Protein 6RPT (pdb70)

B-factor: mean 51.51, std 18.97, range [13.95, 146.18]

Secondary structure (DSSP, 8-state):
--S-S-EEEE-S--SEEPTTS-EEEEEEEE-TTS-B--S-EEEEEEEEEETTS-EEEPPPEEEE--TTT-EEEEEE---TTEEEEEEEEEE--TTS-STTS-EEEEEEEE-B-/---SS-EEEEES-EEETTEEEETTEEEETT-EEE-SSS-SEEEEETTTTEEEEEPPPPEE--TT-EEE--S-SSTTTTS-EEE---/-BSBS-EEEESS--SEEPTTS-EEEEEEEE-TTS-B--S-EEEEEEEEEETT--EEEPPPEEEE--TTT-EEEEEE---TTEEEEEEEEEE--TTS-GGGS-EEEEEEEE--/---SS-EEEEES-EEETTEEEETTEEEETT-EEE-SSS-SEEEEETTTTEEEEEPPPPEE--TT-EEE----SSTTTTS-EEE---/-BSBS-EEEESS--SEEPTTS-EEEEEEEE-TTS-B--S-EEEEEEEEEETTS-EEEPPPEEEE--TTT-EEEEEE---TTEEEEEEEEEE--TTS-GGGS-EEEEEEEE--/----S-EEEEES-EEETTEEEETTEEEETT-EEE-SSS-SEEEEETTTTEEEEEPPPPEE--TT-EEEB-S-SSTTTTS-EEE---

Nearest PDB structures (foldseek):
  6rpt-assembly3_D  TM=1.007E+00  e=2.255E-16  Rhipicephalus pulchellus
  6rqj-assembly1_E  TM=9.861E-01  e=2.303E-13  Rhipicephalus pulchellus
  3qi9-assembly1_C  TM=4.978E-01  e=1.438E+00  Mus musculus
  1u9k-assembly2_B  TM=4.638E-01  e=4.965E+00  Mus musculus
  6rpt-assembly3_D  TM=1.012E+00  e=1.963E-16  Rhipicephalus pulchellus

Radius of gyration: 27.44 Å; Cα contacts (8 Å, |Δi|>4): 1497; chains: 6; bounding box: 66×75×70 Å

Organism: Homo sapiens (NCBI:txid9606)

Solvent-accessible surface area: 31774 Å² total; per-residue (Å²): 158,120,151,28,27,39,130,11,40,38,39,82,12,53,38,20,14,92,125,41,75,25,12,44,0,68,0,32,0,38,38,108,148,101,114,73,37,32,42,6,38,1,16,2,46,10,64,5,34,34,102,107,152,98,82,60,109,25,64,65,14,124,3,43,0,58,133,72,21,2,15,0,25,1,12,3,15,36,32,50,29,17,44,19,0,70,4,60,0,65,2,80,6,130,110,23,72,108,139,46,14,9,114,77,48,45,105,0,38,19,88,114,201,159,94,125,25,31,93,28,73,32,135,114,10,63,42,100,152,45,10,0,58,7,105,234,26,80,0,53,85,59,86,89,94,34,3,60,96,14,22,1,46,0,22,0,83,17,103,94,98,66,0,47,0,33,11,4,41,14,8,16,9,74,85,43,9,68,45,7,22,10,54,84,37,68,49,73,97,2,7,8,84,69,31,47,98,162,131,126,160,25,28,38,133,8,41,38,38,85,12,88,61,71,13,92,86,39,69,24,12,51,0,66,0,36,0,43,38,97,152,102,113,84,33,32,42,5,38,0,17,2,42,10,63,9,28,38,100,34,76,62,82,63,110,26,64,66,14,124,4,37,1,82,144,101,50,1,16,0,24,0,10,3,15,36,37,57,26,15,47,17,0,70,5,58,0,66,1,79,6,130,109,27,71,111,135,41,14,8,114,75,52,49,121,0,52,21,63,55,135,210,160,94,135,22,38,90,32,76,36,98,42,8,38,52,97,156,44,15,0,42,6,98,130,24,88,0,51,74,76,100,82,93,30,5,63,97,14,20,2,56,0,28,2,88,20,103,94,46,62,0,49,0,36,11,6,43,15,8,18,10,72,123,50,8,79,46,94,94,66,60,106,39,74,41,66,94,3,6,8,92,70,40,54,109,167,148,124,148,27,28,38,133,9,40,38,42,82,14,48,40,18,15,90,125,41,69,23,11,58,0,82,0,25,0,37,41,108,150,100,117,76,35,33,42,6,39,0,14,3,48,10,60,5,28,34,104,104,150,108,83,62,105,22,69,86,15,150,4,44,0,38,133,93,40,2,17,1,25,1,11,3,14,35,33,52,31,17,43,18,0,71,4,60,0,65,2,73,6,128,111,22,73,108,137,40,13,7,112,74,54,46,105,0,50,25,86,128,205,160,92,135,22,35,88,29,75,37,146,113,10,64,45,107,154,45,9,0,54,7,105,234,23,80,0,54,85,57,83,87,90,33,4,65,93,13,20,1,55,0,25,0,84,19,104,95,98,61,0,48,1,36,11,6,41,18,8,17,9,72,80,52,8,13,38,16,89,13,67,47,38,68,47,67,78,3,5,8,82,70,33,54,80,162

InterPro domains:
  IPR000020 Anaphylatoxin/fibulin [PF01821] (698-732)
  IPR000020 Anaphylatoxin/fibulin [PS01177] (698-732)
  IPR000020 Anaphylatoxin/fibulin [PS01178] (698-732)
  IPR000020 Anaphylatoxin/fibulin [SM00104] (698-732)
  IPR000020 Anaphylatoxin/fibulin [cd00017] (682-750)
  IPR001134 Netrin domain [PS50189] (1532-1676)
  IPR001599 Alpha-2-macroglobulin [PF00207] (772-859)
  IPR001599 Alpha-2-macroglobulin [SM01360] (772-859)
  IPR001840 Anaphylatoxin, complement system domain [PR00004] (694-703)
  IPR001840 Anaphylatoxin, complement system domain [PR00004] (710-721)
  IPR001840 Anaphylatoxin, complement system domain [PR00004] (723-734)
  IPR002890 Macroglobulin domain [PF01835] (126-219)
  IPR008930 Terpenoid cyclases/protein prenyltransferase alpha-alpha toroid [SSF48239] (992-1304)
  IPR008993 Tissue inhibitor of metalloproteinases-like, OB-fold [G3DSA:2.40.50.120] (1526-1676)
  IPR008993 Tissue inhibitor of metalloproteinases-like, OB-fold [SSF50242] (1526-1676)
  IPR009048 Alpha-macroglobulin, receptor-binding [PF07677] (1419-1510)
  IPR009048 Alpha-macroglobulin, receptor-binding [SM01361] (1419-1509)
  IPR011625 Alpha-2-macroglobulin, bait region domain [PF07703] (468-611)
  IPR011625 Alpha-2-macroglobulin, bait region domain [SM01359] (465-612)
  IPR011626 Alpha-macroglobulin-like, TED domain [PF07678] (978-1300)

GO terms:
  GO:0044218 other organism cell membrane (C, IDA)
  GO:0005579 membrane attack complex (C, IDA)
  GO:0031640 killing of cells of another organism (P, IDA)
  GO:0006956 complement activation (P, IDA)
  GO:0022829 wide pore channel activity (F, IDA)
  GO:0001867 complement activation, lectin pathway (P, IDA)
  GO:0006957 complement activation, alternative pathway (P, IDA)
  GO:0006958 complement activation, classical pathway (P, IDA)
  GO:0160257 complement activation, GZMK pathway (P, IDA)
  GO:0005576 extracellular region (C, EXP)
  GO:0005102 signaling receptor binding (F, TAS)
  GO:0008009 chemokine activity (F, TAS)
  GO:0005576 extracellular region (C, TAS)
  GO:0006935 chemotaxis (P, TAS)
  GO:0006954 inflammatory response (P, TAS)
  GO:0007166 cell surface receptor signaling pathway (P, TAS)
  GO:0007186 G protein-coupled receptor signaling pathway (P, TAS)
  GO:0005515 protein binding (F, IPI)
  GO:0010575 positive regulation of vascular endothelial growth factor production (P, IDA)
  GO:0010760 negative regulation of macrophage chemotaxis (P, IDA)

Structure (mmCIF, N/CA/C/O backbone):
data_6RPT
#
_entry.id   6RPT
#
_cell.length_a   86.830
_cell.length_b   56.948
_cell.length_c   90.072
_cell.angle_alpha   90.000
_cell.angle_beta   113.020
_cell.angle_gamma   90.000
#
_symmetry.space_group_name_H-M   'P 1 21 1'
#
loop_
_entity.id
_entity.type
_entity.pdbx_description
1 polymer 'Complement C5'
2 polymer 'Putative 8.9 kDa family member'
3 non-polymer GLYCEROL
4 water water
#
loop_
_atom_site.group_PDB
_atom_site.id
_atom_site.type_symbol
_atom_site.label_atom_id
_atom_site.label_alt_id
_atom_site.label_comp_id
_atom_site.label_asym_id
_atom_site.label_entity_id
_atom_site.label_seq_id
_atom_site.pdbx_PDB_ins_code
_atom_site.Cartn_x
_atom_site.Cartn_y
_atom_site.Cartn_z
_atom_site.occupancy
_atom_site.B_iso_or_equiv
_atom_site.auth_seq_id
_atom_site.auth_comp_id
_atom_site.auth_asym_id
_atom_site.auth_atom_id
_atom_site.pdbx_PDB_model_num
ATOM 1 N N . MET A 1 20 ? -6.77800 -20.16200 3.63600 1.000 56.34623 347 MET E N 1
ATOM 2 C CA . MET A 1 20 ? -6.78600 -19.12900 4.66900 1.000 56.50151 347 MET E CA 1
ATOM 3 C C . MET A 1 20 ? -8.08800 -19.20100 5.45400 1.000 55.02502 347 MET E C 1
ATOM 4 O O . MET A 1 20 ? -9.08400 -19.74900 4.97700 1.000 51.91675 347 MET E O 1
ATOM 9 N N . VAL A 1 21 ? -8.08200 -18.62300 6.65100 1.000 50.32445 348 VAL E N 1
ATOM 10 C CA . VAL A 1 21 ? -9.26700 -18.54000 7.49500 1.000 51.18245 348 VAL E CA 1
ATOM 11 C C . VAL A 1 21 ? -9.44100 -17.08200 7.90500 1.000 47.47675 348 VAL E C 1
ATOM 12 O O . VAL A 1 21 ? -8.52000 -16.47700 8.46700 1.000 46.01604 348 VAL E O 1
ATOM 16 N N . LEU A 1 22 ? -10.60300 -16.50800 7.57200 1.000 47.25303 349 LEU E N 1
ATOM 17 C CA . LEU A 1 22 ? -10.93900 -15.10100 7.79700 1.000 52.85107 349 LEU E CA 1
ATOM 18 C C . LEU A 1 22 ? -10.07600 -14.18200 6.94100 1.000 43.21571 349 LEU E C 1
ATOM 19 O O . LEU A 1 22 ? -10.59200 -13.45700 6.08400 1.000 42.56037 349 LEU E O 1
ATOM 24 N N . SER A 1 23 ? -8.76500 -14.20900 7.16100 1.000 42.44193 350 SER E N 1
ATOM 25 C CA . SER A 1 23 ? -7.83500 -13.37900 6.41100 1.000 41.70237 350 SER E CA 1
ATOM 26 C C . SER A 1 23 ? -6.47900 -14.06000 6.42200 1.000 44.97645 350 SER E C 1
ATOM 27 O O . SER A 1 23 ? -6.13500 -14.72600 7.40500 1.000 42.18137 350 SER E O 1
ATOM 30 N N . PRO A 1 24 ? -5.70000 -13.94300 5.34200 1.000 40.97070 351 PRO E N 1
ATOM 31 C CA . PRO A 1 24 ? -4.35000 -14.51400 5.34800 1.000 41.68395 351 PRO E CA 1
ATOM 32 C C . PRO A 1 24 ? -3.32900 -13.63400 6.04200 1.000 48.75058 351 PRO E C 1
ATOM 33 O O . PRO A 1 24 ? -2.17700 -14.06000 6.20000 1.000 49.71649 351 PRO E O 1
ATOM 37 N N . TYR A 1 25 ? -3.70900 -12.42500 6.45500 1.000 46.85562 352 TYR E N 1
ATOM 38 C CA . TYR A 1 25 ? -2.78300 -11.45800 7.02100 1.000 44.18688 352 TYR E CA 1
ATOM 39 C C . TYR A 1 25 ? -3.14200 -11.14600 8.46800 1.000 45.45545 352 TYR E C 1
ATOM 40 O O . TYR A 1 25 ? -4.31000 -11.18700 8.86500 1.000 36.86758 352 TYR E O 1
ATOM 49 N N . LYS A 1 26 ? -2.10600 -10.84000 9.24500 1.000 48.64267 353 LYS E N 1
ATOM 50 C CA . LYS A 1 26 ? -2.21100 -10.44600 10.64300 1.000 46.76087 353 LYS E CA 1
ATOM 51 C C . LYS A 1 26 ? -1.50100 -9.11100 10.80600 1.000 38.34407 353 LYS E C 1
ATOM 52 O O . LYS A 1 26 ? -0.36600 -8.95500 10.34800 1.000 34.60152 353 LYS E O 1
ATOM 58 N N . LEU A 1 27 ? -2.17200 -8.14700 11.42700 1.000 38.08351 354 LEU E N 1
ATOM 59 C CA . LEU A 1 27 ? -1.61900 -6.81200 11.62200 1.000 38.00456 354 LEU E CA 1
ATOM 60 C C . LEU A 1 27 ? -1.13400 -6.65100 13.05600 1.000 39.54685 354 LEU E C 1
ATOM 61 O O . LEU A 1 27 ? -1.81600 -7.06000 14.00000 1.000 42.71828 354 LEU E O 1
ATOM 66 N N . ASN A 1 28 ? 0.04400 -6.04900 13.21600 1.000 38.82308 355 ASN E N 1
ATOM 67 C CA . ASN A 1 28 ? 0.55900 -5.78300 14.55500 1.000 45.16331 355 ASN E CA 1
ATOM 68 C C . ASN A 1 28 ? 1.34100 -4.47700 14.56100 1.000 45.74233 355 ASN E C 1
ATOM 69 O O . ASN A 1 28 ? 2.08300 -4.18700 13.62200 1.000 47.48727 355 ASN E O 1
ATOM 74 N N . LEU A 1 29 ? 1.17500 -3.69300 15.62100 1.000 40.66540 356 LEU E N 1
ATOM 75 C CA . LEU A 1 29 ? 1.92700 -2.45400 15.75300 1.000 37.74926 356 LEU E CA 1
ATOM 76 C C . LEU A 1 29 ? 3.35100 -2.73700 16.21300 1.000 41.27600 356 LEU E C 1
ATOM 77 O O . LEU A 1 29 ? 3.58800 -3.62600 17.03600 1.000 46.86351 356 LEU E O 1
ATOM 82 N N . VAL A 1 30 ? 4.30100 -1.98100 15.66700 1.000 37.72558 357 VAL E N 1
ATOM 83 C CA . VAL A 1 30 ? 5.70500 -2.06100 16.05500 1.000 36.24119 357 VAL E CA 1
ATOM 84 C C . VAL A 1 30 ? 6.19900 -0.65000 16.33900 1.000 34.94893 357 VAL E C 1
ATOM 85 O O . VAL A 1 30 ? 5.94900 0.26900 15.55100 1.000 30.80896 357 VAL E O 1
ATOM 89 N N . ALA A 1 31 ? 6.88900 -0.48000 17.47000 1.000 33.88301 358 ALA E N 1
ATOM 90 C CA . ALA A 1 31 ? 7.45600 0.80600 17.87800 1.000 32.49600 358 ALA E CA 1
ATOM 91 C C . ALA A 1 31 ? 6.40200 1.90800 17.93200 1.000 30.89581 358 ALA E C 1
ATOM 92 O O . ALA A 1 31 ? 6.70000 3.07700 17.68300 1.000 30.56682 358 ALA E O 1
ATOM 94 N N . THR A 1 32 ? 5.16300 1.55000 18.25900 1.000 30.16941 359 THR E N 1
ATOM 95 C CA . THR A 1 32 ? 4.05100 2.49800 18.32000 1.000 29.07717 359 THR E CA 1
ATOM 96 C C . THR A 1 32 ? 3.38200 2.38900 19.68400 1.000 29.17192 359 THR E C 1
ATOM 97 O O . THR A 1 32 ? 2.36700 1.69900 19.84500 1.000 29.09296 359 THR E O 1
ATOM 101 N N . PRO A 1 33 ? 3.92300 3.06600 20.69300 1.000 29.62460 360 PRO E N 1
ATOM 102 C CA . PRO A 1 33 ? 3.25600 3.08000 21.99800 1.000 30.06939 360 PRO E CA 1
ATOM 103 C C . PRO A 1 33 ? 1.96900 3.88700 21.93800 1.000 32.46179 360 PRO E C 1
ATOM 104 O O . PRO A 1 33 ? 1.90400 4.94700 21.31100 1.000 38.51778 360 PRO E O 1
ATOM 108 N N . LEU A 1 34 ? 0.93700 3.37000 22.60400 1.000 29.38247 361 LEU E N 1
ATOM 109 C CA . LEU A 1 34 ? -0.38500 3.98400 22.57200 1.000 30.77474 361 LEU E CA 1
ATOM 110 C C . LEU A 1 34 ? -0.50600 5.13400 23.56600 1.000 33.80142 361 LEU E C 1
ATOM 111 O O . LEU A 1 34 ? -1.44000 5.16600 24.37400 1.000 32.92237 361 LEU E O 1
ATOM 116 N N . PHE A 1 35 ? 0.41400 6.09600 23.49500 1.000 32.50916 362 PHE E N 1
ATOM 117 C CA . PHE A 1 35 ? 0.45200 7.21400 24.42900 1.000 36.48332 362 PHE E CA 1
ATOM 118 C C . PHE A 1 35 ? 0.70500 8.49900 23.65700 1.000 31.30375 362 PHE E C 1
ATOM 119 O O . PHE A 1 35 ? 1.65700 8.57900 22.87500 1.000 32.04332 362 PHE E O 1
ATOM 127 N N . LEU A 1 36 ? -0.14100 9.50200 23.88100 1.000 29.26667 363 LEU E N 1
ATOM 128 C CA . LEU A 1 36 ? -0.03700 10.77500 23.17800 1.000 33.34084 363 LEU E CA 1
ATOM 129 C C . LEU A 1 36 ? 0.87700 11.71700 23.95300 1.000 40.17324 363 LEU E C 1
ATOM 130 O O . LEU A 1 36 ? 0.56600 12.10400 25.08600 1.000 43.99212 363 LEU E O 1
ATOM 135 N N . LYS A 1 37 ? 2.00500 12.08300 23.34200 1.000 40.45485 364 LYS E N 1
ATOM 136 C CA . LYS A 1 37 ? 2.93300 13.02000 23.96000 1.000 39.75477 364 LYS E CA 1
ATOM 137 C C . LYS A 1 37 ? 2.71100 14.41400 23.39800 1.000 39.06784 364 LYS E C 1
ATOM 138 O O . LYS A 1 37 ? 2.62800 14.57200 22.17200 1.000 41.92608 364 LYS E O 1
ATOM 144 N N . PRO A 1 38 ? 2.61900 15.44200 24.24300 1.000 39.07311 365 PRO E N 1
ATOM 145 C CA . PRO A 1 38 ? 2.23200 16.77000 23.74800 1.000 39.29155 365 PRO E CA 1
ATOM 146 C C . PRO A 1 38 ? 3.32600 17.40700 22.90500 1.000 40.78647 365 PRO E C 1
ATOM 147 O O . PRO A 1 38 ? 4.51600 17.30500 23.21200 1.000 42.10768 365 PRO E O 1
ATOM 151 N N . GLY A 1 39 ? 2.90500 18.08300 21.83800 1.000 41.56551 366 GLY E N 1
ATOM 152 C CA . GLY A 1 39 ? 3.83400 18.77000 20.96500 1.000 45.95288 366 GLY E CA 1
ATOM 153 C C . GLY A 1 39 ? 4.69500 17.88000 20.09900 1.000 53.34850 366 GLY E C 1
ATOM 154 O O . GLY A 1 39 ? 5.57400 18.39000 19.40000 1.000 60.61779 366 GLY E O 1
ATOM 155 N N . ILE A 1 40 ? 4.46900 16.57000 20.11600 1.000 51.04296 367 ILE E N 1
ATOM 156 C CA . ILE A 1 40 ? 5.28400 15.62700 19.35300 1.000 44.55797 367 ILE E CA 1
ATOM 157 C C . ILE A 1 40 ? 4.38100 14.91900 18.34800 1.000 41.49182 367 ILE E C 1
ATOM 158 O O . ILE A 1 40 ? 3.26800 14.50400 18.70400 1.000 42.86040 367 ILE E O 1
ATOM 163 N N . PRO A 1 41 ? 4.80000 14.77300 17.09200 1.000 38.24143 368 PRO E N 1
ATOM 164 C CA . PRO A 1 41 ? 3.99000 14.00800 16.13600 1.000 34.30411 368 PRO E CA 1
ATOM 165 C C . PRO A 1 41 ? 3.83100 12.56500 16.59100 1.000 37.36237 368 PRO E C 1
ATOM 166 O O . PRO A 1 41 ? 4.66100 12.02700 17.32800 1.000 41.09703 368 PRO E O 1
ATOM 170 N N . TYR A 1 42 ? 2.73300 11.94300 16.16200 1.000 32.96974 369 TYR E N 1
ATOM 171 C CA . TYR A 1 42 ? 2.43000 10.57500 16.55200 1.000 33.70404 369 TYR E CA 1
ATOM 172 C C . TYR A 1 42 ? 2.75200 9.63300 15.40100 1.000 33.55139 369 TYR E C 1
ATOM 173 O O . TYR A 1 42 ? 2.08000 9.69400 14.36000 1.000 26.74531 369 TYR E O 1
ATOM 182 N N . PRO A 1 43 ? 3.76100 8.77200 15.52100 1.000 29.48511 370 PRO E N 1
ATOM 183 C CA . PRO A 1 43 ? 4.04400 7.79600 14.46700 1.000 29.48775 370 PRO E CA 1
ATOM 184 C C . PRO A 1 43 ? 3.33800 6.46900 14.69800 1.000 32.01436 370 PRO E C 1
ATOM 185 O O . PRO A 1 43 ? 3.10800 6.03900 15.82900 1.000 33.50139 370 PRO E O 1
ATOM 189 N N . ILE A 1 44 ? 2.98300 5.82100 13.58800 1.000 32.57496 371 ILE E N 1
ATOM 190 C CA . ILE A 1 44 ? 2.29400 4.53300 13.60200 1.000 32.74866 371 ILE E CA 1
ATOM 191 C C . ILE A 1 44 ? 2.96600 3.62000 12.58400 1.000 31.84329 371 ILE E C 1
ATOM 192 O O . ILE A 1 44 ? 2.97900 3.92700 11.38800 1.000 30.51155 371 ILE E O 1
ATOM 197 N N . LYS A 1 45 ? 3.52900 2.50800 13.05400 1.000 27.70859 372 LYS E N 1
ATOM 198 C CA . LYS A 1 45 ? 4.18200 1.52600 12.19300 1.000 30.99056 372 LYS E CA 1
ATOM 199 C C . LYS A 1 45 ? 3.45100 0.19600 12.31900 1.000 30.39575 372 LYS E C 1
ATOM 200 O O . LYS A 1 45 ? 3.34100 -0.35400 13.42100 1.000 28.93768 372 LYS E O 1
ATOM 206 N N . VAL A 1 46 ? 2.94900 -0.31500 11.19800 1.000 29.90622 373 VAL E N 1
ATOM 207 C CA . VAL A 1 46 ? 2.15600 -1.53900 11.17700 1.000 34.15410 373 VAL E CA 1
ATOM 208 C C . VAL A 1 46 ? 2.88300 -2.61100 10.37100 1.000 32.47495 373 VAL E C 1
ATOM 209 O O . VAL A 1 46 ? 3.32600 -2.36400 9.24100 1.000 30.25363 373 VAL E O 1
ATOM 213 N N . GLN A 1 47 ? 2.99900 -3.80100 10.95600 1.000 39.06784 374 GLN E N 1
ATOM 214 C CA . GLN A 1 47 ? 3.57200 -4.97700 10.32000 1.000 40.67067 374 GLN E CA 1
ATOM 215 C C . GLN A 1 47 ? 2.45400 -5.91100 9.88300 1.000 37.15972 374 GLN E C 1
ATOM 216 O O . GLN A 1 47 ? 1.44900 -6.07400 10.58800 1.000 32.20386 374 GLN E O 1
ATOM 222 N N . VAL A 1 48 ? 2.63700 -6.51400 8.71200 1.000 37.17288 375 VAL E N 1
ATOM 223 C CA . VAL A 1 48 ? 1.69400 -7.46700 8.14200 1.000 38.50725 375 VAL E CA 1
ATOM 224 C C . VAL A 1 48 ? 2.40100 -8.81500 8.04800 1.000 43.95527 375 VAL E C 1
ATOM 225 O O . VAL A 1 48 ? 3.44800 -8.93200 7.39800 1.000 40.71278 375 VAL E O 1
ATOM 229 N N . LYS A 1 49 ? 1.85200 -9.81900 8.72300 1.000 47.35831 376 LYS E N 1
ATOM 230 C CA . LYS A 1 49 ? 2.35700 -11.18400 8.67700 1.000 49.01640 376 LYS E CA 1
ATOM 231 C C . LYS A 1 49 ? 1.34100 -12.09400 8.00300 1.000 47.91890 376 LYS E C 1
ATOM 232 O O . LYS A 1 49 ? 0.19500 -11.71500 7.76100 1.000 45.85550 376 LYS E O 1
ATOM 238 N N . ASP A 1 50 ? 1.77500 -13.31100 7.69500 1.000 49.80860 377 ASP E N 1
ATOM 239 C CA . ASP A 1 50 ? 0.87900 -14.33800 7.19400 1.000 49.57963 377 ASP E CA 1
ATOM 240 C C . ASP A 1 50 ? 0.59200 -15.34900 8.30500 1.000 49.78228 377 ASP E C 1
ATOM 241 O O . ASP A 1 50 ? 1.00200 -15.17400 9.45700 1.000 44.17372 377 ASP E O 1
ATOM 246 N N . SER A 1 51 ? -0.09800 -16.43600 7.95600 1.000 52.36944 378 SER E N 1
ATOM 247 C CA . SER A 1 51 ? -0.40400 -17.46100 8.94700 1.000 54.99344 378 SER E CA 1
ATOM 248 C C . SER A 1 51 ? 0.84800 -18.16400 9.45500 1.000 52.29838 378 SER E C 1
ATOM 249 O O . SER A 1 51 ? 0.81900 -18.73800 10.54800 1.000 50.89294 378 SER E O 1
ATOM 252 N N . LEU A 1 52 ? 1.94500 -18.11600 8.69900 1.000 54.53812 379 LEU E N 1
ATOM 253 C CA . LEU A 1 52 ? 3.20200 -18.74100 9.08400 1.000 52.37470 379 LEU E CA 1
ATOM 254 C C . LEU A 1 52 ? 4.16400 -17.75800 9.74400 1.000 61.89690 379 LEU E C 1
ATOM 255 O O . LEU A 1 52 ? 5.37500 -18.00400 9.76600 1.000 58.66493 379 LEU E O 1
ATOM 260 N N . ASP A 1 53 ? 3.64700 -16.64500 10.27000 1.000 65.81579 380 ASP E N 1
ATOM 261 C CA . ASP A 1 53 ? 4.44100 -15.65700 11.00200 1.000 68.27661 380 ASP E CA 1
ATOM 262 C C . ASP A 1 53 ? 5.55300 -15.05600 10.13900 1.000 64.12611 380 ASP E C 1
ATOM 263 O O . ASP A 1 53 ? 6.59900 -14.64700 10.64700 1.000 67.32386 380 ASP E O 1
ATOM 268 N N . GLN A 1 54 ? 5.33300 -14.98100 8.82900 1.000 57.23055 381 GLN E N 1
ATOM 269 C CA . GLN A 1 54 ? 6.31200 -14.43400 7.89900 1.000 53.02215 381 GLN E CA 1
ATOM 270 C C . GLN A 1 54 ? 5.90600 -13.03100 7.47100 1.000 47.90048 381 GLN E C 1
ATOM 271 O O . GLN A 1 54 ? 4.73500 -12.77400 7.17400 1.000 43.16307 381 GLN E O 1
ATOM 277 N N . LEU A 1 55 ? 6.88200 -12.12700 7.44500 1.000 50.26392 382 LEU E N 1
ATOM 278 C CA . LEU A 1 55 ? 6.64000 -10.77000 6.97300 1.000 47.51096 382 LEU E CA 1
ATOM 279 C C . LEU A 1 55 ? 6.30100 -10.78400 5.49000 1.000 47.03459 382 LEU E C 1
ATOM 280 O O . LEU A 1 55 ? 6.85300 -11.57000 4.71600 1.000 50.36920 382 LEU E O 1
ATOM 285 N N . VAL A 1 56 ? 5.37800 -9.91500 5.09200 1.000 43.78946 383 VAL E N 1
ATOM 286 C CA . VAL A 1 56 ? 4.97200 -9.79600 3.69900 1.000 44.65799 383 VAL E CA 1
ATOM 287 C C . VAL A 1 56 ? 4.97000 -8.32200 3.31100 1.000 44.47639 383 VAL E C 1
ATOM 288 O O . VAL A 1 56 ? 4.36100 -7.49100 3.99600 1.000 36.76493 383 VAL E O 1
ATOM 292 N N . GLY A 1 57 ? 5.67000 -7.99900 2.22300 1.000 48.73479 384 GLY E N 1
ATOM 293 C CA . GLY A 1 57 ? 5.78400 -6.64200 1.74400 1.000 49.12431 384 GLY E CA 1
ATOM 294 C C . GLY A 1 57 ? 4.92700 -6.40800 0.50900 1.000 49.58752 384 GLY E C 1
ATOM 295 O O . GLY A 1 57 ? 4.43200 -7.33300 -0.13200 1.000 47.75046 384 GLY E O 1
ATOM 296 N N . GLY A 1 58 ? 4.76200 -5.13000 0.18400 1.000 49.19537 385 GLY E N 1
ATOM 297 C CA . GLY A 1 58 ? 3.93700 -4.74600 -0.94100 1.000 45.43703 385 GLY E CA 1
ATOM 298 C C . GLY A 1 58 ? 2.45100 -4.79200 -0.67800 1.000 42.17348 385 GLY E C 1
ATOM 299 O O . GLY A 1 58 ? 1.66700 -4.84500 -1.62900 1.000 44.43164 385 GLY E O 1
ATOM 300 N N . VAL A 1 59 ? 2.03600 -4.75700 0.58200 1.000 39.33630 386 VAL E N 1
ATOM 301 C CA . VAL A 1 59 ? 0.62600 -4.82200 0.95800 1.000 39.63107 386 VAL E CA 1
ATOM 302 C C . VAL A 1 59 ? 0.16200 -3.41200 1.30300 1.000 39.22839 386 VAL E C 1
ATOM 303 O O . VAL A 1 59 ? 0.74700 -2.78300 2.19900 1.000 42.59195 386 VAL E O 1
ATOM 307 N N . PRO A 1 60 ? -0.84800 -2.87300 0.62400 1.000 36.97812 387 PRO E N 1
ATOM 308 C CA . PRO A 1 60 ? -1.36100 -1.55000 0.99600 1.000 36.29383 387 PRO E CA 1
ATOM 309 C C . PRO A 1 60 ? -2.02400 -1.57500 2.36600 1.000 37.37027 387 PRO E C 1
ATOM 310 O O . PRO A 1 60 ? -2.67700 -2.55100 2.74400 1.000 36.48332 387 PRO E O 1
ATOM 314 N N . VAL A 1 61 ? -1.82300 -0.49800 3.12200 1.000 37.66241 388 VAL E N 1
ATOM 315 C CA . VAL A 1 61 ? -2.40800 -0.32600 4.44500 1.000 33.70404 388 VAL E CA 1
ATOM 316 C C . VAL A 1 61 ? -3.02400 1.06500 4.50300 1.000 30.08255 388 VAL E C 1
ATOM 317 O O . VAL A 1 61 ? -2.33100 2.06600 4.27400 1.000 27.81649 388 VAL E O 1
ATOM 321 N N . THR A 1 62 ? -4.31800 1.12200 4.80800 1.000 28.31655 389 THR E N 1
ATOM 322 C CA . THR A 1 62 ? -5.06500 2.36200 4.94400 1.000 30.33522 389 THR E CA 1
ATOM 323 C C . THR A 1 62 ? -5.33200 2.61100 6.42000 1.000 35.14369 389 THR E C 1
ATOM 324 O O . THR A 1 62 ? -5.76500 1.70400 7.13900 1.000 33.88301 389 THR E O 1
ATOM 328 N N . LEU A 1 63 ? -5.08000 3.84000 6.85700 1.000 40.63908 390 LEU E N 1
ATOM 329 C CA . LEU A 1 63 ? -5.25400 4.25400 8.23900 1.000 40.87859 390 LEU E CA 1
ATOM 330 C C . LEU A 1 63 ? -6.36900 5.28600 8.32100 1.000 42.20506 390 LEU E C 1
ATOM 331 O O . LEU A 1 63 ? -6.39600 6.24300 7.53600 1.000 45.65811 390 LEU E O 1
ATOM 336 N N . ASN A 1 64 ? -7.30200 5.06100 9.24600 1.000 42.02609 391 ASN E N 1
ATOM 337 C CA . ASN A 1 64 ? -8.32300 6.03200 9.60600 1.000 43.30782 391 ASN E CA 1
ATOM 338 C C . ASN A 1 64 ? -8.17400 6.37900 11.08000 1.000 40.48380 391 ASN E C 1
ATOM 339 O O . ASN A 1 64 ? -7.74800 5.54500 11.88200 1.000 36.86758 391 ASN E O 1
ATOM 344 N N . ALA A 1 65 ? -8.52300 7.61600 11.43500 1.000 38.94414 392 ALA E N 1
ATOM 345 C CA . ALA A 1 65 ? -8.29700 8.10600 12.78800 1.000 39.88373 392 ALA E CA 1
ATOM 346 C C . ALA A 1 65 ? -9.42000 9.04200 13.21200 1.000 42.21822 392 ALA E C 1
ATOM 347 O O . ALA A 1 65 ? -10.11900 9.63200 12.38400 1.000 44.90012 392 ALA E O 1
ATOM 349 N N . GLN A 1 66 ? -9.57100 9.17900 14.52900 1.000 40.92333 393 GLN E N 1
ATOM 350 C CA . GLN A 1 66 ? -10.58800 10.03300 15.12900 1.000 44.16056 393 GLN E CA 1
ATOM 351 C C . GLN A 1 66 ? -10.07200 10.55000 16.46600 1.000 43.51311 393 GLN E C 1
ATOM 352 O O . GLN A 1 66 ? -9.63000 9.76400 17.31000 1.000 43.83420 393 GLN E O 1
ATOM 358 N N . THR A 1 67 ? -10.12600 11.86500 16.65800 1.000 40.99702 394 THR E N 1
ATOM 359 C CA . THR A 1 67 ? -9.61000 12.50900 17.85800 1.000 43.18413 394 THR E CA 1
ATOM 360 C C . THR A 1 67 ? -10.75500 13.01100 18.72500 1.000 45.17121 394 THR E C 1
ATOM 361 O O . THR A 1 67 ? -11.74300 13.55400 18.21700 1.000 48.39264 394 THR E O 1
ATOM 365 N N . ILE A 1 68 ? -10.60500 12.82000 20.03500 1.000 42.99726 395 ILE E N 1
ATOM 366 C CA . ILE A 1 68 ? -11.52200 13.33000 21.04600 1.000 43.29203 395 ILE E CA 1
ATOM 367 C C . ILE A 1 68 ? -10.72300 14.21800 21.99100 1.000 40.78910 395 ILE E C 1
ATOM 368 O O . ILE A 1 68 ? -9.70100 13.78500 22.54200 1.000 35.69112 395 ILE E O 1
ATOM 373 N N . ASP A 1 69 ? -11.18400 15.45600 22.16700 1.000 44.09739 396 ASP E N 1
ATOM 374 C CA . ASP A 1 69 ? -10.47000 16.46400 22.92900 1.000 51.96676 396 ASP E CA 1
ATOM 375 C C . ASP A 1 69 ? -11.03800 16.57400 24.34500 1.000 52.92213 396 ASP E C 1
ATOM 376 O O . ASP A 1 69 ? -11.82200 15.73300 24.79600 1.000 49.12168 396 ASP E O 1
ATOM 381 N N . VAL A 1 70 ? -10.64900 17.64100 25.05100 1.000 55.83827 397 VAL E N 1
ATOM 382 C CA . VAL A 1 70 ? -11.09400 17.84600 26.42400 1.000 59.44923 397 VAL E CA 1
ATOM 383 C C . VAL A 1 70 ? -12.55900 18.25000 26.50000 1.000 61.49948 397 VAL E C 1
ATOM 384 O O . VAL A 1 70 ? -13.18800 18.08400 27.55100 1.000 63.90240 397 VAL E O 1
ATOM 388 N N . ASN A 1 71 ? -13.12100 18.78400 25.41600 1.000 63.83923 398 ASN E N 1
ATOM 389 C CA . ASN A 1 71 ? -14.50900 19.22300 25.38700 1.000 66.17109 398 ASN E CA 1
ATOM 390 C C . ASN A 1 71 ? -15.43100 18.18900 24.75600 1.000 69.50307 398 ASN E C 1
ATOM 391 O O . ASN A 1 71 ? -16.51700 18.54300 24.28300 1.000 72.19023 398 ASN E O 1
ATOM 396 N N . GLN A 1 72 ? -15.01300 16.92300 24.73100 1.000 67.07120 399 GLN E N 1
ATOM 397 C CA . GLN A 1 72 ? -15.80100 15.81300 24.20000 1.000 69.93207 399 GLN E CA 1
ATOM 398 C C . GLN A 1 72 ? -16.13000 15.97900 22.71800 1.000 64.98148 399 GLN E C 1
ATOM 399 O O . GLN A 1 72 ? -17.03100 15.30900 22.20300 1.000 63.15231 399 GLN E O 1
ATOM 405 N N . GLU A 1 73 ? -15.41600 16.85300 22.01200 1.000 63.63921 400 GLU E N 1
ATOM 406 C CA . GLU A 1 73 ? -15.66600 17.07200 20.59500 1.000 59.57030 400 GLU E CA 1
ATOM 407 C C . GLU A 1 73 ? -14.86100 16.09100 19.75300 1.000 51.47459 400 GLU E C 1
ATOM 408 O O . GLU A 1 73 ? -13.72700 15.73800 20.08600 1.000 41.50498 400 GLU E O 1
ATOM 414 N N . THR A 1 74 ? -15.44800 15.69000 18.62900 1.000 60.39672 401 THR E N 1
ATOM 415 C CA . THR A 1 74 ? -14.91500 14.64100 17.77100 1.000 60.30986 401 THR E CA 1
ATOM 416 C C . THR A 1 74 ? -14.41800 15.23400 16.46100 1.000 62.43907 401 THR E C 1
ATOM 417 O O . THR A 1 74 ? -15.08200 16.08700 15.86400 1.000 69.07670 401 THR E O 1
ATOM 421 N N . SER A 1 75 ? -13.24500 14.78600 16.02000 1.000 60.70991 402 SER E N 1
ATOM 422 C CA . SER A 1 75 ? -12.69300 15.20700 14.73800 1.000 58.00169 402 SER E CA 1
ATOM 423 C C . SER A 1 75 ? -12.21900 13.98800 13.95900 1.000 55.18293 402 SER E C 1
ATOM 424 O O . SER A 1 75 ? -11.46500 13.16500 14.48500 1.000 50.67450 402 SER E O 1
ATOM 427 N N . ASP A 1 76 ? -12.66400 13.87400 12.71200 1.000 55.53824 403 ASP E N 1
ATOM 428 C CA . ASP A 1 76 ? -12.27400 12.77400 11.83800 1.000 54.23019 403 ASP E CA 1
ATOM 429 C C . ASP A 1 76 ? -11.16200 13.23600 10.90800 1.000 53.59590 403 ASP E C 1
ATOM 430 O O . ASP A 1 76 ? -11.27500 14.28900 10.27200 1.000 62.63119 403 ASP E O 1
ATOM 435 N N . LEU A 1 77 ? -10.09700 12.44900 10.82600 1.000 48.22683 404 LEU E N 1
ATOM 436 C CA . LEU A 1 77 ? -8.96500 12.77900 9.97600 1.000 41.24968 404 LEU E CA 1
ATOM 437 C C . LEU A 1 77 ? -9.15800 12.20000 8.57900 1.000 41.26284 404 LEU E C 1
ATOM 438 O O . LEU A 1 77 ? -9.97200 11.30200 8.35500 1.000 40.04164 404 LEU E O 1
ATOM 443 N N . ASP A 1 78 ? -8.39000 12.72600 7.64000 1.000 42.23401 405 ASP E N 1
ATOM 444 C CA . ASP A 1 78 ? -8.40500 12.16300 6.29900 1.000 45.24227 405 ASP E CA 1
ATOM 445 C C . ASP A 1 78 ? -7.63800 10.84300 6.28600 1.000 42.75776 405 ASP E C 1
ATOM 446 O O . ASP A 1 78 ? -6.60800 10.72000 6.95300 1.000 46.40820 405 ASP E O 1
ATOM 451 N N . PRO A 1 79 ? -8.12600 9.84100 5.55800 1.000 38.29143 406 PRO E N 1
ATOM 452 C CA . PRO A 1 79 ? -7.43900 8.545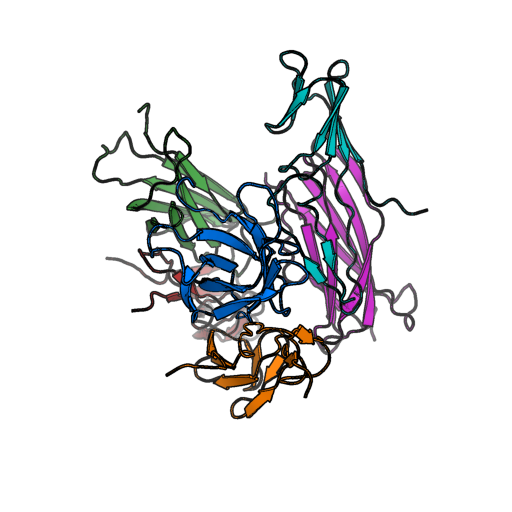00 5.54200 1.000 37.59135 406 PRO E CA 1
ATOM 453 C C . PRO A 1 79 ? -6.06000 8.66500 4.91200 1.000 43.27361 406 PRO E C 1
ATOM 454 O O . PRO A 1 79 ? -5.85800 9.41700 3.95700 1.000 50.19812 406 PRO E O 1
ATOM 458 N N . SER A 1 80 ? -5.10300 7.93100 5.47100 1.000 39.89426 407 SER E N 1
ATOM 459 C CA . SER A 1 80 ? -3.74500 7.91200 4.94700 1.000 42.06557 407 SER E CA 1
ATOM 460 C C . SER A 1 80 ? -3.41900 6.52700 4.39400 1.000 41.80764 407 SER E C 1
ATOM 461 O O . SER A 1 80 ? -3.97500 5.52100 4.83800 1.000 35.47794 407 SER E O 1
ATOM 464 N N . LYS A 1 81 ? -2.48800 6.47000 3.44100 1.000 43.87105 408 LYS E N 1
ATOM 465 C CA . LYS A 1 81 ? -2.14400 5.22100 2.77100 1.000 42.46035 408 LYS E CA 1
ATOM 466 C C . LYS A 1 81 ? -0.64000 5.00200 2.81400 1.000 34.50151 408 LYS E C 1
ATOM 467 O O . LYS A 1 81 ? 0.13900 5.93400 2.59200 1.000 33.22240 408 LYS E O 1
ATOM 473 N N . SER A 1 82 ? -0.23500 3.76000 3.06900 1.000 32.40652 409 SER E N 1
ATOM 474 C CA . SER A 1 82 ? 1.16900 3.37400 3.01600 1.000 30.59051 409 SER E CA 1
ATOM 475 C C . SER A 1 82 ? 1.25900 1.94700 2.48700 1.000 32.40915 409 SER E C 1
ATOM 476 O O . SER A 1 82 ? 0.25000 1.26100 2.32400 1.000 29.37984 409 SER E O 1
ATOM 479 N N . VAL A 1 83 ? 2.47800 1.50100 2.19600 1.000 33.00396 410 VAL E N 1
ATOM 480 C CA . VAL A 1 83 ? 2.71700 0.14900 1.70200 1.000 33.65140 410 VAL E CA 1
ATOM 481 C C . VAL A 1 83 ? 3.82000 -0.48600 2.53500 1.000 34.93577 410 VAL E C 1
ATOM 482 O O . VAL A 1 83 ? 4.81000 0.17200 2.87400 1.000 39.03363 410 VAL E O 1
ATOM 486 N N . THR A 1 84 ? 3.65300 -1.76700 2.86200 1.000 32.13806 411 THR E N 1
ATOM 487 C CA . THR A 1 84 ? 4.67500 -2.47900 3.62100 1.000 36.43595 411 THR E CA 1
ATOM 488 C C . THR A 1 84 ? 5.91300 -2.68800 2.76100 1.000 34.77785 411 THR E C 1
ATOM 489 O O . THR A 1 84 ? 5.82200 -3.15800 1.62300 1.000 38.18616 411 THR E O 1
ATOM 493 N N . ARG A 1 85 ? 7.07000 -2.32100 3.30300 1.000 35.49899 412 ARG E N 1
ATOM 494 C CA . ARG A 1 85 ? 8.31400 -2.43000 2.56100 1.000 38.88624 412 ARG E CA 1
ATOM 495 C C . ARG A 1 85 ? 8.68900 -3.89000 2.32400 1.000 42.40245 412 ARG E C 1
ATOM 496 O O . ARG A 1 85 ? 8.22700 -4.80300 3.01400 1.000 43.77104 412 ARG E O 1
ATOM 504 N N . VAL A 1 86 ? 9.55700 -4.09800 1.33000 1.000 46.05815 413 VAL E N 1
ATOM 505 C CA . VAL A 1 86 ? 10.01200 -5.44300 0.98400 1.000 47.00300 413 VAL E CA 1
ATOM 506 C C . VAL A 1 86 ? 11.14100 -5.91400 1.88900 1.000 46.86615 413 VAL E C 1
ATOM 507 O O . VAL A 1 86 ? 11.47700 -7.10400 1.88200 1.000 46.69244 413 VAL E O 1
ATOM 511 N N . ASP A 1 87 ? 11.73500 -5.02000 2.67800 1.000 47.98207 414 ASP E N 1
ATOM 512 C CA . ASP A 1 87 ? 12.82300 -5.39700 3.57000 1.000 52.30364 414 ASP E CA 1
ATOM 513 C C . ASP A 1 87 ? 12.37800 -5.63700 5.00700 1.000 50.97716 414 ASP E C 1
ATOM 514 O O . ASP A 1 87 ? 13.11400 -6.28100 5.76200 1.000 58.25698 414 ASP E O 1
ATOM 519 N N . ASP A 1 88 ? 11.20700 -5.14300 5.40700 1.000 46.25291 415 ASP E N 1
ATOM 520 C CA . ASP A 1 88 ? 10.74400 -5.37700 6.77000 1.000 46.21344 415 ASP E CA 1
ATOM 521 C C . ASP A 1 88 ? 9.23600 -5.54200 6.89700 1.000 42.27612 415 ASP E C 1
ATOM 522 O O . ASP A 1 88 ? 8.76400 -5.79100 8.01000 1.000 40.24167 415 ASP E O 1
ATOM 527 N N . GLY A 1 89 ? 8.46800 -5.40300 5.82100 1.000 38.63095 416 GLY E N 1
ATOM 528 C CA . GLY A 1 89 ? 7.02400 -5.56100 5.90500 1.000 36.99654 416 GLY E CA 1
ATOM 529 C C . GLY A 1 89 ? 6.34900 -4.56300 6.82100 1.000 40.39168 416 GLY E C 1
ATOM 530 O O . GLY A 1 89 ? 5.41400 -4.92400 7.54600 1.000 47.05038 416 GLY E O 1
ATOM 531 N N . VAL A 1 90 ? 6.79100 -3.30600 6.79300 1.000 38.45198 417 VAL E N 1
ATOM 532 C CA . VAL A 1 90 ? 6.28800 -2.26300 7.67900 1.000 37.72821 417 VAL E CA 1
ATOM 533 C C . VAL A 1 90 ? 5.70700 -1.13600 6.83600 1.000 40.00480 417 VAL E C 1
ATOM 534 O O . VAL A 1 90 ? 6.31400 -0.72000 5.84200 1.000 32.61707 417 VAL E O 1
ATOM 538 N N . ALA A 1 91 ? 4.53200 -0.65400 7.23200 1.000 37.44660 418 ALA E N 1
ATOM 539 C CA . ALA A 1 91 ? 3.92100 0.54000 6.66500 1.000 39.55474 418 ALA E CA 1
ATOM 540 C C . ALA A 1 91 ? 3.88400 1.62700 7.73400 1.000 42.23138 418 ALA E C 1
ATOM 541 O O . ALA A 1 91 ? 3.47200 1.36700 8.87000 1.000 42.19453 418 ALA E O 1
ATOM 543 N N . SER A 1 92 ? 4.31300 2.83800 7.37300 1.000 28.95610 419 SER E N 1
ATOM 544 C CA . SER A 1 92 ? 4.50600 3.92100 8.33100 1.000 29.95622 419 SER E CA 1
ATOM 545 C C . SER A 1 92 ? 3.58100 5.09900 8.04700 1.000 32.86973 419 SER E C 1
ATOM 546 O O . SER A 1 92 ? 3.36400 5.47400 6.88900 1.000 35.23580 419 SER E O 1
ATOM 549 N N . PHE A 1 93 ? 3.07000 5.69300 9.12400 1.000 30.56945 420 PHE E N 1
ATOM 550 C CA . PHE A 1 93 ? 2.26200 6.90100 9.07400 1.000 31.23269 420 PHE E CA 1
ATOM 551 C C . PHE A 1 93 ? 2.73800 7.86000 10.15600 1.000 31.21953 420 PHE E C 1
ATOM 552 O O . PHE A 1 93 ? 3.27400 7.44000 11.18700 1.000 27.52172 420 PHE E O 1
ATOM 560 N N . VAL A 1 94 ? 2.52100 9.15200 9.91900 1.000 28.28760 421 VAL E N 1
ATOM 561 C CA . VAL A 1 94 ? 2.81700 10.20100 10.88900 1.000 28.79029 421 VAL E CA 1
ATOM 562 C C . VAL A 1 94 ? 1.60400 11.11500 10.96500 1.000 28.60869 421 VAL E C 1
ATOM 563 O O . VAL A 1 94 ? 1.19000 11.68400 9.94800 1.000 28.87978 421 VAL E O 1
ATOM 567 N N . LEU A 1 95 ? 1.03900 11.26100 12.16000 1.000 27.91914 422 LEU E N 1
ATOM 568 C CA . LEU A 1 95 ? -0.09200 12.14600 12.38900 1.000 31.38271 422 LEU E CA 1
ATOM 569 C C . LEU A 1 95 ? 0.33300 13.34200 13.22900 1.000 34.01724 422 LEU E C 1
ATOM 570 O O . LEU A 1 95 ? 1.21400 13.24000 14.08600 1.000 37.02023 422 LEU E O 1
ATOM 575 N N . ASN A 1 96 ? -0.30000 14.48300 12.96900 1.000 32.59075 423 ASN E N 1
ATOM 576 C CA . ASN A 1 96 ? -0.09400 15.70100 13.74200 1.000 29.68514 423 ASN E CA 1
ATOM 577 C C . ASN A 1 96 ? -1.42400 16.08300 14.37600 1.000 29.86674 423 ASN E C 1
ATOM 578 O O . ASN A 1 96 ? -2.39400 16.36500 13.66600 1.000 33.08555 423 ASN E O 1
ATOM 583 N N . LEU A 1 97 ? -1.47400 16.07100 15.70200 1.000 33.14871 424 LEU E N 1
ATOM 584 C CA . LEU A 1 97 ? -2.73500 16.22800 16.40800 1.000 36.58333 424 LEU E CA 1
ATOM 585 C C . LEU A 1 97 ? -2.83500 17.60200 17.07100 1.000 42.59458 424 LEU E C 1
ATOM 586 O O . LEU A 1 97 ? -1.81500 18.21600 17.40100 1.000 42.45246 424 LEU E O 1
ATOM 591 N N . PRO A 1 98 ? -4.05000 18.12000 17.25500 1.000 43.49469 425 PRO E N 1
ATOM 592 C CA . PRO A 1 98 ? -4.22400 19.38200 17.98700 1.000 34.15673 425 PRO E CA 1
ATOM 593 C C . PRO A 1 98 ? -3.75400 19.27200 19.43200 1.000 39.57580 425 PRO E C 1
ATOM 594 O O . PRO A 1 98 ? -3.46800 18.19100 19.95300 1.000 36.15433 425 PRO E O 1
ATOM 598 N N . SER A 1 99 ? -3.70000 20.43100 20.09500 1.000 35.43583 426 SER E N 1
ATOM 599 C CA . SER A 1 99 ? -3.09500 20.51400 21.42100 1.000 44.62114 426 SER E CA 1
ATOM 600 C C . SER A 1 99 ? -3.99100 19.95700 22.52300 1.000 42.57089 426 SER E C 1
ATOM 601 O O . SER A 1 99 ? -3.47900 19.47700 23.54100 1.000 39.93637 426 SER E O 1
ATOM 604 N N . GLY A 1 100 ? -5.31000 20.01900 22.35900 1.000 36.71756 427 GLY E N 1
ATOM 605 C CA . GLY A 1 100 ? -6.20400 19.59100 23.42000 1.000 38.65990 427 GLY E CA 1
ATOM 606 C C . GLY A 1 100 ? -6.75900 18.18500 23.27900 1.000 43.27098 427 GLY E C 1
ATOM 607 O O . GLY A 1 100 ? -7.76200 17.85200 23.91700 1.000 49.20327 427 GLY E O 1
ATOM 608 N N . VAL A 1 101 ? -6.11800 17.34900 22.46600 1.000 36.54649 428 VAL E N 1
ATOM 609 C CA . VAL A 1 101 ? -6.61800 16.00400 22.19200 1.000 34.81207 428 VAL E CA 1
ATOM 610 C C . VAL A 1 101 ? -6.27000 15.07600 23.34900 1.000 40.64698 428 VAL E C 1
ATOM 611 O O . VAL A 1 101 ? -5.12000 15.02600 23.80200 1.000 41.87871 428 VAL E O 1
ATOM 615 N N . THR A 1 102 ? -7.26400 14.32500 23.81900 1.000 40.86543 429 THR E N 1
ATOM 616 C CA . THR A 1 102 ? -7.08600 13.35300 24.89100 1.000 38.77307 429 THR E CA 1
ATOM 617 C C . THR A 1 102 ? -7.08800 11.91300 24.40300 1.000 39.88110 429 THR E C 1
ATOM 618 O O . THR A 1 102 ? -6.36000 11.08100 24.95200 1.000 32.68813 429 THR E O 1
ATOM 622 N N . VAL A 1 103 ? -7.89400 11.58700 23.39300 1.000 38.74412 430 VAL E N 1
ATOM 623 C CA . VAL A 1 103 ? -7.99700 10.22200 22.88900 1.000 38.90730 430 VAL E CA 1
ATOM 624 C C . VAL A 1 103 ? -7.84400 10.23300 21.37500 1.000 42.62090 430 VAL E C 1
ATOM 625 O O . VAL A 1 103 ? -8.41600 11.08600 20.68900 1.000 43.22360 430 VAL E O 1
ATOM 629 N N . LEU A 1 104 ? -7.08900 9.26900 20.85300 1.000 40.74699 431 LEU E N 1
ATOM 630 C CA . LEU A 1 104 ? -6.93800 9.07300 19.41400 1.000 40.03375 431 LEU E CA 1
ATOM 631 C C . LEU A 1 104 ? -7.29800 7.62200 19.10900 1.000 35.80166 431 LEU E C 1
ATOM 632 O O . LEU A 1 104 ? -6.52500 6.70800 19.40600 1.000 31.55115 431 LEU E O 1
ATOM 637 N N . GLU A 1 105 ? -8.48000 7.40400 18.54600 1.000 35.29897 432 GLU E N 1
ATOM 638 C CA . GLU A 1 105 ? -8.91000 6.07300 18.14200 1.000 42.24191 432 GLU E CA 1
ATOM 639 C C . GLU A 1 105 ? -8.64900 5.92300 16.65100 1.000 39.41788 432 GLU E C 1
ATOM 640 O O . GLU A 1 105 ? -9.22500 6.65800 15.84300 1.000 35.64638 432 GLU E O 1
ATOM 646 N N . PHE A 1 106 ? -7.76500 4.99900 16.28700 1.000 37.82822 433 PHE E N 1
ATOM 647 C CA . PHE A 1 106 ? -7.42000 4.79700 14.88900 1.000 38.68622 433 PHE E CA 1
ATOM 648 C C . PHE A 1 106 ? -7.55400 3.32200 14.53500 1.000 41.97609 433 PHE E C 1
ATOM 649 O O . PHE A 1 106 ? -7.73900 2.46000 15.39700 1.000 42.48930 433 PHE E O 1
ATOM 657 N N . ASN A 1 107 ? -7.47900 3.04300 13.23800 1.000 41.90766 434 ASN E N 1
ATOM 658 C CA . ASN A 1 107 ? -7.61100 1.68500 12.73200 1.000 39.36525 434 ASN E CA 1
ATOM 659 C C . ASN A 1 107 ? -6.85400 1.56900 11.41700 1.000 40.61276 434 ASN E C 1
ATOM 660 O O . ASN A 1 107 ? -6.83500 2.50300 10.61000 1.000 47.24251 434 ASN E O 1
ATOM 665 N N . VAL A 1 108 ? -6.22400 0.41500 11.22200 1.000 39.27576 435 VAL E N 1
ATOM 666 C CA . VAL A 1 108 ? -5.45800 0.11200 10.02100 1.000 38.99941 435 VAL E CA 1
ATOM 667 C C . VAL A 1 108 ? -6.06500 -1.11300 9.35600 1.000 33.57245 435 VAL E C 1
ATOM 668 O O . VAL A 1 108 ? -6.38300 -2.10500 10.02500 1.000 30.36154 435 VAL E O 1
ATOM 672 N N . LYS A 1 109 ? -6.22300 -1.04500 8.03600 1.000 30.19836 436 LYS E N 1
ATOM 673 C CA . LYS A 1 109 ? -6.78600 -2.15400 7.28000 1.000 29.46406 436 LYS E CA 1
ATOM 674 C C . LYS A 1 109 ? -5.96500 -2.38900 6.02100 1.000 30.22994 436 LYS E C 1
ATOM 675 O O . LYS A 1 109 ? -5.48400 -1.44100 5.39700 1.000 28.99032 436 LYS E O 1
ATOM 681 N N . THR A 1 110 ? -5.80500 -3.65700 5.65400 1.000 30.20362 437 THR E N 1
ATOM 682 C CA . THR A 1 110 ? -5.08900 -3.96600 4.42900 1.000 32.26703 437 THR E CA 1
ATOM 683 C C . THR A 1 110 ? -5.95700 -3.63800 3.21800 1.000 36.65966 437 THR E C 1
ATOM 684 O O . THR A 1 110 ? -7.17600 -3.46300 3.31700 1.000 35.95431 437 THR E O 1
ATOM 688 N N . ASP A 1 111 ? -5.30600 -3.54200 2.06500 1.000 39.02047 438 ASP E N 1
ATOM 689 C CA . ASP A 1 111 ? -5.98400 -3.30800 0.79500 1.000 38.51514 438 ASP E CA 1
ATOM 690 C C . ASP A 1 111 ? -5.25300 -4.06900 -0.30600 1.000 37.24394 438 ASP E C 1
ATOM 691 O O . ASP A 1 111 ? -4.87100 -3.51600 -1.33800 1.000 32.99869 438 ASP E O 1
ATOM 696 N N . ALA A 1 112 ? -5.04200 -5.36200 -0.07700 1.000 35.94905 439 ALA E N 1
ATOM 697 C CA . ALA A 1 112 ? -4.32400 -6.18700 -1.03700 1.000 34.70416 439 ALA E CA 1
ATOM 698 C C . ALA A 1 112 ? -5.17100 -6.37400 -2.29100 1.000 35.47267 439 ALA E C 1
ATOM 699 O O . ALA A 1 112 ? -6.36400 -6.68300 -2.18800 1.000 35.89904 439 ALA E O 1
ATOM 701 N N . PRO A 1 113 ? -4.59800 -6.21000 -3.48700 1.000 40.27062 440 PRO E N 1
ATOM 702 C CA . PRO A 1 113 ? -5.40800 -6.31500 -4.71200 1.000 38.33091 440 PRO E CA 1
ATOM 703 C C . PRO A 1 113 ? -5.91800 -7.71400 -5.00400 1.000 40.26799 440 PRO E C 1
ATOM 704 O O . PRO A 1 113 ? -6.82700 -7.85200 -5.83200 1.000 40.67593 440 PRO E O 1
ATOM 708 N N . ASP A 1 114 ? -5.38000 -8.74600 -4.35400 1.000 44.90275 441 ASP E N 1
ATOM 709 C CA . ASP A 1 114 ? -5.78900 -10.12700 -4.58600 1.000 40.45222 441 ASP E CA 1
ATOM 710 C C . ASP A 1 114 ? -6.79300 -10.63400 -3.55900 1.000 40.47064 441 ASP E C 1
ATOM 711 O O . ASP A 1 114 ? -7.14300 -11.81700 -3.59100 1.000 43.24466 441 ASP E O 1
ATOM 716 N N . LEU A 1 115 ? -7.25800 -9.78000 -2.65000 1.000 39.16522 442 LEU E N 1
ATOM 717 C CA . LEU A 1 115 ? -8.19300 -10.19100 -1.62000 1.000 39.35735 442 LEU E CA 1
ATOM 718 C C . LEU A 1 115 ? -9.50400 -9.42600 -1.74200 1.000 49.54805 442 LEU E C 1
ATOM 719 O O . LEU A 1 115 ? -9.50000 -8.24000 -2.09000 1.000 51.35353 442 LEU E O 1
ATOM 724 N N . PRO A 1 116 ? -10.63600 -10.07000 -1.47200 1.000 40.62066 443 PRO E N 1
ATOM 725 C CA . PRO A 1 116 ? -11.90700 -9.34100 -1.42000 1.000 41.24442 443 PRO E CA 1
ATOM 726 C C . PRO A 1 116 ? -11.93700 -8.38700 -0.23600 1.000 42.09978 443 PRO E C 1
ATOM 727 O O . PRO A 1 116 ? -11.08300 -8.41700 0.65100 1.000 40.51275 443 PRO E O 1
ATOM 731 N N . GLU A 1 117 ? -12.96500 -7.53500 -0.22600 1.000 47.92417 444 GLU E N 1
ATOM 732 C CA . GLU A 1 117 ? -13.11800 -6.57200 0.86100 1.000 48.76637 444 GLU E CA 1
ATOM 733 C C . GLU A 1 117 ? -13.30900 -7.27600 2.19900 1.000 46.09763 444 GLU E C 1
ATOM 734 O O . GLU A 1 117 ? -12.70500 -6.88700 3.20600 1.000 38.62305 444 GLU E O 1
ATOM 740 N N . GLU A 1 118 ? -14.11400 -8.34100 2.22100 1.000 52.52209 445 GLU E N 1
ATOM 741 C CA . GLU A 1 118 ? -14.43100 -9.02200 3.47000 1.000 55.54613 445 GLU E CA 1
ATOM 742 C C . GLU A 1 118 ? -13.24100 -9.78300 4.04100 1.000 47.51096 445 GLU E C 1
ATOM 743 O O . GLU A 1 118 ? -13.24100 -10.09700 5.23500 1.000 41.00228 445 GLU E O 1
ATOM 749 N N . ASN A 1 119 ? -12.23700 -10.09500 3.22100 1.000 49.47172 446 ASN E N 1
ATOM 750 C CA . ASN A 1 119 ? -11.09500 -10.89000 3.65200 1.000 47.58992 446 ASN E CA 1
ATOM 751 C C . ASN A 1 119 ? -9.85200 -10.04400 3.90300 1.000 44.51323 446 ASN E C 1
ATOM 752 O O . ASN A 1 119 ? -8.73900 -10.57900 3.92800 1.000 45.71338 446 ASN E O 1
ATOM 757 N N . GLN A 1 120 ? -10.01400 -8.73900 4.09100 1.000 44.22372 447 GLN E N 1
ATOM 758 C CA . GLN A 1 120 ? -8.89300 -7.87300 4.41800 1.000 39.52842 447 GLN E CA 1
ATOM 759 C C . GLN A 1 120 ? -8.70700 -7.81400 5.92800 1.000 40.20745 447 GLN E C 1
ATOM 760 O O . GLN A 1 120 ? -9.67900 -7.74100 6.68500 1.000 44.56324 447 GLN E O 1
ATOM 766 N N . ALA A 1 121 ? -7.45000 -7.84200 6.36000 1.000 34.05145 448 ALA E N 1
ATOM 767 C CA . ALA A 1 121 ? -7.14800 -7.76400 7.78200 1.000 37.62556 448 ALA E CA 1
ATOM 768 C C . ALA A 1 121 ? -7.37900 -6.34300 8.28300 1.000 40.72857 448 ALA E C 1
ATOM 769 O O . ALA A 1 121 ? -6.98200 -5.37000 7.63400 1.000 34.62520 448 ALA E O 1
ATOM 771 N N . ARG A 1 122 ? -8.04500 -6.22700 9.43100 1.000 44.41848 449 ARG E N 1
ATOM 772 C CA . ARG A 1 122 ? -8.39500 -4.94700 10.03000 1.000 36.47016 449 ARG E CA 1
ATOM 773 C C . ARG A 1 122 ? -8.06800 -4.98600 11.51400 1.000 35.43320 449 ARG E C 1
ATOM 774 O O . ARG A 1 122 ? -8.29400 -6.00000 12.17900 1.000 37.08603 449 ARG E O 1
ATOM 782 N N . GLU A 1 123 ? -7.53900 -3.88100 12.03600 1.000 39.83372 450 GLU E N 1
ATOM 783 C CA . GLU A 1 123 ? -7.22500 -3.80700 13.45500 1.000 40.55223 450 GLU E CA 1
ATOM 784 C C . GLU A 1 123 ? -7.44600 -2.38400 13.95300 1.000 38.60726 450 GLU E C 1
ATOM 785 O O . GLU A 1 123 ? -7.20900 -1.41400 13.22800 1.000 39.06521 450 GLU E O 1
ATOM 791 N N . GLY A 1 124 ? -7.88900 -2.26700 15.19700 1.000 35.37003 451 GLY E N 1
ATOM 792 C CA . GLY A 1 124 ? -8.17600 -0.97400 15.80300 1.000 36.64650 451 GLY E CA 1
ATOM 793 C C . GLY A 1 124 ? -7.40100 -0.76700 17.08900 1.000 41.57077 451 GLY E C 1
ATOM 794 O O . GLY A 1 124 ? -7.20600 -1.70600 17.86300 1.000 43.46047 451 GLY E O 1
ATOM 795 N N . TYR A 1 125 ? -6.96300 0.47200 17.31300 1.000 39.92584 452 TYR E N 1
ATOM 796 C CA . TYR A 1 125 ? -6.16500 0.82100 18.47700 1.000 39.88373 452 TYR E CA 1
ATOM 797 C C . TYR A 1 125 ? -6.62200 2.16800 19.02300 1.000 41.11019 452 TYR E C 1
ATOM 798 O O . TYR A 1 125 ? -7.24600 2.97400 18.32500 1.000 39.23628 452 TYR E O 1
ATOM 807 N N . ARG A 1 126 ? -6.28700 2.40100 20.28900 1.000 41.92082 453 ARG E N 1
ATOM 808 C CA . ARG A 1 126 ? -6.72000 3.58600 21.02500 1.000 40.97333 453 ARG E CA 1
ATOM 809 C C . ARG A 1 126 ? -5.52700 4.13300 21.79900 1.000 34.30938 453 ARG E C 1
ATOM 810 O O . ARG A 1 126 ? -5.04600 3.48500 22.73300 1.000 30.28258 453 ARG E O 1
ATOM 818 N N . ALA A 1 127 ? -5.04000 5.30900 21.40600 1.000 31.33534 454 ALA E N 1
ATOM 819 C CA . ALA A 1 127 ? -3.94000 5.97900 22.08600 1.000 32.32230 454 ALA E CA 1
ATOM 820 C C . ALA A 1 127 ? -4.49500 7.03000 23.04000 1.000 33.33821 454 ALA E C 1
ATOM 821 O O . ALA A 1 127 ? -5.42500 7.76600 22.70000 1.000 35.07526 454 ALA E O 1
ATOM 823 N N . ILE A 1 128 ? -3.91900 7.09400 24.23800 1.000 34.93050 455 ILE E N 1
ATOM 824 C CA . ILE A 1 128 ? -4.43300 7.92200 25.32100 1.000 41.09177 455 ILE E CA 1
ATOM 825 C C . ILE A 1 128 ? -3.39900 8.97400 25.70000 1.000 38.61516 455 ILE E C 1
ATOM 826 O O . ILE A 1 128 ? -2.19200 8.70800 25.68800 1.000 36.04380 455 ILE E O 1
ATOM 831 N N . ALA A 1 129 ? -3.87800 10.18000 26.00500 1.000 37.79401 456 ALA E N 1
ATOM 832 C CA . ALA A 1 129 ? -3.03500 11.22400 26.56400 1.000 36.60702 456 ALA E CA 1
ATOM 833 C C . ALA A 1 129 ? -2.92600 11.04300 28.07600 1.000 38.04140 456 ALA E C 1
ATOM 834 O O . ALA A 1 129 ? -3.75700 10.38500 28.70700 1.000 40.54960 456 ALA E O 1
ATOM 836 N N . TYR A 1 130 ? -1.89800 11.65500 28.66100 1.000 40.82332 457 TYR E N 1
ATOM 837 C CA . TYR A 1 130 ? -1.67000 11.50000 30.09200 1.000 45.07909 457 TYR E CA 1
ATOM 838 C C . TYR A 1 130 ? -2.86300 12.01900 30.88700 1.000 56.38308 457 TYR E C 1
ATOM 839 O O . TYR A 1 130 ? -3.60500 12.89800 30.44200 1.000 56.92788 457 TYR E O 1
ATOM 848 N N . SER A 1 131 ? -3.04100 11.46100 32.08100 1.000 64.76566 458 SER E N 1
ATOM 849 C CA . SER A 1 131 ? -4.19100 11.77400 32.92100 1.000 75.55906 458 SER E CA 1
ATOM 850 C C . SER A 1 131 ? -3.89900 11.45400 34.38400 1.000 80.57282 458 SER E C 1
ATOM 851 O O . SER A 1 131 ? -3.11100 12.13900 35.03800 1.000 82.02036 458 SER E O 1
ATOM 854 N N . VAL B 2 23 ? -10.61100 16.25800 -3.71500 1.000 77.71458 2 VAL F N 1
ATOM 855 C CA . VAL B 2 23 ? -9.76900 17.41800 -3.43900 1.000 72.82978 2 VAL F CA 1
ATOM 856 C C . VAL B 2 23 ? -9.22200 17.36500 -2.01600 1.000 71.46646 2 VAL F C 1
ATOM 857 O O . VAL B 2 23 ? -9.79200 17.96400 -1.10100 1.000 71.23749 2 VAL F O 1
ATOM 861 N N . GLN B 2 24 ? -8.12600 16.62600 -1.84300 1.000 72.40079 3 GLN F N 1
ATOM 862 C CA . GLN B 2 24 ? -7.43600 16.47400 -0.56400 1.000 74.29312 3 GLN F CA 1
ATOM 863 C C . GLN B 2 24 ? -7.23900 17.78100 0.19400 1.000 68.50821 3 GLN F C 1
ATOM 864 O O . GLN B 2 24 ? -7.20300 18.86100 -0.40500 1.000 68.00289 3 GLN F O 1
ATOM 870 N N . GLU B 2 25 ? -7.10000 17.68600 1.51300 1.000 66.78959 4 GLU F N 1
ATOM 871 C CA . GLU B 2 25 ? -6.68200 18.80100 2.34800 1.000 68.57401 4 GLU F CA 1
ATOM 872 C C . GLU B 2 25 ? -5.39100 18.39000 3.03500 1.000 64.63407 4 GLU F C 1
ATOM 873 O O . GLU B 2 25 ? -5.33800 17.33700 3.67900 1.000 67.27649 4 GLU F O 1
ATOM 879 N N . ARG B 2 26 ? -4.36000 19.22300 2.91500 1.000 62.94439 5 ARG F N 1
ATOM 880 C CA . ARG B 2 26 ? -3.05600 18.87800 3.47300 1.000 61.26261 5 ARG F CA 1
ATOM 881 C C . ARG B 2 26 ? -2.89500 19.40100 4.89600 1.000 67.51599 5 ARG F C 1
ATOM 882 O O . ARG B 2 26 ? -2.72300 18.61900 5.83500 1.000 74.26154 5 ARG F O 1
ATOM 890 N N . GLY B 2 27 ? -2.95800 20.71500 5.07300 1.000 66.73169 6 GLY F N 1
ATOM 891 C CA . GLY B 2 27 ? -2.85400 21.26600 6.40600 1.000 67.25280 6 GLY F CA 1
ATOM 892 C C . GLY B 2 27 ? -4.20500 21.36300 7.08000 1.000 71.88230 6 GLY F C 1
ATOM 893 O O . GLY B 2 27 ? -5.09900 22.06900 6.60300 1.000 80.52544 6 GLY F O 1
ATOM 894 N N . HIS B 2 28 ? -4.37300 20.64000 8.18200 1.000 63.95767 7 HIS F N 1
ATOM 895 C CA . HIS B 2 28 ? -5.61100 20.67800 8.94300 1.000 59.71242 7 HIS F CA 1
ATOM 896 C C . HIS B 2 28 ? -5.56700 21.82100 9.94800 1.000 52.84844 7 HIS F C 1
ATOM 897 O O . HIS B 2 28 ? -4.51200 22.13600 10.50800 1.000 51.20088 7 HIS F O 1
ATOM 904 N N . THR B 2 29 ? -6.71500 22.45500 10.15800 1.000 48.08471 8 THR F N 1
ATOM 905 C CA . THR B 2 29 ? -6.82600 23.58800 11.06200 1.000 45.60810 8 THR F CA 1
ATOM 906 C C . THR B 2 29 ? -7.75600 23.23700 12.21400 1.000 43.31309 8 THR F C 1
ATOM 907 O O . THR B 2 29 ? -8.73100 22.50000 12.03800 1.000 42.71828 8 THR F O 1
ATOM 911 N N . TYR B 2 30 ? -7.44200 23.76100 13.39500 1.000 38.44935 9 TYR F N 1
ATOM 912 C CA . TYR B 2 30 ? -8.29000 23.59600 14.56300 1.000 39.08890 9 TYR F CA 1
ATOM 913 C C . TYR B 2 30 ? -8.41000 24.93700 15.27300 1.000 37.11761 9 TYR F C 1
ATOM 914 O O . TYR B 2 30 ? -7.67900 25.89100 14.98700 1.000 35.63059 9 TYR F O 1
ATOM 923 N N . VAL B 2 31 ? -9.36500 25.00700 16.19400 1.000 38.08615 10 VAL F N 1
ATOM 924 C CA . VAL B 2 31 ? -9.68000 26.22900 16.92000 1.000 39.42578 10 VAL F CA 1
ATOM 925 C C . VAL B 2 31 ? -9.58300 25.93500 18.40800 1.000 42.47615 10 VAL F C 1
ATOM 926 O O . VAL B 2 31 ? -10.26500 25.03500 18.91400 1.000 40.60750 10 VAL F O 1
ATOM 930 N N . THR B 2 32 ? -8.73300 26.68500 19.10400 1.000 42.70249 11 THR F N 1
ATOM 931 C CA . THR B 2 32 ? -8.63900 26.63300 20.55500 1.000 39.70213 11 THR F CA 1
ATOM 932 C C . THR B 2 32 ? -9.49800 27.75600 21.11800 1.000 45.00013 11 THR F C 1
ATOM 933 O O . THR B 2 32 ? -9.25600 28.93200 20.82400 1.000 50.79030 11 THR F O 1
ATOM 937 N N . LYS B 2 33 ? -10.49800 27.39100 21.91300 1.000 45.66074 12 LYS F N 1
ATOM 938 C CA . LYS B 2 33 ? -11.45100 28.33800 22.46900 1.000 49.42961 12 LYS F CA 1
ATOM 939 C C . LYS B 2 33 ? -11.09600 28.68600 23.91000 1.000 52.40365 12 LYS F C 1
ATOM 940 O O . LYS B 2 33 ? -10.37000 27.95800 24.59200 1.000 55.76195 12 LYS F O 1
ATOM 946 N N . ASN B 2 34 ? -11.63500 29.81800 24.36500 1.000 53.73802 13 ASN F N 1
ATOM 947 C CA . ASN B 2 34 ? -11.45800 30.29700 25.73800 1.000 59.57556 13 ASN F CA 1
ATOM 948 C C . ASN B 2 34 ? -9.98300 30.46900 26.09400 1.000 56.86734 13 ASN F C 1
ATOM 949 O O . ASN B 2 34 ? -9.55500 30.15600 27.20600 1.000 57.61743 13 ASN F O 1
ATOM 954 N N . VAL B 2 35 ? -9.19400 30.97100 25.14400 1.000 54.28809 14 VAL F N 1
ATOM 955 C CA . VAL B 2 35 ? -7.80000 31.27600 25.43500 1.000 50.55080 14 VAL F CA 1
ATOM 956 C C . VAL B 2 35 ? -7.72100 32.56400 26.24800 1.000 50.80346 14 VAL F C 1
ATOM 957 O O . VAL B 2 35 ? -8.62800 33.40000 26.23700 1.000 52.51945 14 VAL F O 1
ATOM 961 N N . THR B 2 36 ? -6.61700 32.72300 26.96800 1.000 51.22983 15 THR F N 1
ATOM 962 C CA . THR B 2 36 ? -6.43000 33.90700 27.79100 1.000 54.90922 15 THR F CA 1
ATOM 963 C C . THR B 2 36 ? -6.00800 35.08600 26.92500 1.000 53.75645 15 THR F C 1
ATOM 964 O O . THR B 2 36 ? -5.15300 34.95700 26.04500 1.000 51.51407 15 THR F O 1
ATOM 968 N N . VAL B 2 37 ? -6.61800 36.23900 27.17600 1.000 53.96173 16 VAL F N 1
ATOM 969 C CA . VAL B 2 37 ? -6.28600 37.47400 26.47900 1.000 54.50917 16 VAL F CA 1
ATOM 970 C C . VAL B 2 37 ? -5.75400 38.45600 27.51000 1.000 68.40820 16 VAL F C 1
ATOM 971 O O . VAL B 2 37 ? -6.45600 38.80000 28.46800 1.000 59.98088 16 VAL F O 1
ATOM 975 N N . GLU B 2 38 ? -4.51100 38.88800 27.32200 1.000 67.01856 17 GLU F N 1
ATOM 976 C CA . GLU B 2 38 ? -3.86400 39.84400 28.20800 1.000 76.34863 17 GLU F CA 1
ATOM 977 C C . GLU B 2 38 ? -3.16100 40.90000 27.37000 1.000 75.52221 17 GLU F C 1
ATOM 978 O O . GLU B 2 38 ? -2.41200 40.56500 26.44500 1.000 78.08568 17 GLU F O 1
ATOM 984 N N . ASP B 2 39 ? -3.43000 42.16800 27.68100 1.000 75.08269 18 ASP F N 1
ATOM 985 C CA . ASP B 2 39 ? -2.80500 43.29600 26.99500 1.000 74.54578 18 ASP F CA 1
ATOM 986 C C . ASP B 2 39 ? -2.98600 43.18900 25.48400 1.000 73.32458 18 ASP F C 1
ATOM 987 O O . ASP B 2 39 ? -2.05800 43.41200 24.70400 1.000 62.44696 18 ASP F O 1
ATOM 992 N N . GLY B 2 40 ? -4.19600 42.82200 25.07000 1.000 61.81531 19 GLY F N 1
ATOM 993 C CA . GLY B 2 40 ? -4.51700 42.71600 23.66400 1.000 63.57868 19 GLY F CA 1
ATOM 994 C C . GLY B 2 40 ? -3.87900 41.56000 22.93200 1.000 65.22624 19 GLY F C 1
ATOM 995 O O . GLY B 2 40 ? -3.91500 41.53700 21.69800 1.000 68.36083 19 GLY F O 1
ATOM 996 N N . ALA B 2 41 ? -3.28600 40.60000 23.64100 1.000 63.08914 20 ALA F N 1
ATOM 997 C CA . ALA B 2 41 ? -2.63900 39.46800 22.99700 1.000 55.30926 20 ALA F CA 1
ATOM 998 C C . ALA B 2 41 ? -3.18600 38.15600 23.54300 1.000 50.30866 20 ALA F C 1
ATOM 999 O O . ALA B 2 41 ? -3.59900 38.06600 24.70300 1.000 51.72989 20 ALA F O 1
ATOM 1001 N N . CYS B 2 42 ? -3.17000 37.13300 22.69300 1.000 50.89294 21 CYS F N 1
ATOM 1002 C CA . CYS B 2 42 ? -3.55700 35.78400 23.07700 1.000 49.00061 21 CYS F CA 1
ATOM 1003 C C . CYS B 2 42 ? -2.35500 35.08700 23.69800 1.000 45.99762 21 CYS F C 1
ATOM 1004 O O . CYS B 2 42 ? -1.24900 35.13800 23.14800 1.000 44.54218 21 CYS F O 1
ATOM 1007 N N . VAL B 2 43 ? -2.57300 34.43900 24.83600 1.000 46.05552 22 VAL F N 1
ATOM 1008 C CA . VAL B 2 43 ? -1.57600 33.58700 25.47100 1.000 46.89510 22 VAL F CA 1
ATOM 1009 C C . VAL B 2 43 ? -2.01800 32.15000 25.22800 1.000 47.70835 22 VAL F C 1
ATOM 1010 O O . VAL B 2 43 ? -2.96600 31.66300 25.85400 1.000 52.42207 22 VAL F O 1
ATOM 1014 N N . TYR B 2 44 ? -1.34500 31.47100 24.30300 1.000 45.96077 23 TYR F N 1
ATOM 1015 C CA . TYR B 2 44 ? -1.67900 30.10300 23.91400 1.000 45.86076 23 TYR F CA 1
ATOM 1016 C C . TYR B 2 44 ? -0.45000 29.22500 24.14100 1.000 38.95467 23 TYR F C 1
ATOM 1017 O O . TYR B 2 44 ? 0.49900 29.25900 23.35000 1.000 37.76505 23 TYR F O 1
ATOM 1026 N N . LEU B 2 45 ? -0.47900 28.44300 25.22000 1.000 42.77092 24 LEU F N 1
ATOM 1027 C CA . LEU B 2 45 ? 0.60700 27.53300 25.58700 1.000 39.81267 24 LEU F CA 1
ATOM 1028 C C . LEU B 2 45 ? 1.94900 28.26500 25.60400 1.000 44.81064 24 LEU F C 1
ATOM 1029 O O . LEU B 2 45 ? 2.91100 27.88400 24.93600 1.000 43.16833 24 LEU F O 1
ATOM 1034 N N . ARG B 2 46 ? 1.98600 29.34300 26.38500 1.000 49.56647 25 ARG F N 1
ATOM 1035 C CA . ARG B 2 46 ? 3.14400 30.21700 26.55300 1.000 51.38774 25 ARG F CA 1
ATOM 1036 C C . ARG B 2 46 ? 3.54600 30.94000 25.27100 1.000 49.30854 25 ARG F C 1
ATOM 1037 O O . ARG B 2 46 ? 4.65600 31.48100 25.19600 1.000 53.04583 25 ARG F O 1
ATOM 1045 N N . ASN B 2 47 ? 2.68300 30.96600 24.25800 1.000 42.58669 26 ASN F N 1
ATOM 1046 C CA . ASN B 2 47 ? 2.94200 31.70400 23.02800 1.000 40.05480 26 ASN F CA 1
ATOM 1047 C C . ASN B 2 47 ? 2.11100 32.98000 23.03300 1.000 41.47866 26 ASN F C 1
ATOM 1048 O O . ASN B 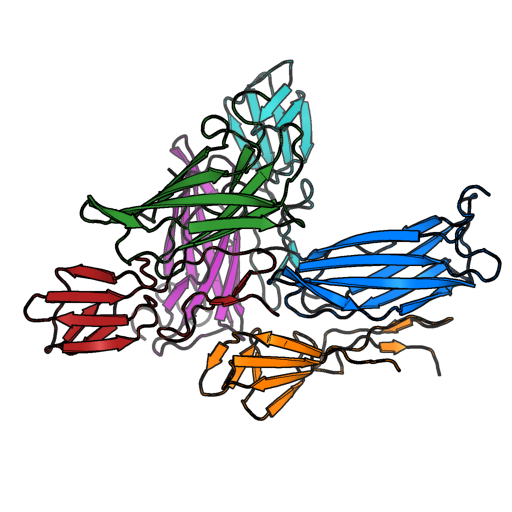2 47 ? 0.88700 32.92500 23.17700 1.000 41.43392 26 ASN F O 1
ATOM 1053 N N . VAL B 2 48 ? 2.77500 34.12000 22.88300 1.000 44.12898 27 VAL F N 1
ATOM 1054 C CA . VAL B 2 48 ? 2.10000 35.41200 22.84500 1.000 49.69806 27 VAL F CA 1
ATOM 1055 C C . VAL B 2 48 ? 1.85400 35.79400 21.39300 1.000 47.89785 27 VAL F C 1
ATOM 1056 O O . VAL B 2 48 ? 2.79500 35.89700 20.59900 1.000 47.03722 27 VAL F O 1
ATOM 1060 N N . ILE B 2 49 ? 0.58900 35.99500 21.04100 1.000 49.38487 28 ILE F N 1
ATOM 1061 C CA . ILE B 2 49 ? 0.22800 36.36300 19.67500 1.000 47.18460 28 ILE F CA 1
ATOM 1062 C C . ILE B 2 49 ? -0.67000 37.59200 19.73300 1.000 49.97704 28 ILE F C 1
ATOM 1063 O O . ILE B 2 49 ? -1.80900 37.49800 20.20800 1.000 45.49230 28 ILE F O 1
ATOM 1068 N N . PRO B 2 50 ? -0.20400 38.75800 19.29000 1.000 49.64806 29 PRO F N 1
ATOM 1069 C CA . PRO B 2 50 ? -1.06300 39.94700 19.30700 1.000 50.05600 29 PRO F CA 1
ATOM 1070 C C . PRO B 2 50 ? -2.28500 39.76800 18.41600 1.000 49.61911 29 PRO F C 1
ATOM 1071 O O . PRO B 2 50 ? -2.29000 38.98000 17.46700 1.000 47.13723 29 PRO F O 1
ATOM 1075 N N . ASN B 2 51 ? -3.32800 40.53500 18.72800 1.000 51.68778 30 ASN F N 1
ATOM 1076 C CA . ASN B 2 51 ? -4.61400 40.36600 18.06300 1.000 54.89606 30 ASN F CA 1
ATOM 1077 C C . ASN B 2 51 ? -4.50000 40.62600 16.56500 1.000 58.56492 30 ASN F C 1
ATOM 1078 O O . ASN B 2 51 ? -3.87200 41.59400 16.12800 1.000 64.46826 30 ASN F O 1
ATOM 1083 N N . GLY B 2 52 ? -5.11800 39.74700 15.78100 1.000 56.67522 31 GLY F N 1
ATOM 1084 C CA . GLY B 2 52 ? -5.09700 39.87100 14.33600 1.000 56.29622 31 GLY F CA 1
ATOM 1085 C C . GLY B 2 52 ? -3.74600 39.65000 13.69500 1.000 59.32553 31 GLY F C 1
ATOM 1086 O O . GLY B 2 52 ? -3.47000 40.22200 12.63600 1.000 67.24227 31 GLY F O 1
ATOM 1087 N N . GLU B 2 53 ? -2.89900 38.82000 14.29600 1.000 45.91866 32 GLU F N 1
ATOM 1088 C CA . GLU B 2 53 ? -1.58000 38.53400 13.75500 1.000 55.57772 32 GLU F CA 1
ATOM 1089 C C . GLU B 2 53 ? -1.41600 37.03000 13.59300 1.000 54.08017 32 GLU F C 1
ATOM 1090 O O . GLU B 2 53 ? -1.92800 36.23900 14.38900 1.000 40.86016 32 GLU F O 1
ATOM 1096 N N . THR B 2 54 ? -0.69400 36.64900 12.54500 1.000 54.68287 33 THR F N 1
ATOM 1097 C CA . THR B 2 54 ? -0.40500 35.25600 12.23700 1.000 48.39264 33 THR F CA 1
ATOM 1098 C C . THR B 2 54 ? 1.05000 34.96400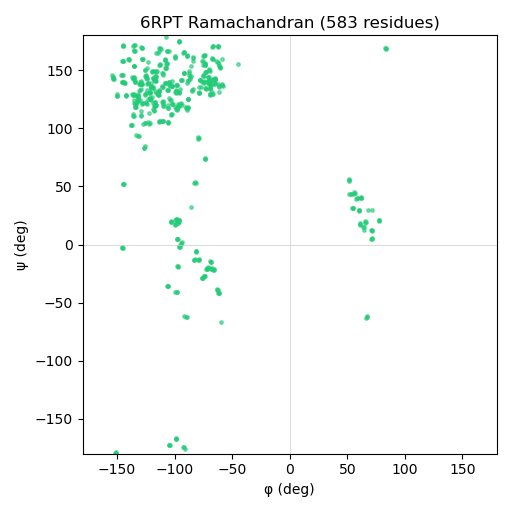 12.57900 1.000 45.93972 33 THR F C 1
ATOM 1099 O O . THR B 2 54 ? 1.96100 35.55100 11.98500 1.000 48.52161 33 THR F O 1
ATOM 1103 N N . LYS B 2 55 ? 1.26500 34.05900 13.52900 1.000 42.49720 34 LYS F N 1
ATOM 1104 C CA . LYS B 2 55 ? 2.59200 33.75500 14.04100 1.000 41.37338 34 LYS F CA 1
ATOM 1105 C C . LYS B 2 55 ? 2.89200 32.26600 13.89700 1.000 43.70787 34 LYS F C 1
ATOM 1106 O O . LYS B 2 55 ? 2.03800 31.41300 14.17500 1.000 41.26284 34 LYS F O 1
ATOM 1112 N N . ALA B 2 56 ? 4.11800 31.96100 13.47900 1.000 46.32134 35 ALA F N 1
ATOM 1113 C CA . ALA B 2 56 ? 4.59000 30.58900 13.36700 1.000 42.24454 35 ALA F CA 1
ATOM 1114 C C . ALA B 2 56 ? 5.19800 30.15500 14.69400 1.000 46.92668 35 ALA F C 1
ATOM 1115 O O . ALA B 2 56 ? 6.09900 30.81900 15.21700 1.000 48.70847 35 ALA F O 1
ATOM 1117 N N . LEU B 2 57 ? 4.70500 29.04300 15.23000 1.000 43.54996 36 LEU F N 1
ATOM 1118 C CA . LEU B 2 57 ? 5.09100 28.57800 16.55100 1.000 37.55977 36 LEU F CA 1
ATOM 1119 C C . LEU B 2 57 ? 5.98000 27.34600 16.45300 1.000 37.83612 36 LEU F C 1
ATOM 1120 O O . LEU B 2 57 ? 5.99800 26.63600 15.44400 1.000 37.13603 36 LEU F O 1
ATOM 1125 N N . ASN B 2 58 ? 6.73400 27.11700 17.52400 1.000 36.59386 37 ASN F N 1
ATOM 1126 C CA . ASN B 2 58 ? 7.57100 25.93600 17.67900 1.000 33.25925 37 ASN F CA 1
ATOM 1127 C C . ASN B 2 58 ? 6.92200 24.86800 18.54900 1.000 36.78862 37 ASN F C 1
ATOM 1128 O O . ASN B 2 58 ? 7.01500 23.67800 18.23600 1.000 45.19489 37 ASN F O 1
ATOM 1133 N N . ASN B 2 59 ? 6.26300 25.26900 19.63500 1.000 35.47004 38 ASN F N 1
ATOM 1134 C CA . ASN B 2 59 ? 5.58200 24.33700 20.53200 1.000 35.81482 38 ASN F CA 1
ATOM 1135 C C . ASN B 2 59 ? 4.23000 24.93000 20.91400 1.000 38.71517 38 ASN F C 1
ATOM 1136 O O . ASN B 2 59 ? 4.16200 25.85300 21.74300 1.000 38.95204 38 ASN F O 1
ATOM 1141 N N . PRO B 2 60 ? 3.12900 24.44200 20.32000 1.000 39.88899 39 PRO F N 1
ATOM 1142 C CA . PRO B 2 60 ? 3.10200 23.37800 19.31000 1.000 37.65978 39 PRO F CA 1
ATOM 1143 C C . PRO B 2 60 ? 3.60600 23.84900 17.95200 1.000 38.99678 39 PRO F C 1
ATOM 1144 O O . PRO B 2 60 ? 3.54400 25.03900 17.64600 1.000 44.15003 39 PRO F O 1
ATOM 1148 N N . CYS B 2 61 ? 4.11000 22.91400 17.15100 1.000 33.08028 40 CYS F N 1
ATOM 1149 C CA . CYS B 2 61 ? 4.58200 23.24500 15.81600 1.000 31.94594 40 CYS F CA 1
ATOM 1150 C C . CYS B 2 61 ? 3.39300 23.51300 14.90500 1.000 34.82786 40 CYS F C 1
ATOM 1151 O O . CYS B 2 61 ? 3.03900 22.67500 14.06900 1.000 37.84401 40 CYS F O 1
ATOM 1154 N N . VAL B 2 62 ? 2.75500 24.67100 15.07400 1.000 33.72246 41 VAL F N 1
ATOM 1155 C CA . VAL B 2 62 ? 1.55900 25.03500 14.32900 1.000 32.46968 41 VAL F CA 1
ATOM 1156 C C . VAL B 2 62 ? 1.70900 26.47200 13.84800 1.000 36.29383 41 VAL F C 1
ATOM 1157 O O . VAL B 2 62 ? 2.63900 27.18600 14.22700 1.000 40.63119 41 VAL F O 1
ATOM 1161 N N . LEU B 2 63 ? 0.77300 26.88900 13.00000 1.000 35.02262 42 LEU F N 1
ATOM 1162 C CA . LEU B 2 63 ? 0.71100 28.25700 12.49300 1.000 38.08615 42 LEU F CA 1
ATOM 1163 C C . LEU B 2 63 ? -0.55500 28.89800 13.05500 1.000 43.63681 42 LEU F C 1
ATOM 1164 O O . LEU B 2 63 ? -1.66100 28.57500 12.61400 1.000 46.05552 42 LEU F O 1
ATOM 1169 N N . SER B 2 64 ? -0.40200 29.78700 14.03700 1.000 42.78671 43 SER F N 1
ATOM 1170 C CA . SER B 2 64 ? -1.53800 30.25700 14.81900 1.000 43.67366 43 SER F CA 1
ATOM 1171 C C . SER B 2 64 ? -1.91000 31.69600 14.48200 1.000 47.82679 43 SER F C 1
ATOM 1172 O O . SER B 2 64 ? -1.09000 32.49600 14.02600 1.000 48.51634 43 SER F O 1
ATOM 1175 N N . THR B 2 65 ? -3.17500 32.01800 14.73500 1.000 50.59028 44 THR F N 1
ATOM 1176 C CA . THR B 2 65 ? -3.70700 33.35700 14.53200 1.000 47.96891 44 THR F CA 1
ATOM 1177 C C . THR B 2 65 ? -4.69100 33.65800 15.65200 1.000 49.61648 44 THR F C 1
ATOM 1178 O O . THR B 2 65 ? -5.61000 32.87400 15.90500 1.000 38.69411 44 THR F O 1
ATOM 1182 N N . CYS B 2 66 ? -4.49800 34.79700 16.30900 1.000 52.40892 45 CYS F N 1
ATOM 1183 C CA . CYS B 2 66 ? -5.27200 35.16300 17.48500 1.000 51.58250 45 CYS F CA 1
ATOM 1184 C C . CYS B 2 66 ? -6.47300 36.01600 17.10500 1.000 47.68993 45 CYS F C 1
ATOM 1185 O O . CYS B 2 66 ? -6.38900 36.86900 16.21600 1.000 45.37649 45 CYS F O 1
ATOM 1188 N N . TYR B 2 67 ? -7.59400 35.77900 17.79000 1.000 45.72917 46 TYR F N 1
ATOM 1189 C CA . TYR B 2 67 ? -8.79200 36.61400 17.70900 1.000 47.41095 46 TYR F CA 1
ATOM 1190 C C . TYR B 2 67 ? -9.17400 36.87400 19.16200 1.000 51.73778 46 TYR F C 1
ATOM 1191 O O . TYR B 2 67 ? -9.86600 36.06400 19.79100 1.000 52.74317 46 TYR F O 1
ATOM 1200 N N . ALA B 2 68 ? -8.69100 38.00000 19.69300 1.000 55.13029 47 ALA F N 1
ATOM 1201 C CA . ALA B 2 68 ? -8.85000 38.28300 21.11400 1.000 56.78576 47 ALA F CA 1
ATOM 1202 C C . ALA B 2 68 ? -10.27400 38.69500 21.45600 1.000 57.95958 47 ALA F C 1
ATOM 1203 O O . ALA B 2 68 ? -10.71900 38.48700 22.59100 1.000 58.41490 47 ALA F O 1
ATOM 1205 N N . ALA B 2 69 ? -11.00000 39.28100 20.50100 1.000 60.88362 48 ALA F N 1
ATOM 1206 C CA . ALA B 2 69 ? -12.38700 39.65400 20.75900 1.000 66.40796 48 ALA F CA 1
ATOM 1207 C C . ALA B 2 69 ? -13.23800 38.42300 21.03700 1.000 71.26118 48 ALA F C 1
ATOM 1208 O O . ALA B 2 69 ? -14.12000 38.45000 21.90300 1.000 75.34061 48 ALA F O 1
ATOM 1210 N N . ASP B 2 70 ? -12.98400 37.33300 20.31800 1.000 69.89785 49 ASP F N 1
ATOM 1211 C CA . ASP B 2 70 ? -13.67500 36.07400 20.54200 1.000 73.28247 49 ASP F CA 1
ATOM 1212 C C . ASP B 2 70 ? -12.89600 35.13300 21.45000 1.000 73.54566 49 ASP F C 1
ATOM 1213 O O . ASP B 2 70 ? -13.38600 34.04200 21.75500 1.000 73.99571 49 ASP F O 1
ATOM 1218 N N . ARG B 2 71 ? -11.70000 35.53500 21.88500 1.000 73.56672 50 ARG F N 1
ATOM 1219 C CA . ARG B 2 71 ? -10.85000 34.72200 22.75700 1.000 70.91377 50 ARG F CA 1
ATOM 1220 C C . ARG B 2 71 ? -10.57200 33.35000 22.14300 1.000 62.69962 50 ARG F C 1
ATOM 1221 O O . ARG B 2 71 ? -10.63400 32.32300 22.82200 1.000 56.19095 50 ARG F O 1
ATOM 1229 N N . LYS B 2 72 ? -10.26800 33.32700 20.84500 1.000 61.81267 51 LYS F N 1
ATOM 1230 C CA . LYS B 2 72 ? -9.99300 32.07500 20.15500 1.000 60.31776 51 LYS F CA 1
ATOM 1231 C C . LYS B 2 72 ? -8.67600 32.16900 19.39600 1.000 55.53034 51 LYS F C 1
ATOM 1232 O O . LYS B 2 72 ? -8.17000 33.25700 19.10600 1.000 53.71433 51 LYS F O 1
ATOM 1238 N N . VAL B 2 73 ? -8.11600 31.00300 19.08600 1.000 52.32996 52 VAL F N 1
ATOM 1239 C CA . VAL B 2 73 ? -6.87300 30.90500 18.32700 1.000 48.54529 52 VAL F CA 1
ATOM 1240 C C . VAL B 2 73 ? -7.05700 29.84900 17.25000 1.000 48.90850 52 VAL F C 1
ATOM 1241 O O . VAL B 2 73 ? -7.35500 28.68900 17.55900 1.000 55.21978 52 VAL F O 1
ATOM 1245 N N . ASN B 2 74 ? -6.88600 30.24500 15.99300 1.000 37.36501 53 ASN F N 1
ATOM 1246 C CA . ASN B 2 74 ? -6.97900 29.33000 14.86300 1.000 39.78372 53 ASN F CA 1
ATOM 1247 C C . ASN B 2 74 ? -5.57500 28.86900 14.49600 1.000 38.43619 53 ASN F C 1
ATOM 1248 O O . ASN B 2 74 ? -4.72400 29.69200 14.14700 1.000 39.61264 53 ASN F O 1
ATOM 1253 N N . SER B 2 75 ? -5.32900 27.56200 14.58400 1.000 38.11773 54 SER F N 1
ATOM 1254 C CA . SER B 2 75 ? -4.00000 27.00300 14.36900 1.000 36.33594 54 SER F CA 1
ATOM 1255 C C . SER B 2 75 ? -4.03500 25.98400 13.23700 1.000 38.53357 54 SER F C 1
ATOM 1256 O O . SER B 2 75 ? -4.88500 25.08800 13.22600 1.000 31.86698 54 SER F O 1
ATOM 1259 N N . THR B 2 76 ? -3.10300 26.12100 12.29700 1.000 37.43607 55 THR F N 1
ATOM 1260 C CA . THR B 2 76 ? -2.92600 25.18000 11.19900 1.000 35.29107 55 THR F CA 1
ATOM 1261 C C . THR B 2 76 ? -1.83900 24.17500 11.55900 1.000 33.98829 55 THR F C 1
ATOM 1262 O O . THR B 2 76 ? -0.75000 24.56200 12.00200 1.000 28.19549 55 THR F O 1
ATOM 1266 N N . LEU B 2 77 ? -2.14100 22.89200 11.36300 1.000 38.84413 56 LEU F N 1
ATOM 1267 C CA . LEU B 2 77 ? -1.24300 21.79900 11.70100 1.000 31.57747 56 LEU F CA 1
ATOM 1268 C C . LEU B 2 77 ? -0.37300 21.41200 10.50800 1.000 27.44540 56 LEU F C 1
ATOM 1269 O O . LEU B 2 77 ? -0.64000 21.77500 9.36200 1.000 31.29323 56 LEU F O 1
ATOM 1274 N N . CYS B 2 78 ? 0.67800 20.64800 10.79300 1.000 27.55067 57 CYS F N 1
ATOM 1275 C CA . CYS B 2 78 ? 1.47800 20.06400 9.73200 1.000 33.66983 57 CYS F CA 1
ATOM 1276 C C . CYS B 2 78 ? 0.67600 18.97700 9.01400 1.000 35.16211 57 CYS F C 1
ATOM 1277 O O . CYS B 2 78 ? -0.19400 18.33600 9.61200 1.000 35.62006 57 CYS F O 1
ATOM 1280 N N . PRO B 2 79 ? 0.94100 18.75700 7.72900 1.000 32.59601 58 PRO F N 1
ATOM 1281 C CA . PRO B 2 79 ? 0.20400 17.72000 6.99900 1.000 40.52065 58 PRO F CA 1
ATOM 1282 C C . PRO B 2 79 ? 0.61000 16.32700 7.45800 1.000 42.21822 58 PRO F C 1
ATOM 1283 O O . PRO B 2 79 ? 1.77100 16.07500 7.79000 1.000 39.92321 58 PRO F O 1
ATOM 1287 N N . ASN B 2 80 ? -0.36700 15.42300 7.48400 1.000 43.62628 59 ASN F N 1
ATOM 1288 C CA . ASN B 2 80 ? -0.10300 14.03300 7.83100 1.000 41.04176 59 ASN F CA 1
ATOM 1289 C C . ASN B 2 80 ? 0.58000 13.31300 6.67100 1.000 41.66026 59 ASN F C 1
ATOM 1290 O O . ASN B 2 80 ? 0.31100 13.58500 5.49700 1.000 39.98637 59 ASN F O 1
ATOM 1295 N N . ILE B 2 81 ? 1.47000 12.38100 7.01000 1.000 37.79401 60 ILE F N 1
ATOM 1296 C CA . ILE B 2 81 ? 2.34100 11.72400 6.04000 1.000 35.89641 60 ILE F CA 1
ATOM 1297 C C . ILE B 2 81 ? 1.99100 10.24500 5.95200 1.000 34.54625 60 ILE F C 1
ATOM 1298 O O . ILE B 2 81 ? 1.92300 9.55300 6.97500 1.000 34.13041 60 ILE F O 1
ATOM 1303 N N . GLY B 2 82 ? 1.78300 9.76200 4.72900 1.000 39.49947 61 GLY F N 1
ATOM 1304 C CA . GLY B 2 82 ? 1.69400 8.33900 4.46100 1.000 36.94654 61 GLY F CA 1
ATOM 1305 C C . GLY B 2 82 ? 2.90300 7.87000 3.67600 1.000 39.56001 61 GLY F C 1
ATOM 1306 O O . GLY B 2 82 ? 3.01900 8.16000 2.48300 1.000 45.27911 61 GLY F O 1
ATOM 1307 N N . VAL B 2 83 ? 3.81400 7.15000 4.33200 1.000 40.98386 62 VAL F N 1
ATOM 1308 C CA . VAL B 2 83 ? 5.10800 6.84000 3.73300 1.000 44.32900 62 VAL F CA 1
ATOM 1309 C C . VAL B 2 83 ? 4.92600 5.89600 2.55300 1.000 48.03471 62 VAL F C 1
ATOM 1310 O O . VAL B 2 83 ? 4.26500 4.85500 2.66300 1.000 55.91723 62 VAL F O 1
ATOM 1314 N N . ASP B 2 84 ? 5.52200 6.25200 1.41600 1.000 45.06593 63 ASP F N 1
ATOM 1315 C CA . ASP B 2 84 ? 5.45200 5.43100 0.21500 1.000 47.86627 63 ASP F CA 1
ATOM 1316 C C . ASP B 2 84 ? 6.64800 4.47900 0.15900 1.000 48.22947 63 ASP F C 1
ATOM 1317 O O . ASP B 2 84 ? 7.45700 4.40600 1.08700 1.000 46.72666 63 ASP F O 1
ATOM 1322 N N . GLU B 2 85 ? 6.77600 3.74600 -0.94600 1.000 54.63813 64 GLU F N 1
ATOM 1323 C CA . GLU B 2 85 ? 7.88600 2.81600 -1.10000 1.000 58.80968 64 GLU F CA 1
ATOM 1324 C C . GLU B 2 85 ? 9.20100 3.56900 -1.24500 1.000 53.72749 64 GLU F C 1
ATOM 1325 O O . GLU B 2 85 ? 9.28800 4.56900 -1.96100 1.000 49.37434 64 GLU F O 1
ATOM 1331 N N . GLY B 2 86 ? 10.23200 3.07000 -0.56600 1.000 55.13029 65 GLY F N 1
ATOM 1332 C CA . GLY B 2 86 ? 11.53400 3.70700 -0.60300 1.000 58.81758 65 GLY F CA 1
ATOM 1333 C C . GLY B 2 86 ? 11.58800 5.07700 0.03000 1.000 61.84163 65 GLY F C 1
ATOM 1334 O O . GLY B 2 86 ? 12.50600 5.84900 -0.25600 1.000 63.89977 65 GLY F O 1
ATOM 1335 N N . CYS B 2 87 ? 10.62600 5.40400 0.88100 1.000 59.87297 66 CYS F N 1
ATOM 1336 C CA . CYS B 2 87 ? 10.51200 6.71900 1.48700 1.000 55.07502 66 CYS F CA 1
ATOM 1337 C C . CYS B 2 87 ? 10.73500 6.61400 2.99200 1.000 47.49254 66 CYS F C 1
ATOM 1338 O O . CYS B 2 87 ? 10.71300 5.52700 3.57500 1.000 52.31417 66 CYS F O 1
ATOM 1341 N N . HIS B 2 88 ? 10.96200 7.76300 3.62400 1.000 39.59948 67 HIS F N 1
ATOM 1342 C CA . HIS B 2 88 ? 11.11900 7.82700 5.06900 1.000 37.07550 67 HIS F CA 1
ATOM 1343 C C . HIS B 2 88 ? 10.65900 9.19800 5.55000 1.000 36.40173 67 HIS F C 1
ATOM 1344 O O . HIS B 2 88 ? 10.22200 10.04500 4.76600 1.000 34.39886 67 HIS F O 1
ATOM 1351 N N . VAL B 2 89 ? 10.76200 9.41400 6.85500 1.000 31.06688 68 VAL F N 1
ATOM 1352 C CA . VAL B 2 89 ? 10.32200 10.65000 7.48200 1.000 29.68777 68 VAL F CA 1
ATOM 1353 C C . VAL B 2 89 ? 11.51300 11.27100 8.19300 1.000 34.20410 68 VAL F C 1
ATOM 1354 O O . VAL B 2 89 ? 12.16200 10.61700 9.01800 1.000 42.26033 68 VAL F O 1
ATOM 1358 N N . GLU B 2 90 ? 11.80600 12.52400 7.86000 1.000 33.40401 69 GLU F N 1
ATOM 1359 C CA . GLU B 2 90 ? 12.83400 13.30600 8.53400 1.000 30.64578 69 GLU F CA 1
ATOM 1360 C C . GLU B 2 90 ? 12.14800 14.39100 9.34900 1.000 31.10373 69 GLU F C 1
ATOM 1361 O O . GLU B 2 90 ? 11.42500 15.22200 8.79200 1.000 32.20123 69 GLU F O 1
ATOM 1367 N N . TRP B 2 91 ? 12.35000 14.36400 10.66400 1.000 32.75130 70 TRP F N 1
ATOM 1368 C CA . TRP B 2 91 ? 11.68700 15.28900 11.57200 1.000 29.77462 70 TRP F CA 1
ATOM 1369 C C . TRP B 2 91 ? 12.67200 15.81500 12.60300 1.000 28.42446 70 TRP F C 1
ATOM 1370 O O . TRP B 2 91 ? 13.56800 15.09100 13.04900 1.000 29.53775 70 TRP F O 1
ATOM 1381 N N . THR B 2 92 ? 12.49900 17.08000 12.97700 1.000 28.23760 71 THR F N 1
ATOM 1382 C CA . THR B 2 92 ? 13.25300 17.69100 14.05400 1.000 32.30124 71 THR F CA 1
ATOM 1383 C C . THR B 2 92 ? 12.31700 18.63800 14.79200 1.000 32.70392 71 THR F C 1
ATOM 1384 O O . THR B 2 92 ? 11.50400 19.32700 14.15700 1.000 32.24334 71 THR F O 1
ATOM 1388 N N . PRO B 2 93 ? 12.38500 18.67600 16.12500 1.000 35.59637 72 PRO F N 1
ATOM 1389 C CA . PRO B 2 93 ? 11.52000 19.59400 16.87600 1.000 33.45138 72 PRO F CA 1
ATOM 1390 C C . PRO B 2 93 ? 12.01400 21.03100 16.88000 1.000 30.72737 72 PRO F C 1
ATOM 1391 O O . PRO B 2 93 ? 11.24200 21.93000 17.24100 1.000 30.65368 72 PRO F O 1
ATOM 1395 N N . ASP B 2 94 ? 13.25600 21.27700 16.46800 1.000 31.70117 73 ASP F N 1
ATOM 1396 C CA . ASP B 2 94 ? 13.81500 22.61500 16.51300 1.000 33.54876 73 ASP F CA 1
ATOM 1397 C C . ASP B 2 94 ? 13.21600 23.49200 15.41700 1.000 36.10696 73 ASP F C 1
ATOM 1398 O O . ASP B 2 94 ? 12.74700 23.01400 14.37900 1.000 40.66277 73 ASP F O 1
ATOM 1403 N N . GLY B 2 95 ? 13.23800 24.80000 15.66400 1.000 33.06186 74 GLY F N 1
ATOM 1404 C CA . GLY B 2 95 ? 12.69300 25.76400 14.73400 1.000 32.66181 74 GLY F CA 1
ATOM 1405 C C . GLY B 2 95 ? 11.19300 25.94100 14.87900 1.000 31.39061 74 GLY F C 1
ATOM 1406 O O . GLY B 2 95 ? 10.50100 25.19900 15.57600 1.000 35.53321 74 GLY F O 1
ATOM 1407 N N . VAL B 2 96 ? 10.68400 26.97200 14.21000 1.000 31.54852 75 VAL F N 1
ATOM 1408 C CA . VAL B 2 96 ? 9.25100 27.24000 14.22200 1.000 35.25160 75 VAL F CA 1
ATOM 1409 C C . VAL B 2 96 ? 8.61900 26.62900 12.97800 1.000 29.33246 75 VAL F C 1
ATOM 1410 O O . VAL B 2 96 ? 9.32100 26.11600 12.09800 1.000 30.73000 75 VAL F O 1
ATOM 1414 N N . TYR B 2 97 ? 7.29500 26.69900 12.89900 1.000 32.61444 76 TYR F N 1
ATOM 1415 C CA . TYR B 2 97 ? 6.58100 26.22800 11.72400 1.000 31.96436 76 TYR F CA 1
ATOM 1416 C C . TYR B 2 97 ? 7.06900 26.98000 10.48700 1.000 34.43308 76 TYR F C 1
ATOM 1417 O O . TYR B 2 97 ? 7.25600 28.20100 10.53900 1.000 42.17874 76 TYR F O 1
ATOM 1426 N N . PRO B 2 98 ? 7.27900 26.29100 9.35300 1.000 34.18041 77 PRO F N 1
ATOM 1427 C CA . PRO B 2 98 ? 7.07500 24.85100 9.18000 1.000 33.36716 77 PRO F CA 1
ATOM 1428 C C . PRO B 2 98 ? 8.35400 24.02900 9.26500 1.000 33.92249 77 PRO F C 1
ATOM 1429 O O . PRO B 2 98 ? 8.36400 22.88300 8.81600 1.000 37.38606 77 PRO F O 1
ATOM 1433 N N . ASN B 2 99 ? 9.42100 24.60600 9.82200 1.000 35.34634 78 ASN F N 1
ATOM 1434 C CA . ASN B 2 99 ? 10.69000 23.89000 9.89200 1.000 37.05971 78 ASN F CA 1
ATOM 1435 C C . ASN B 2 99 ? 10.64000 22.69900 10.84000 1.000 37.02023 78 ASN F C 1
ATOM 1436 O O . ASN B 2 99 ? 11.45600 21.78100 10.70400 1.000 35.38319 78 ASN F O 1
ATOM 1441 N N . CYS B 2 100 ? 9.69700 22.67900 11.77700 1.000 33.87248 79 CYS F N 1
ATOM 1442 C CA . CYS B 2 100 ? 9.56600 21.56900 12.70900 1.000 33.38032 79 CYS F CA 1
ATOM 1443 C C . CYS B 2 100 ? 8.57100 20.51300 12.24600 1.000 30.89844 79 CYS F C 1
ATOM 1444 O O . CYS B 2 100 ? 8.34600 19.53700 12.97000 1.000 32.73550 79 CYS F O 1
ATOM 1447 N N . CYS B 2 101 ? 7.97100 20.67900 11.06900 1.000 28.52447 80 CYS F N 1
ATOM 1448 C CA . CYS B 2 101 ? 7.04700 19.67800 10.56300 1.000 30.07729 80 CYS F CA 1
ATOM 1449 C C . CYS B 2 101 ? 7.80400 18.43100 10.10200 1.000 30.35627 80 CYS F C 1
ATOM 1450 O O . CYS B 2 101 ? 8.95400 18.51800 9.65900 1.000 26.71110 80 CYS F O 1
ATOM 1453 N N . PRO B 2 102 ? 7.19100 17.25400 10.22000 1.000 31.51694 81 PRO F N 1
ATOM 1454 C CA . PRO B 2 102 ? 7.79100 16.05900 9.61900 1.000 32.21702 81 PRO F CA 1
ATOM 1455 C C . PRO B 2 102 ? 7.80000 16.15800 8.10000 1.000 33.97513 81 PRO F C 1
ATOM 1456 O O . PRO B 2 102 ? 6.83600 16.61200 7.47800 1.000 26.17156 81 PRO F O 1
ATOM 1460 N N . LYS B 2 103 ? 8.91400 15.73600 7.50900 1.000 32.74603 82 LYS F N 1
ATOM 1461 C CA . LYS B 2 103 ? 9.14800 15.82000 6.07300 1.000 30.34574 82 LYS F CA 1
ATOM 1462 C C . LYS B 2 103 ? 9.12200 14.41800 5.47700 1.000 31.27743 82 LYS F C 1
ATOM 1463 O O . LYS B 2 103 ? 9.87900 13.54100 5.91100 1.000 29.16402 82 LYS F O 1
ATOM 1469 N N . HIS B 2 104 ? 8.24800 14.21300 4.49300 1.000 35.48847 83 HIS F N 1
ATOM 1470 C CA . HIS B 2 104 ? 8.15400 12.96000 3.74300 1.000 36.59386 83 HIS F CA 1
ATOM 1471 C C . HIS B 2 104 ? 9.26800 12.95200 2.70200 1.000 37.89665 83 HIS F C 1
ATOM 1472 O O . HIS B 2 104 ? 9.12200 13.47400 1.59700 1.000 39.45473 83 HIS F O 1
ATOM 1479 N N . VAL B 2 105 ? 10.40900 12.37300 3.06700 1.000 40.63119 84 VAL F N 1
ATOM 1480 C CA . VAL B 2 105 ? 11.60900 12.40400 2.24000 1.000 48.60320 84 VAL F CA 1
ATOM 1481 C C . VAL B 2 105 ? 11.70200 11.10200 1.45500 1.000 54.93553 84 VAL F C 1
ATOM 1482 O O . VAL B 2 105 ? 11.82400 10.01800 2.03900 1.000 57.08842 84 VAL F O 1
ATOM 1486 N N . CYS B 2 106 ? 11.65800 11.21000 0.13000 1.000 57.77008 85 CYS F N 1
ATOM 1487 C CA . CYS B 2 106 ? 11.93800 10.11900 -0.78800 1.000 66.80011 85 CYS F CA 1
ATOM 1488 C C . CYS B 2 106 ? 13.05700 10.52900 -1.73400 1.000 73.57461 85 CYS F C 1
ATOM 1489 O O . CYS B 2 106 ? 13.07900 11.67500 -2.20200 1.000 72.63502 85 CYS F O 1
ATOM 1492 N N . PRO B 2 107 ? 13.99500 9.62900 -2.02800 1.000 80.70441 86 PRO F N 1
ATOM 1493 C CA . PRO B 2 107 ? 15.19500 10.03500 -2.76400 1.000 86.21823 86 PRO F CA 1
ATOM 1494 C C . PRO B 2 107 ? 14.85500 10.57100 -4.14500 1.000 92.89798 86 PRO F C 1
ATOM 1495 O O . PRO B 2 107 ? 14.02600 10.01300 -4.86700 1.000 95.65884 86 PRO F O 1
ATOM 1499 N N . SER B 2 108 ? 15.51600 11.67000 -4.49800 1.000 91.18988 87 SER F N 1
ATOM 1500 C CA . SER B 2 108 ? 15.30900 12.34800 -5.76900 1.000 88.05266 87 SER F CA 1
ATOM 1501 C C . SER B 2 108 ? 16.40500 13.38200 -5.99900 1.000 82.91257 87 SER F C 1
ATOM 1502 O O . SER B 2 108 ? 16.48400 13.98800 -7.06500 1.000 80.48333 87 SER F O 1
ATOM 1505 N N . MET C 1 20 ? 42.65600 46.51900 7.92600 1.000 71.89283 347 MET A N 1
ATOM 1506 C CA . MET C 1 20 ? 41.78500 45.43400 8.36600 1.000 71.99547 347 MET A CA 1
ATOM 1507 C C . MET C 1 20 ? 41.62500 45.44600 9.88300 1.000 71.34803 347 MET A C 1
ATOM 1508 O O . MET C 1 20 ? 42.43600 46.02900 10.59900 1.000 68.92932 347 MET A O 1
ATOM 1513 N N . VAL C 1 21 ? 40.57600 44.78600 10.36700 1.000 67.52652 348 VAL A N 1
ATOM 1514 C CA . VAL C 1 21 ? 40.33400 44.62300 11.79500 1.000 69.27146 348 VAL A CA 1
ATOM 1515 C C . VAL C 1 21 ? 40.12700 43.13800 12.06300 1.000 67.53968 348 VAL A C 1
ATOM 1516 O O . VAL C 1 21 ? 39.26400 42.50600 11.43900 1.000 62.22062 348 VAL A O 1
ATOM 1520 N N . LEU C 1 22 ? 40.96000 42.57400 12.94200 1.000 72.62713 349 LEU A N 1
ATOM 1521 C CA . LEU C 1 22 ? 40.95100 41.15600 13.29200 1.000 63.84450 349 LEU A CA 1
ATOM 1522 C C . LEU C 1 22 ? 41.35900 40.28500 12.10800 1.000 61.93901 349 LEU A C 1
ATOM 1523 O O . LEU C 1 22 ? 42.39600 39.61500 12.15500 1.000 58.58597 349 LEU A O 1
ATOM 1528 N N . SER C 1 23 ? 40.56900 40.30900 11.03300 1.000 57.23844 350 SER A N 1
ATOM 1529 C CA . SER C 1 23 ? 40.83300 39.49300 9.85800 1.000 53.20112 350 SER A CA 1
ATOM 1530 C C . SER C 1 23 ? 40.23400 40.16500 8.63200 1.000 53.22480 350 SER A C 1
ATOM 1531 O O . SER C 1 23 ? 39.16500 40.78400 8.73500 1.000 55.56456 350 SER A O 1
ATOM 1534 N N . PRO C 1 24 ? 40.88900 40.06700 7.47100 1.000 53.34850 351 PRO A N 1
ATOM 1535 C CA . PRO C 1 24 ? 40.32300 40.66000 6.25300 1.000 55.19872 351 PRO A CA 1
ATOM 1536 C C . PRO C 1 24 ? 39.27400 39.79500 5.58200 1.000 54.96712 351 PRO A C 1
ATOM 1537 O O . PRO C 1 24 ? 38.65700 40.24500 4.60700 1.000 58.32541 351 PRO A O 1
ATOM 1541 N N . TYR C 1 25 ? 39.05200 38.57800 6.06300 1.000 53.08794 352 TYR A N 1
ATOM 1542 C CA . TYR C 1 25 ? 38.16200 37.63400 5.41000 1.000 51.90096 352 TYR A CA 1
ATOM 1543 C C . TYR C 1 25 ? 36.98100 37.31000 6.31500 1.000 58.42806 352 TYR A C 1
ATOM 1544 O O . TYR C 1 25 ? 37.09600 37.31500 7.54500 1.000 54.19860 352 TYR A O 1
ATOM 1553 N N . LYS C 1 26 ? 35.83900 37.03800 5.68700 1.000 69.59782 353 LYS A N 1
ATOM 1554 C CA . LYS C 1 26 ? 34.62100 36.64600 6.38300 1.000 77.96987 353 LYS A CA 1
ATOM 1555 C C . LYS C 1 26 ? 34.13700 35.33000 5.79400 1.000 74.10362 353 LYS A C 1
ATOM 1556 O O . LYS C 1 26 ? 34.00700 35.20700 4.57100 1.000 80.52544 353 LYS A O 1
ATOM 1562 N N . LEU C 1 27 ? 33.87500 34.35400 6.65900 1.000 62.82332 354 LEU A N 1
ATOM 1563 C CA . LEU C 1 27 ? 33.46700 33.02100 6.24000 1.000 54.18281 354 LEU A CA 1
ATOM 1564 C C . LEU C 1 27 ? 31.96700 32.84000 6.41400 1.000 54.70656 354 LEU A C 1
ATOM 1565 O O . LEU C 1 27 ? 31.40400 33.20100 7.45100 1.000 41.37075 354 LEU A O 1
ATOM 1570 N N . ASN C 1 28 ? 31.32600 32.24700 5.41000 1.000 54.09596 355 ASN A N 1
ATOM 1571 C CA . ASN C 1 28 ? 29.90200 31.96400 5.52500 1.000 58.98339 355 ASN A CA 1
ATOM 1572 C C . ASN C 1 28 ? 29.56900 30.66000 4.81500 1.000 58.43859 355 ASN A C 1
ATOM 1573 O O . ASN C 1 28 ? 30.10600 30.37100 3.74600 1.000 59.07814 355 ASN A O 1
ATOM 1578 N N . LEU C 1 29 ? 28.69000 29.86900 5.42300 1.000 56.23306 356 LEU A N 1
ATOM 1579 C CA . LEU C 1 29 ? 28.24100 28.63300 4.80200 1.000 49.86914 356 LEU A CA 1
ATOM 1580 C C . LEU C 1 29 ? 27.21300 28.94000 3.72100 1.000 54.01963 356 LEU A C 1
ATOM 1581 O O . LEU C 1 29 ? 26.37700 29.83600 3.87400 1.000 55.50929 356 LEU A O 1
ATOM 1586 N N . VAL C 1 30 ? 27.28700 28.19900 2.61900 1.000 52.57736 357 VAL A N 1
ATOM 1587 C CA 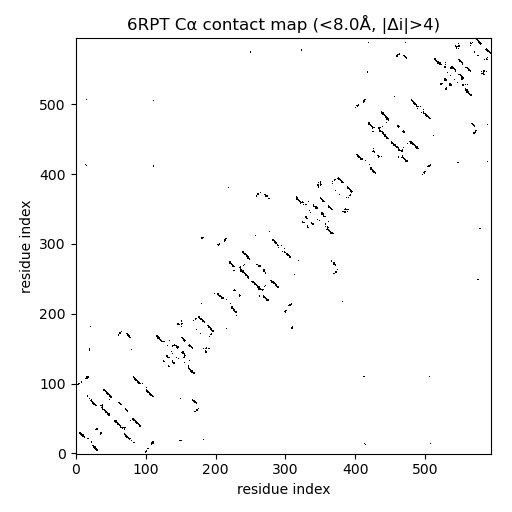. VAL C 1 30 ? 26.33000 28.31600 1.52600 1.000 55.78037 357 VAL A CA 1
ATOM 1588 C C . VAL C 1 30 ? 25.84300 26.92200 1.16000 1.000 54.52233 357 VAL A C 1
ATOM 1589 O O . VAL C 1 30 ? 26.65100 26.00000 1.00400 1.000 56.32254 357 VAL A O 1
ATOM 1593 N N . ALA C 1 31 ? 24.52400 26.77000 1.03000 1.000 54.81184 358 ALA A N 1
ATOM 1594 C CA . ALA C 1 31 ? 23.91100 25.49200 0.65700 1.000 51.24299 358 ALA A CA 1
ATOM 1595 C C . ALA C 1 31 ? 24.34000 24.36300 1.59300 1.000 46.98721 358 ALA A C 1
ATOM 1596 O O . ALA C 1 31 ? 24.44800 23.20500 1.18400 1.000 48.20578 358 ALA A O 1
ATOM 1598 N N . THR C 1 32 ? 24.59900 24.69500 2.85700 1.000 43.01305 359 THR A N 1
ATOM 1599 C CA . THR C 1 32 ? 25.03500 23.72500 3.86100 1.000 40.46011 359 THR A CA 1
ATOM 1600 C C . THR C 1 32 ? 24.10500 23.82600 5.06200 1.000 43.39204 359 THR A C 1
ATOM 1601 O O . THR C 1 32 ? 24.41300 24.50400 6.05300 1.000 43.84210 359 THR A O 1
ATOM 1605 N N . PRO C 1 33 ? 22.95500 23.15700 5.01100 1.000 44.10002 360 PRO A N 1
ATOM 1606 C CA . PRO C 1 33 ? 22.07200 23.13100 6.18200 1.000 43.36309 360 PRO A CA 1
ATOM 1607 C C . PRO C 1 33 ? 22.68900 22.30500 7.29800 1.000 42.42351 360 PRO A C 1
ATOM 1608 O O . PRO C 1 33 ? 23.30100 21.26100 7.06000 1.000 47.35305 360 PRO A O 1
ATOM 1612 N N . LEU C 1 34 ? 22.52800 22.78700 8.52900 1.000 41.48129 361 LEU A N 1
ATOM 1613 C CA . LEU C 1 34 ? 23.15200 22.14000 9.67700 1.000 41.01544 361 LEU A CA 1
ATOM 1614 C C . LEU C 1 34 ? 22.33200 20.94700 10.15400 1.000 43.03411 361 LEU A C 1
ATOM 1615 O O . LEU C 1 34 ? 21.99500 20.85000 11.33700 1.000 44.53166 361 LEU A O 1
ATOM 1620 N N . PHE C 1 35 ? 22.01600 20.03000 9.24200 1.000 45.65547 362 PHE A N 1
ATOM 1621 C CA . PHE C 1 35 ? 21.20800 18.86100 9.56100 1.000 50.68766 362 PHE A CA 1
ATOM 1622 C C . PHE C 1 35 ? 21.80900 17.63400 8.89400 1.000 52.80896 362 PHE A C 1
ATOM 1623 O O . PHE C 1 35 ? 22.09600 17.65200 7.69400 1.000 54.45127 362 PHE A O 1
ATOM 1631 N N . LEU C 1 36 ? 22.00200 16.57800 9.67700 1.000 53.71960 363 LEU A N 1
ATOM 1632 C CA . LEU C 1 36 ? 22.58900 15.33800 9.18800 1.000 52.97740 363 LEU A CA 1
ATOM 1633 C C . LEU C 1 36 ? 21.48300 14.44000 8.64900 1.000 55.40401 363 LEU A C 1
ATOM 1634 O O . LEU C 1 36 ? 20.58300 14.03700 9.39400 1.000 57.62796 363 LEU A O 1
ATOM 1639 N N . LYS C 1 37 ? 21.55300 14.12500 7.35700 1.000 55.42243 364 LYS A N 1
ATOM 1640 C CA . LYS C 1 37 ? 20.57400 13.24000 6.74000 1.000 48.35843 364 LYS A CA 1
ATOM 1641 C C . LYS C 1 37 ? 21.11400 11.82200 6.71900 1.000 44.98697 364 LYS A C 1
ATOM 1642 O O . LYS C 1 37 ? 22.28400 11.62000 6.35900 1.000 41.77343 364 LYS A O 1
ATOM 1648 N N . PRO C 1 38 ? 20.31200 10.82900 7.09900 1.000 47.90574 365 PRO A N 1
ATOM 1649 C CA . PRO C 1 38 ? 20.84400 9.47000 7.25700 1.000 45.11594 365 PRO A CA 1
ATOM 1650 C C . PRO C 1 38 ? 21.19700 8.83400 5.92300 1.000 45.52125 365 PRO A C 1
ATOM 1651 O O . PRO C 1 38 ? 20.48700 8.99400 4.92800 1.000 47.67414 365 PRO A O 1
ATOM 1655 N N . GLY C 1 39 ? 22.31200 8.10400 5.91500 1.000 50.49026 366 GLY A N 1
ATOM 1656 C CA . GLY C 1 39 ? 22.76600 7.39200 4.73900 1.000 56.02251 366 GLY A CA 1
ATOM 1657 C C . GLY C 1 39 ? 23.28000 8.25500 3.61000 1.000 58.46227 366 GLY A C 1
ATOM 1658 O O . GLY C 1 39 ? 23.60600 7.72000 2.54400 1.000 64.81567 366 GLY A O 1
ATOM 1659 N N . ILE C 1 40 ? 23.36400 9.56700 3.80400 1.000 54.76709 367 ILE A N 1
ATOM 1660 C CA . ILE C 1 40 ? 23.79700 10.49400 2.76300 1.000 56.51993 367 ILE A CA 1
ATOM 1661 C C . ILE C 1 40 ? 25.05000 11.21500 3.24400 1.000 50.85083 367 ILE A C 1
ATOM 1662 O O . ILE C 1 40 ? 25.10500 11.64400 4.40700 1.000 48.95850 367 ILE A O 1
ATOM 1667 N N . PRO C 1 41 ? 26.07500 11.36400 2.40500 1.000 49.40856 368 PRO A N 1
ATOM 1668 C CA . PRO C 1 41 ? 27.24800 12.14500 2.81400 1.000 47.10565 368 PRO A CA 1
ATOM 1669 C C . PRO C 1 41 ? 26.87200 13.58500 3.13200 1.000 46.14764 368 PRO A C 1
ATOM 1670 O O . PRO C 1 41 ? 25.90200 14.13300 2.60400 1.000 45.69495 368 PRO A O 1
ATOM 1674 N N . TYR C 1 42 ? 27.65700 14.20000 4.01600 1.000 41.63131 369 TYR A N 1
ATOM 1675 C CA . TYR C 1 42 ? 27.38700 15.56000 4.45100 1.000 40.39432 369 TYR A CA 1
ATOM 1676 C C . TYR C 1 42 ? 28.33100 16.51300 3.73600 1.000 46.06342 369 TYR A C 1
ATOM 1677 O O . TYR C 1 42 ? 29.55000 16.45000 3.96500 1.000 54.21703 369 TYR A O 1
ATOM 1686 N N . PRO C 1 43 ? 27.83700 17.37100 2.84700 1.000 44.71062 370 PRO A N 1
ATOM 1687 C CA . PRO C 1 43 ? 28.69700 18.36500 2.20200 1.000 43.41310 370 PRO A CA 1
ATOM 1688 C C . PRO C 1 43 ? 28.71100 19.68200 2.96000 1.000 40.17061 370 PRO A C 1
ATOM 1689 O O . PRO C 1 43 ? 27.73000 20.09100 3.58300 1.000 40.98386 370 PRO A O 1
ATOM 1693 N N . ILE C 1 44 ? 29.85900 20.35000 2.89400 1.000 38.11246 371 ILE A N 1
ATOM 1694 C CA . ILE C 1 44 ? 30.08200 21.62300 3.56800 1.000 40.81542 371 ILE A CA 1
ATOM 1695 C C . ILE C 1 44 ? 30.74400 22.56200 2.57200 1.000 42.94989 371 ILE A C 1
ATOM 1696 O O . ILE C 1 44 ? 31.84800 22.28000 2.09000 1.000 44.53429 371 ILE A O 1
ATOM 1701 N N . LYS C 1 45 ? 30.07500 23.66800 2.25900 1.000 41.87081 372 LYS A N 1
ATOM 1702 C CA . LYS C 1 45 ? 30.58600 24.65400 1.31500 1.000 48.52950 372 LYS A CA 1
ATOM 1703 C C . LYS C 1 45 ? 30.79000 25.97300 2.04500 1.000 51.21667 372 LYS A C 1
ATOM 1704 O O . LYS C 1 45 ? 29.84500 26.52100 2.62600 1.000 54.89606 372 LYS A O 1
ATOM 1710 N N . VAL C 1 46 ? 32.01700 26.48300 2.01700 1.000 50.46395 373 VAL A N 1
ATOM 1711 C CA . VAL C 1 46 ? 32.37200 27.70600 2.72300 1.000 49.30328 373 VAL A CA 1
ATOM 1712 C C . VAL C 1 46 ? 32.74400 28.77200 1.69800 1.000 50.27971 373 VAL A C 1
ATOM 1713 O O . VAL C 1 46 ? 33.54000 28.51700 0.78500 1.000 46.68981 373 VAL A O 1
ATOM 1717 N N . GLN C 1 47 ? 32.14000 29.95400 1.82300 1.000 55.93039 374 GLN A N 1
ATOM 1718 C CA . GLN C 1 47 ? 32.45700 31.10400 0.99100 1.000 56.97788 374 GLN A CA 1
ATOM 1719 C C . GLN C 1 47 ? 33.27300 32.10000 1.79900 1.000 46.21607 374 GLN A C 1
ATOM 1720 O O . GLN C 1 47 ? 33.01100 32.32400 2.98700 1.000 39.47579 374 GLN A O 1
ATOM 1726 N N . VAL C 1 48 ? 34.26600 32.68300 1.14100 1.000 48.02155 375 VAL A N 1
ATOM 1727 C CA . VAL C 1 48 ? 35.17400 33.64000 1.75300 1.000 52.55367 375 VAL A CA 1
ATOM 1728 C C . VAL C 1 48 ? 34.98900 34.98000 1.05800 1.000 55.50402 375 VAL A C 1
ATOM 1729 O O . VAL C 1 48 ? 35.19900 35.08900 -0.15500 1.000 55.43296 375 VAL A O 1
ATOM 1733 N N . LYS C 1 49 ? 34.60500 35.99200 1.82600 1.000 56.78312 376 LYS A N 1
ATOM 1734 C CA . LYS C 1 49 ? 34.46300 37.35700 1.34800 1.000 58.09381 376 LYS A CA 1
ATOM 1735 C C . LYS C 1 49 ? 35.53700 38.22900 1.98100 1.000 55.89881 376 LYS A C 1
ATOM 1736 O O . LYS C 1 49 ? 36.23300 37.82700 2.91900 1.000 56.43045 376 LYS A O 1
ATOM 1742 N N . ASP C 1 50 ? 35.67000 39.43700 1.44800 1.000 54.04069 377 ASP A N 1
ATOM 1743 C CA . ASP C 1 50 ? 36.53100 40.45000 2.03200 1.000 55.83564 377 ASP A CA 1
ATOM 1744 C C . ASP C 1 50 ? 35.66600 41.48900 2.74200 1.000 56.61731 377 ASP A C 1
ATOM 1745 O O . ASP C 1 50 ? 34.44900 41.33100 2.87600 1.000 55.73300 377 ASP A O 1
ATOM 1750 N N . SER C 1 51 ? 36.29400 42.57300 3.19600 1.000 63.59973 378 SER A N 1
ATOM 1751 C CA . SER C 1 51 ? 35.54800 43.63100 3.86400 1.000 64.57616 378 SER A CA 1
ATOM 1752 C C . SER C 1 51 ? 34.59200 44.35100 2.92300 1.000 62.56276 378 SER A C 1
ATOM 1753 O O . SER C 1 51 ? 33.62400 44.95700 3.39100 1.000 65.70788 378 SER A O 1
ATOM 1756 N N . LEU C 1 52 ? 34.83100 44.28800 1.61200 1.000 64.94463 379 LEU A N 1
ATOM 1757 C CA . LEU C 1 52 ? 33.98600 44.94800 0.62700 1.000 70.37949 379 LEU A CA 1
ATOM 1758 C C . LEU C 1 52 ? 32.96200 44.00700 -0.00000 1.000 72.98770 379 LEU A C 1
ATOM 1759 O O . LEU C 1 52 ? 32.45700 44.29600 -1.09100 1.000 75.40641 379 LEU A O 1
ATOM 1764 N N . ASP C 1 53 ? 32.64900 42.88900 0.66200 1.000 72.33499 380 ASP A N 1
ATOM 1765 C CA . ASP C 1 53 ? 31.63500 41.94200 0.18800 1.000 79.90695 380 ASP A CA 1
ATOM 1766 C C . ASP C 1 53 ? 31.98700 41.38100 -1.18900 1.000 80.53334 380 ASP A C 1
ATOM 1767 O O . ASP C 1 53 ? 31.10700 41.03600 -1.98100 1.000 87.27889 380 ASP A O 1
ATOM 1772 N N . GLN C 1 54 ? 33.27800 41.28400 -1.48300 1.000 76.14860 381 GLN A N 1
ATOM 1773 C CA . GLN C 1 54 ? 33.76200 40.78000 -2.75900 1.000 73.65357 381 GLN A CA 1
ATOM 1774 C C . GLN C 1 54 ? 34.28400 39.35800 -2.59700 1.000 68.25555 381 GLN A C 1
ATOM 1775 O O . GLN C 1 54 ? 34.95000 39.03700 -1.60800 1.000 62.00743 381 GLN A O 1
ATOM 1781 N N . LEU C 1 55 ? 33.95700 38.50300 -3.56500 1.000 68.07922 382 LEU A N 1
ATOM 1782 C CA . LEU C 1 55 ? 34.47200 37.14100 -3.55500 1.000 58.62019 382 LEU A CA 1
ATOM 1783 C C . LEU C 1 55 ? 35.98500 37.15600 -3.71700 1.000 57.31213 382 LEU A C 1
ATOM 1784 O O . LEU C 1 55 ? 36.53700 37.94700 -4.48800 1.000 60.97573 382 LEU A O 1
ATOM 1789 N N . VAL C 1 56 ? 36.65700 36.26600 -2.99600 1.000 53.31429 383 VAL A N 1
ATOM 1790 C CA . VAL C 1 56 ? 38.10600 36.13800 -3.07200 1.000 60.79413 383 VAL A CA 1
ATOM 1791 C C . VAL C 1 56 ? 38.45400 34.66400 -3.24000 1.000 63.16547 383 VAL A C 1
ATOM 1792 O O . VAL C 1 56 ? 38.02400 33.82000 -2.44500 1.000 60.86519 383 VAL A O 1
ATOM 1796 N N . GLY C 1 57 ? 39.22000 34.35700 -4.28900 1.000 64.80251 384 GLY A N 1
ATOM 1797 C CA . GLY C 1 57 ? 39.61400 33.00400 -4.59900 1.000 61.75740 384 GLY A CA 1
ATOM 1798 C C . GLY C 1 57 ? 41.08000 32.74700 -4.28800 1.000 61.69950 384 GLY A C 1
ATOM 1799 O O . GLY C 1 57 ? 41.87900 33.65900 -4.07900 1.000 54.43284 384 GLY A O 1
ATOM 1800 N N . GLY C 1 58 ? 41.42500 31.46100 -4.27700 1.000 65.06833 385 GLY A N 1
ATOM 1801 C CA . GLY C 1 58 ? 42.78000 31.05300 -3.97700 1.000 64.74724 385 GLY A CA 1
ATOM 1802 C C . GLY C 1 58 ? 43.14300 31.08300 -2.51400 1.000 59.36764 385 GLY A C 1
ATOM 1803 O O . GLY C 1 58 ? 44.33100 31.14600 -2.18400 1.000 63.30759 385 GLY A O 1
ATOM 1804 N N . VAL C 1 59 ? 42.16100 31.04700 -1.62400 1.000 52.72474 386 VAL A N 1
ATOM 1805 C CA . VAL C 1 59 ? 42.39400 31.08500 -0.18400 1.000 50.32182 386 VAL A CA 1
ATOM 1806 C C . VAL C 1 59 ? 42.24500 29.66400 0.35500 1.000 48.74269 386 VAL A C 1
ATOM 1807 O O . VAL C 1 59 ? 41.17900 29.05700 0.17300 1.000 41.34443 386 VAL A O 1
ATOM 1811 N N . PRO C 1 60 ? 43.27100 29.09700 0.98600 1.000 47.98207 387 PRO A N 1
ATOM 1812 C CA . PRO C 1 60 ? 43.11600 27.76700 1.58700 1.000 46.30292 387 PRO A CA 1
ATOM 1813 C C . PRO C 1 60 ? 42.15500 27.80300 2.76400 1.000 45.53704 387 PRO A C 1
ATOM 1814 O O . PRO C 1 60 ? 42.14200 28.75000 3.55300 1.000 45.79760 387 PRO A O 1
ATOM 1818 N N . VAL C 1 61 ? 41.34900 26.75100 2.88000 1.000 40.15481 388 VAL A N 1
ATOM 1819 C CA . VAL C 1 61 ? 40.39500 26.59600 3.96900 1.000 43.26835 388 VAL A CA 1
ATOM 1820 C C . VAL C 1 61 ? 40.58500 25.20300 4.55200 1.000 47.28198 388 VAL A C 1
ATOM 1821 O O . VAL C 1 61 ? 40.51400 24.20100 3.82400 1.000 48.00049 388 VAL A O 1
ATOM 1825 N N . THR C 1 62 ? 40.84000 25.14500 5.85700 1.000 47.81626 389 THR A N 1
ATOM 1826 C CA . THR C 1 62 ? 41.01900 23.90500 6.59700 1.000 50.66660 389 THR A CA 1
ATOM 1827 C C . THR C 1 62 ? 39.77700 23.65300 7.44000 1.000 51.16666 389 THR A C 1
ATOM 1828 O O . THR C 1 62 ? 39.28400 24.56600 8.11600 1.000 54.24598 389 THR A O 1
ATOM 1832 N N . LEU C 1 63 ? 39.27500 22.42200 7.38800 1.000 49.56647 390 LEU A N 1
ATOM 1833 C CA . LEU C 1 63 ? 38.07900 22.00600 8.10600 1.000 46.35819 390 LEU A CA 1
ATOM 1834 C C . LEU C 1 63 ? 38.43800 20.96300 9.15400 1.000 49.22169 390 LEU A C 1
ATOM 1835 O O . LEU C 1 63 ? 39.10700 19.96800 8.84700 1.000 54.00121 390 LEU A O 1
ATOM 1840 N N . ASN C 1 64 ? 37.98700 21.19100 10.38400 1.000 45.97393 391 ASN A N 1
ATOM 1841 C CA . ASN C 1 64 ? 38.08800 20.21800 11.46000 1.000 46.79245 391 ASN A CA 1
ATOM 1842 C C . ASN C 1 64 ? 36.68800 19.86500 11.93600 1.000 45.16594 391 ASN A C 1
ATOM 1843 O O . ASN C 1 64 ? 35.77300 20.69000 11.87000 1.000 41.81554 391 ASN A O 1
ATOM 1848 N N . ALA C 1 65 ? 36.52000 18.63100 12.40900 1.000 43.85789 392 ALA A N 1
ATOM 1849 C CA . ALA C 1 65 ? 35.20200 18.13100 12.77300 1.000 42.49720 392 ALA A CA 1
ATOM 1850 C C . ALA C 1 65 ? 35.30400 17.20900 13.97900 1.000 50.45079 392 ALA A C 1
ATOM 1851 O O . ALA C 1 65 ? 36.35800 16.63500 14.27000 1.000 50.57185 392 ALA A O 1
ATOM 1853 N N . GLN C 1 66 ? 34.17300 17.06500 14.66700 1.000 51.70094 393 GLN A N 1
ATOM 1854 C CA . GLN C 1 66 ? 34.06600 16.22500 15.85100 1.000 50.74029 393 GLN A CA 1
ATOM 1855 C C . GLN C 1 66 ? 32.64500 15.68600 15.93100 1.000 49.67964 393 GLN A C 1
ATOM 1856 O O . GLN C 1 66 ? 31.68200 16.45600 15.86600 1.000 47.93469 393 GLN A O 1
ATOM 1862 N N . THR C 1 67 ? 32.51900 14.36800 16.07500 1.000 53.38798 394 THR A N 1
ATOM 1863 C CA . THR C 1 67 ? 31.23100 13.68800 16.08000 1.000 52.69579 394 THR A CA 1
ATOM 1864 C C . THR C 1 67 ? 30.87600 13.19800 17.47800 1.000 53.05110 394 THR A C 1
ATOM 1865 O O . THR C 1 67 ? 31.73500 12.69500 18.21300 1.000 53.93541 394 THR A O 1
ATOM 1869 N N . ILE C 1 68 ? 29.60000 13.35200 17.82700 1.000 51.81674 395 ILE A N 1
ATOM 1870 C CA . ILE C 1 68 ? 29.02100 12.83900 19.06100 1.000 55.05660 395 ILE A CA 1
ATOM 1871 C C . ILE C 1 68 ? 27.90000 11.89000 18.66100 1.000 50.57975 395 ILE A C 1
ATOM 1872 O O . ILE C 1 68 ? 26.98300 12.28200 17.92500 1.000 45.73443 395 ILE A O 1
ATOM 1877 N N . ASP C 1 69 ? 27.96900 10.65400 19.14900 1.000 51.45617 396 ASP A N 1
ATOM 1878 C CA . ASP C 1 69 ? 27.05700 9.60100 18.73700 1.000 51.25088 396 ASP A CA 1
ATOM 1879 C C . ASP C 1 69 ? 25.92900 9.43600 19.75600 1.000 51.10613 396 ASP A C 1
ATOM 1880 O O . ASP C 1 69 ? 25.71900 10.28000 20.63300 1.000 54.61181 396 ASP A O 1
ATOM 1885 N N . VAL C 1 70 ? 25.19100 8.32800 19.64200 1.000 52.72737 397 VAL A N 1
ATOM 1886 C CA . VAL C 1 70 ? 24.06800 8.08100 20.53700 1.000 51.95097 397 VAL A CA 1
ATOM 1887 C C . VAL C 1 70 ? 24.52800 7.74000 21.94700 1.000 53.48273 397 VAL A C 1
ATOM 1888 O O . VAL C 1 70 ? 23.75100 7.88800 22.89600 1.000 55.98040 397 VAL A O 1
ATOM 1892 N N . ASN C 1 71 ? 25.77100 7.29100 22.11700 1.000 56.65679 398 ASN A N 1
ATOM 1893 C CA . ASN C 1 71 ? 26.29400 6.92900 23.42700 1.000 63.78133 398 ASN A CA 1
ATOM 1894 C C . ASN C 1 71 ? 27.12800 8.04200 24.05100 1.000 68.45031 398 ASN A C 1
ATOM 1895 O O . ASN C 1 71 ? 27.95600 7.76900 24.92600 1.000 71.20854 398 ASN A O 1
ATOM 1900 N N . GLN C 1 72 ? 26.93000 9.28600 23.61000 1.000 68.81351 399 GLN A N 1
ATOM 1901 C CA . GLN C 1 72 ? 27.62100 10.46300 24.13900 1.000 81.11762 399 GLN A CA 1
ATOM 1902 C C . GLN C 1 72 ? 29.13600 10.38600 23.96300 1.000 86.10506 399 GLN A C 1
ATOM 1903 O O . GLN C 1 72 ? 29.87700 11.13700 24.60600 1.000 91.30042 399 GLN A O 1
ATOM 1909 N N . GLU C 1 73 ? 29.61500 9.50500 23.09000 1.000 85.15231 400 GLU A N 1
ATOM 1910 C CA . GLU C 1 73 ? 31.04200 9.34800 22.85200 1.000 84.95755 400 GLU A CA 1
ATOM 1911 C C . GLU C 1 73 ? 31.51500 10.31300 21.76900 1.000 77.48561 400 GLU A C 1
ATOM 1912 O O . GLU C 1 73 ? 30.76300 10.67700 20.86100 1.000 69.80837 400 GLU A O 1
ATOM 1918 N N . THR C 1 74 ? 32.76900 10.74000 21.88900 1.000 80.72810 401 THR A N 1
ATOM 1919 C CA . THR C 1 74 ? 33.34900 11.76900 21.03700 1.000 77.84091 401 THR A CA 1
ATOM 1920 C C . THR C 1 74 ? 34.40200 11.16800 20.11400 1.000 76.58287 401 THR A C 1
ATOM 1921 O O . THR C 1 74 ? 35.24800 10.38200 20.55200 1.000 83.44158 401 THR A O 1
ATOM 1925 N N . SER C 1 75 ? 34.35800 11.55300 18.83900 1.000 73.42459 402 SER A N 1
ATOM 1926 C CA . SER C 1 75 ? 35.34400 11.12000 17.85500 1.000 73.44038 402 SER A CA 1
ATOM 1927 C C . SER C 1 75 ? 35.84100 12.32500 17.06800 1.000 67.88972 402 SER A C 1
ATOM 1928 O O . SER C 1 75 ? 35.03700 13.09600 16.54000 1.000 62.57329 402 SER A O 1
ATOM 1931 N N . ASP C 1 76 ? 37.16000 12.48000 16.98000 1.000 70.65584 403 ASP A N 1
ATOM 1932 C CA . ASP C 1 76 ? 37.77200 13.59100 16.26000 1.000 68.41873 403 ASP A CA 1
ATOM 1933 C C . ASP C 1 76 ? 38.18000 13.14300 14.86200 1.000 71.33224 403 ASP A C 1
ATOM 1934 O O . ASP C 1 76 ? 38.82600 12.10300 14.70100 1.000 76.11176 403 ASP A O 1
ATOM 1939 N N . LEU C 1 77 ? 37.80700 13.93400 13.86100 1.000 69.09776 404 LEU A N 1
ATOM 1940 C CA . LEU C 1 77 ? 38.10900 13.63300 12.47000 1.000 67.93972 404 LEU A CA 1
ATOM 1941 C C . LEU C 1 77 ? 39.45200 14.22700 12.05900 1.000 67.78707 404 LEU A C 1
ATOM 1942 O O . LEU C 1 77 ? 39.99600 15.11800 12.71500 1.000 71.95336 404 LEU A O 1
ATOM 1947 N N . ASP C 1 78 ? 39.99000 13.70500 10.95100 1.000 67.36860 405 ASP A N 1
ATOM 1948 C CA . ASP C 1 78 ? 41.20900 14.24800 10.36500 1.000 66.68168 405 ASP A CA 1
ATOM 1949 C C . ASP C 1 78 ? 40.90600 15.54400 9.61800 1.000 59.12814 405 ASP A C 1
ATOM 1950 O O . ASP C 1 78 ? 39.88400 15.64000 8.93400 1.000 55.44612 405 ASP A O 1
ATOM 1955 N N . PRO C 1 79 ? 41.77600 16.54500 9.72100 1.000 60.12563 406 PRO A N 1
ATOM 1956 C CA . PRO C 1 79 ? 41.50800 17.82300 9.04900 1.000 60.87046 406 PRO A CA 1
ATOM 1957 C C . PRO C 1 79 ? 41.49900 17.67100 7.53400 1.000 61.62581 406 PRO A C 1
ATOM 1958 O O . PRO C 1 79 ? 42.27100 16.89700 6.96800 1.000 68.90563 406 PRO A O 1
ATOM 1962 N N . SER C 1 80 ? 40.60300 18.41100 6.88300 1.000 54.49864 407 SER A N 1
ATOM 1963 C CA . SER C 1 80 ? 40.47700 18.43100 5.43100 1.000 51.52460 407 SER A CA 1
ATOM 1964 C C . SER C 1 80 ? 40.87400 19.79700 4.88700 1.000 53.71170 407 SER A C 1
ATOM 1965 O O . SER C 1 80 ? 40.75200 20.81100 5.57000 1.000 51.59303 407 SER A O 1
ATOM 1968 N N . LYS C 1 81 ? 41.30300 19.81600 3.62800 1.000 55.91986 408 LYS A N 1
ATOM 1969 C CA . LYS C 1 81 ? 41.81700 21.01600 2.98400 1.000 52.53261 408 LYS A CA 1
ATOM 1970 C C . LYS C 1 81 ? 41.10500 21.25400 1.66500 1.000 49.82703 408 LYS A C 1
ATOM 1971 O O . LYS C 1 81 ? 40.87900 20.31800 0.89500 1.000 49.69280 408 LYS A O 1
ATOM 1977 N N . SER C 1 82 ? 40.76500 22.51600 1.40500 1.000 49.34013 409 SER A N 1
ATOM 1978 C CA . SER C 1 82 ? 40.22600 22.91400 0.11200 1.000 53.10637 409 SER A CA 1
ATOM 1979 C C . SER C 1 82 ? 40.73500 24.31200 -0.20900 1.000 53.14321 409 SER A C 1
ATOM 1980 O O . SER C 1 82 ? 41.34400 24.97900 0.62800 1.000 54.85131 409 SER A O 1
ATOM 1983 N N . VAL C 1 83 ? 40.49500 24.75500 -1.43900 1.000 54.42758 410 VAL A N 1
ATOM 1984 C CA . VAL C 1 83 ? 40.88200 26.09000 -1.87900 1.000 51.76936 410 VAL A CA 1
ATOM 1985 C C . VAL C 1 83 ? 39.66800 26.74800 -2.51100 1.000 53.58800 410 VAL A C 1
ATOM 1986 O O . VAL C 1 83 ? 38.91200 26.10100 -3.24200 1.000 60.21775 410 VAL A O 1
ATOM 1990 N N . THR C 1 84 ? 39.47700 28.03200 -2.22300 1.000 49.35065 411 THR A N 1
ATOM 1991 C CA . THR C 1 84 ? 38.36300 28.75900 -2.81500 1.000 51.76673 411 THR A CA 1
ATOM 1992 C C . THR C 1 84 ? 38.60200 28.95000 -4.30600 1.000 53.50642 411 THR A C 1
ATOM 1993 O O . THR C 1 84 ? 39.67000 29.41100 -4.72100 1.000 56.63837 411 THR A O 1
ATOM 1997 N N . ARG C 1 85 ? 37.60700 28.58600 -5.11200 1.000 54.29862 412 ARG A N 1
ATOM 1998 C CA . ARG C 1 85 ? 37.73400 28.70200 -6.55500 1.000 55.75932 412 ARG A CA 1
ATOM 1999 C C . ARG C 1 85 ? 37.79900 30.17000 -6.96700 1.000 57.39636 412 ARG A C 1
ATOM 2000 O O . ARG C 1 85 ? 37.38300 31.07100 -6.23400 1.000 54.41705 412 ARG A O 1
ATOM 2008 N N . VAL C 1 86 ? 38.33400 30.40500 -8.16900 1.000 65.61313 413 VAL A N 1
ATOM 2009 C CA . VAL C 1 86 ? 38.46000 31.76700 -8.68400 1.000 68.17133 413 VAL A CA 1
ATOM 2010 C C . VAL C 1 86 ? 37.17500 32.25900 -9.33200 1.000 72.50343 413 VAL A C 1
ATOM 2011 O O . VAL C 1 86 ? 37.02500 33.46600 -9.56000 1.000 78.34360 413 VAL A O 1
ATOM 2015 N N . ASP C 1 87 ? 36.22100 31.36800 -9.60000 1.000 71.81651 414 ASP A N 1
ATOM 2016 C CA . ASP C 1 87 ? 34.97500 31.76400 -10.24100 1.000 76.10913 414 ASP A CA 1
ATOM 2017 C C . ASP C 1 87 ? 33.83000 31.99100 -9.26300 1.000 77.79880 414 ASP A C 1
ATOM 2018 O O . ASP C 1 87 ? 32.86100 32.67000 -9.62000 1.000 80.29121 414 ASP A O 1
ATOM 2023 N N . ASP C 1 88 ? 33.91800 31.46400 -8.04500 1.000 77.85670 415 ASP A N 1
ATOM 2024 C CA . ASP C 1 88 ? 32.85200 31.68400 -7.07500 1.000 81.40450 415 ASP A CA 1
ATOM 2025 C C . ASP C 1 88 ? 33.33800 31.80800 -5.63800 1.000 72.87979 415 ASP A C 1
ATOM 2026 O O . ASP C 1 88 ? 32.51100 32.06100 -4.75700 1.000 69.22146 415 ASP A O 1
ATOM 2031 N N . GLY C 1 89 ? 34.62900 31.64600 -5.36400 1.000 73.04297 416 GLY A N 1
ATOM 2032 C CA . GLY C 1 89 ? 35.12900 31.78000 -4.00300 1.000 69.60835 416 GLY A CA 1
ATOM 2033 C C . GLY C 1 89 ? 34.55500 30.77500 -3.02900 1.000 64.93937 416 GLY A C 1
ATOM 2034 O O . GLY C 1 89 ? 34.24900 31.12900 -1.88300 1.000 62.64172 416 GLY A O 1
ATOM 2035 N N . VAL C 1 90 ? 34.41100 29.52200 -3.45300 1.000 64.35772 417 VAL A N 1
ATOM 2036 C CA . VAL C 1 90 ? 33.79700 28.47800 -2.64200 1.000 62.67857 417 VAL A CA 1
ATOM 2037 C C . VAL C 1 90 ? 34.81500 27.36700 -2.43500 1.000 61.13891 417 VAL A C 1
ATOM 2038 O O . VAL C 1 90 ? 35.49200 26.95300 -3.38300 1.000 64.58143 417 VAL A O 1
ATOM 2042 N N . ALA C 1 91 ? 34.92400 26.89300 -1.19800 1.000 58.75704 418 ALA A N 1
ATOM 2043 C CA . ALA C 1 91 ? 35.69800 25.70500 -0.86800 1.000 55.78564 418 ALA A CA 1
ATOM 2044 C C . ALA C 1 91 ? 34.73600 24.62400 -0.39600 1.000 52.98004 418 ALA A C 1
ATOM 2045 O O . ALA C 1 91 ? 33.85300 24.89200 0.42500 1.000 49.59016 418 ALA A O 1
ATOM 2047 N N . SER C 1 92 ? 34.89300 23.41200 -0.92200 1.000 54.93553 419 SER A N 1
ATOM 2048 C CA . SER C 1 92 ? 33.94300 22.33200 -0.69000 1.000 54.22755 419 SER A CA 1
ATOM 2049 C C . SER C 1 92 ? 34.61000 21.17800 0.04600 1.000 50.10338 419 SER A C 1
ATOM 2050 O O . SER C 1 92 ? 35.77600 20.85900 -0.20400 1.000 53.35377 419 SER A O 1
ATOM 2053 N N . PHE C 1 93 ? 33.86100 20.56600 0.96200 1.000 47.63729 420 PHE A N 1
ATOM 2054 C CA . PHE C 1 93 ? 34.28500 19.36500 1.66700 1.000 49.06378 420 PHE A CA 1
ATOM 2055 C C . PHE C 1 93 ? 33.12100 18.38700 1.70000 1.000 51.92465 420 PHE A C 1
ATOM 2056 O O . PHE C 1 93 ? 31.95600 18.79100 1.65800 1.000 56.92525 420 PHE A O 1
ATOM 2064 N N . VAL C 1 94 ? 33.43800 17.09800 1.78500 1.000 51.50091 421 VAL A N 1
ATOM 2065 C CA . VAL C 1 94 ? 32.42800 16.05300 1.92500 1.000 51.72462 421 VAL A CA 1
ATOM 2066 C C . VAL C 1 94 ? 32.87800 15.10400 3.02500 1.000 57.61743 421 VAL A C 1
ATOM 2067 O O . VAL C 1 94 ? 33.96200 14.51600 2.93400 1.000 67.12647 421 VAL A O 1
ATOM 2071 N N . LEU C 1 95 ? 32.05300 14.95000 4.05600 1.000 54.90922 422 LEU A N 1
ATOM 2072 C CA . LEU C 1 95 ? 32.33300 14.02800 5.14600 1.000 53.57484 422 LEU A CA 1
ATOM 2073 C C . LEU C 1 95 ? 31.35800 12.85900 5.10100 1.000 53.08005 422 LEU A C 1
ATOM 2074 O O . LEU C 1 95 ? 30.20400 13.00500 4.69100 1.000 53.68012 422 LEU A O 1
ATOM 2079 N N . ASN C 1 96 ? 31.83700 11.69100 5.51800 1.000 55.05923 423 ASN A N 1
ATOM 2080 C CA . ASN C 1 96 ? 31.02000 10.48800 5.61300 1.000 49.10589 423 ASN A CA 1
ATOM 2081 C C . ASN C 1 96 ? 30.98800 10.04300 7.06700 1.000 43.81578 423 ASN A C 1
ATOM 2082 O O . ASN C 1 96 ? 32.02500 9.67000 7.62600 1.000 43.10780 423 ASN A O 1
ATOM 2087 N N . LEU C 1 97 ? 29.80200 10.08300 7.67600 1.000 41.04703 424 LEU A N 1
ATOM 2088 C CA . LEU C 1 97 ? 29.68100 9.87200 9.10900 1.000 43.74472 424 LEU A CA 1
ATOM 2089 C C . LEU C 1 97 ? 29.05100 8.51500 9.41900 1.000 51.32984 424 LEU A C 1
ATOM 2090 O O . LEU C 1 97 ? 28.27000 7.98900 8.62000 1.000 54.97501 424 LEU A O 1
ATOM 2095 N N . PRO C 1 98 ? 29.37500 7.92100 10.56900 1.000 53.56169 425 PRO A N 1
ATOM 2096 C CA . PRO C 1 98 ? 28.72100 6.66900 10.97000 1.000 54.97764 425 PRO A CA 1
ATOM 2097 C C . PRO C 1 98 ? 27.22300 6.85400 11.16200 1.000 55.13293 425 PRO A C 1
ATOM 2098 O O . PRO C 1 98 ? 26.68900 7.96500 11.16800 1.000 58.32541 425 PRO A O 1
ATOM 2102 N N . SER C 1 99 ? 26.53500 5.72600 11.33900 1.000 54.84342 426 SER A N 1
ATOM 2103 C CA . SER C 1 99 ? 25.07700 5.73800 11.36100 1.000 53.12479 426 SER A CA 1
ATOM 2104 C C . SER C 1 99 ? 24.51200 6.28600 12.66500 1.000 52.66158 426 SER A C 1
ATOM 2105 O O . SER C 1 99 ? 23.41800 6.86400 12.66500 1.000 54.05122 426 SER A O 1
ATOM 2108 N N . GLY C 1 100 ? 25.23200 6.13900 13.77300 1.000 52.51945 427 GLY A N 1
ATOM 2109 C CA . GLY C 1 100 ? 24.69500 6.53700 15.05900 1.000 52.29048 427 GLY A CA 1
ATOM 2110 C C . GLY C 1 100 ? 25.10600 7.92400 15.51300 1.000 48.47160 427 GLY A C 1
ATOM 2111 O O . GLY C 1 100 ? 25.02700 8.23700 16.70400 1.000 40.48907 427 GLY A O 1
ATOM 2112 N N . VAL C 1 101 ? 25.54500 8.76200 14.58000 1.000 40.16797 428 VAL A N 1
ATOM 2113 C CA . VAL C 1 101 ? 26.02100 10.09900 14.91600 1.000 41.23916 428 VAL A CA 1
ATOM 2114 C C . VAL C 1 101 ? 24.82800 11.02000 15.13100 1.000 36.66755 428 VAL A C 1
ATOM 2115 O O . VAL C 1 101 ? 23.90800 11.07200 14.30500 1.000 35.83061 428 VAL A O 1
ATOM 2119 N N . THR C 1 102 ? 24.84000 11.75100 16.24100 1.000 37.60188 429 THR A N 1
ATOM 2120 C CA . THR C 1 102 ? 23.78300 12.70200 16.56500 1.000 41.87081 429 THR A CA 1
ATOM 2121 C C . THR C 1 102 ? 24.19900 14.15400 16.39600 1.000 44.60798 429 THR A C 1
ATOM 2122 O O . THR C 1 102 ? 23.37800 14.98200 15.99200 1.000 41.79185 429 THR A O 1
ATOM 2126 N N . VAL C 1 103 ? 25.44700 14.49500 16.70600 1.000 48.39001 430 VAL A N 1
ATOM 2127 C CA . VAL C 1 103 ? 25.92500 15.86900 16.62100 1.000 51.95097 430 VAL A CA 1
ATOM 2128 C C . VAL C 1 103 ? 27.23700 15.89000 15.85000 1.000 54.79341 430 VAL A C 1
ATOM 2129 O O . VAL C 1 103 ? 28.09000 15.01600 16.03800 1.000 55.25399 430 VAL A O 1
ATOM 2133 N N . LEU C 1 104 ? 27.39500 16.87900 14.97300 1.000 54.06175 431 LEU A N 1
ATOM 2134 C CA . LEU C 1 104 ? 28.64400 17.10100 14.24800 1.000 53.39851 431 LEU A CA 1
ATOM 2135 C C . LEU C 1 104 ? 29.04400 18.55800 14.46700 1.000 52.53525 431 LEU A C 1
ATOM 2136 O O . LEU C 1 104 ? 28.44200 19.46400 13.88700 1.000 51.66935 431 LEU A O 1
ATOM 2141 N N . GLU C 1 105 ? 30.03200 18.79300 15.32300 1.000 53.16427 432 GLU A N 1
ATOM 2142 C CA . GLU C 1 105 ? 30.54900 20.13500 15.55500 1.000 59.26500 432 GLU A CA 1
ATOM 2143 C C . GLU C 1 105 ? 31.81200 20.31600 14.72300 1.000 58.53070 432 GLU A C 1
ATOM 2144 O O . GLU C 1 105 ? 32.79900 19.60200 14.92700 1.000 61.38631 432 GLU A O 1
ATOM 2150 N N . PHE C 1 106 ? 31.77400 21.24700 13.77200 1.000 53.43009 433 PHE A N 1
ATOM 2151 C CA . PHE C 1 106 ? 32.91400 21.45800 12.89200 1.000 52.52735 433 PHE A CA 1
ATOM 2152 C C . PHE C 1 106 ? 33.29400 22.93200 12.87500 1.000 46.96089 433 PHE A C 1
ATOM 2153 O O . PHE C 1 106 ? 32.58000 23.79200 13.39200 1.000 43.37362 433 PHE A O 1
ATOM 2161 N N . ASN C 1 107 ? 34.45300 23.20900 12.28300 1.000 43.72893 434 ASN A N 1
ATOM 2162 C CA . ASN C 1 107 ? 34.97200 24.56500 12.21000 1.000 44.39743 434 ASN A CA 1
ATOM 2163 C C . ASN C 1 107 ? 35.87200 24.69400 10.99200 1.000 45.13436 434 ASN A C 1
ATOM 2164 O O . ASN C 1 107 ? 36.61800 23.77000 10.65000 1.000 48.51634 434 ASN A O 1
ATOM 2169 N N . VAL C 1 108 ? 35.79700 25.85500 10.35000 1.000 42.40508 435 VAL A N 1
ATOM 2170 C CA . VAL C 1 108 ? 36.58100 26.16200 9.16400 1.000 44.79748 435 VAL A CA 1
ATOM 2171 C C . VAL C 1 108 ? 37.44800 27.37700 9.45600 1.000 45.49493 435 VAL A C 1
ATOM 2172 O O . VAL C 1 108 ? 36.99100 28.34900 10.07200 1.000 38.45987 435 VAL A O 1
ATOM 2176 N N . LYS C 1 109 ? 38.71200 27.30500 9.04000 1.000 47.70309 436 LYS A N 1
ATOM 2177 C CA . LYS C 1 109 ? 39.63700 28.41300 9.22700 1.000 48.63215 436 LYS A CA 1
ATOM 2178 C C . LYS C 1 109 ? 40.44600 28.62900 7.95800 1.000 46.04763 436 LYS A C 1
ATOM 2179 O O . LYS C 1 109 ? 40.81700 27.66900 7.27600 1.000 43.49995 436 LYS A O 1
ATOM 2185 N N . THR C 1 110 ? 40.71300 29.89500 7.64300 1.000 45.16857 437 THR A N 1
ATOM 2186 C CA . THR C 1 110 ? 41.54700 30.20400 6.49300 1.000 45.86076 437 THR A CA 1
ATOM 2187 C C . THR C 1 110 ? 43.01100 29.90500 6.80500 1.000 49.25327 437 THR A C 1
ATOM 2188 O O . THR C 1 110 ? 43.41400 29.75100 7.96200 1.000 53.75645 437 THR A O 1
ATOM 2192 N N . ASP C 1 111 ? 43.81000 29.81700 5.74600 1.000 47.96365 438 ASP A N 1
ATOM 2193 C CA . ASP C 1 111 ? 45.24700 29.60200 5.86700 1.000 49.59542 438 ASP A CA 1
ATOM 2194 C C . ASP C 1 111 ? 45.96400 30.36800 4.75900 1.000 49.01114 438 ASP A C 1
ATOM 2195 O O . ASP C 1 111 ? 46.78200 29.82400 4.01600 1.000 49.18484 438 ASP A O 1
ATOM 2200 N N . ALA C 1 112 ? 45.65000 31.65500 4.64600 1.000 48.69268 439 ALA A N 1
ATOM 2201 C CA . ALA C 1 112 ? 46.23500 32.48800 3.60400 1.000 49.42698 439 ALA A CA 1
ATOM 2202 C C . ALA C 1 112 ? 47.71900 32.70600 3.87800 1.000 53.10637 439 ALA A C 1
ATOM 2203 O O . ALA C 1 112 ? 48.09500 33.00000 5.01900 1.000 54.48811 439 ALA A O 1
ATOM 2205 N N . PRO C 1 113 ? 48.58800 32.57500 2.87000 1.000 56.79892 440 PRO A N 1
ATOM 2206 C CA . PRO C 1 113 ? 50.03100 32.73200 3.11900 1.000 56.63047 440 PRO A CA 1
ATOM 2207 C C . PRO C 1 113 ? 50.44200 34.14500 3.48000 1.000 55.75405 440 PRO A C 1
ATOM 2208 O O . PRO C 1 113 ? 51.55400 34.33200 3.98600 1.000 57.58848 440 PRO A O 1
ATOM 2212 N N . ASP C 1 114 ? 49.59200 35.14200 3.24800 1.000 57.18317 441 ASP A N 1
ATOM 2213 C CA . ASP C 1 114 ? 49.93000 36.52800 3.53600 1.000 64.24454 441 ASP A CA 1
ATOM 2214 C C . ASP C 1 114 ? 49.39300 37.00800 4.87800 1.000 63.93135 441 ASP A C 1
ATOM 2215 O O . ASP C 1 114 ? 49.55800 38.18600 5.21000 1.000 61.96532 441 ASP A O 1
ATOM 2220 N N . LEU C 1 115 ? 48.77900 36.12500 5.66500 1.000 63.32865 442 LEU A N 1
ATOM 2221 C CA . LEU C 1 115 ? 48.21800 36.50000 6.94800 1.000 65.80263 442 LEU A CA 1
ATOM 2222 C C . LEU C 1 115 ? 48.90000 35.74000 8.07800 1.000 72.13233 442 LEU A C 1
ATOM 2223 O O . LEU C 1 115 ? 49.23400 34.56000 7.91900 1.000 76.25388 442 LEU A O 1
ATOM 2228 N N . PRO C 1 116 ? 49.11700 36.38000 9.22400 1.000 72.89558 443 PRO A N 1
ATOM 2229 C CA . PRO C 1 116 ? 49.62900 35.65500 10.39100 1.000 73.22720 443 PRO A CA 1
ATOM 2230 C C . PRO C 1 116 ? 48.60600 34.65000 10.90000 1.000 72.49290 443 PRO A C 1
ATOM 2231 O O . PRO C 1 116 ? 47.45200 34.61200 10.47100 1.000 72.17707 443 PRO A O 1
ATOM 2235 N N . GLU C 1 117 ? 49.05800 33.81700 11.84100 1.000 73.11666 444 GLU A N 1
ATOM 2236 C CA . GLU C 1 117 ? 48.18000 32.80300 12.41700 1.000 70.48213 444 GLU A CA 1
ATOM 2237 C C . GLU C 1 117 ? 46.99000 33.43600 13.12700 1.000 67.27912 444 GLU A C 1
ATOM 2238 O O . GLU C 1 117 ? 45.85500 32.95900 13.00000 1.000 63.74975 444 GLU A O 1
ATOM 2244 N N . GLU C 1 118 ? 47.22700 34.51800 13.87300 1.000 71.63227 445 GLU A N 1
ATOM 2245 C CA . GLU C 1 118 ? 46.17000 35.14300 14.66200 1.000 72.43763 445 GLU A CA 1
ATOM 2246 C C . GLU C 1 118 ? 45.14600 35.87600 13.80500 1.000 64.08400 445 GLU A C 1
ATOM 2247 O O . GLU C 1 118 ? 44.03400 36.13200 14.27800 1.000 63.01019 445 GLU A O 1
ATOM 2253 N N . ASN C 1 119 ? 45.48900 36.22400 12.56600 1.000 62.63646 446 ASN A N 1
ATOM 2254 C CA . ASN C 1 119 ? 44.62600 37.03500 11.71800 1.000 61.60475 446 ASN A CA 1
ATOM 2255 C C . ASN C 1 119 ? 43.89000 36.21900 10.66100 1.000 51.87727 446 ASN A C 1
ATOM 2256 O O . ASN C 1 119 ? 43.41700 36.78600 9.67000 1.000 50.19286 446 ASN A O 1
ATOM 2261 N N . GLN C 1 120 ? 43.77100 34.91000 10.85400 1.000 50.80083 447 GLN A N 1
ATOM 2262 C CA . GLN C 1 120 ? 43.01900 34.06300 9.94000 1.000 47.52675 447 GLN A CA 1
ATOM 2263 C C . GLN C 1 120 ? 41.55600 34.01400 10.36200 1.000 46.58716 447 GLN A C 1
ATOM 2264 O O . GLN C 1 120 ? 41.24100 33.97800 11.55400 1.000 48.39528 447 GLN A O 1
ATOM 2270 N N . ALA C 1 121 ? 40.66500 34.02000 9.37400 1.000 44.30531 448 ALA A N 1
ATOM 2271 C CA . ALA C 1 121 ? 39.23700 33.95400 9.65200 1.000 45.68179 448 ALA A CA 1
ATOM 2272 C C . ALA C 1 121 ? 38.85200 32.55400 10.11900 1.000 46.45294 448 ALA A C 1
ATOM 2273 O O . ALA C 1 121 ? 39.25600 31.55500 9.51600 1.000 44.13424 448 ALA A O 1
ATOM 2275 N N . ARG C 1 122 ? 38.06600 32.48400 11.19500 1.000 50.08232 449 ARG A N 1
ATOM 2276 C CA . ARG C 1 122 ? 37.65700 31.22300 11.80000 1.000 57.60954 449 ARG A CA 1
ATOM 2277 C C . ARG C 1 122 ? 36.16500 31.25600 12.09600 1.000 57.35951 449 ARG A C 1
ATOM 2278 O O . ARG C 1 122 ? 35.63900 32.27500 12.55400 1.000 60.08878 449 ARG A O 1
ATOM 2286 N N . GLU C 1 123 ? 35.48800 30.13400 11.85000 1.000 53.64064 450 GLU A N 1
ATOM 2287 C CA . GLU C 1 123 ? 34.06400 30.02800 12.14400 1.000 50.37183 450 GLU A CA 1
ATOM 2288 C C . GLU C 1 123 ? 33.74100 28.60900 12.59200 1.000 44.46323 450 GLU A C 1
ATOM 2289 O O . GLU C 1 123 ? 34.33600 27.64000 12.11400 1.000 42.08399 450 GLU A O 1
ATOM 2295 N N . GLY C 1 124 ? 32.78900 28.50000 13.50700 1.000 45.19752 451 GLY A N 1
ATOM 2296 C CA . GLY C 1 124 ? 32.37800 27.21400 14.05400 1.000 47.15565 451 GLY A CA 1
ATOM 2297 C C . GLY C 1 124 ? 30.88800 26.99500 13.88500 1.000 48.27158 451 GLY A C 1
ATOM 2298 O O . GLY C 1 124 ? 30.09900 27.93400 14.00500 1.000 47.66361 451 GLY A O 1
ATOM 2299 N N . TYR C 1 125 ? 30.51000 25.74900 13.60900 1.000 48.65847 452 TYR A N 1
ATOM 2300 C CA . TYR C 1 125 ? 29.12300 25.39100 13.36200 1.000 49.31644 452 TYR A CA 1
ATOM 2301 C C . TYR C 1 125 ? 28.81500 24.05100 14.01600 1.000 44.35005 452 TYR A C 1
ATOM 2302 O O . TYR C 1 125 ? 29.71000 23.25500 14.31600 1.000 39.34945 452 TYR A O 1
ATOM 2311 N N . ARG C 1 126 ? 27.52100 23.81300 14.22300 1.000 45.81076 453 ARG A N 1
ATOM 2312 C CA . ARG C 1 126 ? 27.02400 22.62000 14.90400 1.000 47.65571 453 ARG A CA 1
ATOM 2313 C C . ARG C 1 126 ? 25.83900 22.07900 14.11500 1.000 47.10302 453 ARG A C 1
ATOM 2314 O O . ARG C 1 126 ? 24.77700 22.70900 14.07600 1.000 49.71912 453 ARG A O 1
ATOM 2322 N N . ALA C 1 127 ? 26.01500 20.92300 13.48200 1.000 45.70811 454 ALA A N 1
ATOM 2323 C CA . ALA C 1 127 ? 24.95400 20.25800 12.74300 1.000 48.33474 454 ALA A CA 1
ATOM 2324 C C . ALA C 1 127 ? 24.33700 19.15200 13.58900 1.000 55.46981 454 ALA A C 1
ATOM 2325 O O . ALA C 1 127 ? 25.04700 18.39000 14.25200 1.000 56.81471 454 ALA A O 1
ATOM 2327 N N . ILE C 1 128 ? 23.01300 19.06300 13.55800 1.000 59.60188 455 ILE A N 1
ATOM 2328 C CA . ILE C 1 128 ? 22.26200 18.12200 14.37800 1.000 59.50450 455 ILE A CA 1
ATOM 2329 C C . ILE C 1 128 ? 21.55400 17.15300 13.44600 1.000 57.95695 455 ILE A C 1
ATOM 2330 O O . ILE C 1 128 ? 21.04600 17.55100 12.39300 1.000 61.64950 455 ILE A O 1
ATOM 2335 N N . ALA C 1 129 ? 21.52400 15.88200 13.82900 1.000 51.45880 456 ALA A N 1
ATOM 2336 C CA . ALA C 1 129 ? 20.78000 14.92100 13.03800 1.000 45.18963 456 ALA A CA 1
ATOM 2337 C C . ALA C 1 129 ? 19.30200 14.93500 13.41500 1.000 42.43140 456 ALA A C 1
ATOM 2338 O O . ALA C 1 129 ? 18.90800 15.36900 14.50200 1.000 37.95455 456 ALA A O 1
ATOM 2340 N N . TYR C 1 130 ? 18.48100 14.45600 12.48300 1.000 38.48093 457 TYR A N 1
ATOM 2341 C CA . TYR C 1 130 ? 17.04200 14.38700 12.68400 1.000 41.59972 457 TYR A CA 1
ATOM 2342 C C . TYR C 1 130 ? 16.70900 13.43400 13.82900 1.000 47.92417 457 TYR A C 1
ATOM 2343 O O . TYR C 1 130 ? 17.49600 12.55500 14.19200 1.000 50.14812 457 TYR A O 1
ATOM 2352 N N . SER C 1 131 ? 15.52500 13.61500 14.40000 1.000 53.43799 458 SER A N 1
ATOM 2353 C CA . SER C 1 131 ? 15.10300 12.87400 15.57800 1.000 57.80430 458 SER A CA 1
ATOM 2354 C C . SER C 1 131 ? 14.03600 11.85000 15.19500 1.000 66.96856 458 SER A C 1
ATOM 2355 O O . SER C 1 131 ? 13.64000 11.73000 14.03200 1.000 71.40856 458 SER A O 1
ATOM 2358 N N . SER C 1 132 ? 13.58800 11.09300 16.19300 1.000 69.00301 459 SER A N 1
ATOM 2359 C CA . SER C 1 132 ? 12.61000 10.02300 15.99700 1.000 68.67402 459 SER A CA 1
ATOM 2360 C C . SER C 1 132 ? 11.27700 10.54300 15.46400 1.000 71.56648 459 SER A C 1
ATOM 2361 O O . SER C 1 132 ? 10.53300 9.81400 14.80600 1.000 70.21368 459 SER A O 1
ATOM 2364 N N . VAL D 2 23 ? 51.42500 10.36300 8.68300 1.000 88.50535 2 VAL B N 1
ATOM 2365 C CA . VAL D 2 23 ? 50.56100 9.34800 8.09400 1.000 88.87118 2 VAL B CA 1
ATOM 2366 C C . VAL D 2 23 ? 49.09900 9.77000 8.18000 1.000 91.40043 2 VAL B C 1
ATOM 2367 O O . VAL D 2 23 ? 48.67100 10.36900 9.16800 1.000 94.55607 2 VAL B O 1
ATOM 2371 N N . GLN D 2 24 ? 48.33600 9.46100 7.13600 1.000 91.32148 3 GLN B N 1
ATOM 2372 C CA . GLN D 2 24 ? 46.91300 9.75400 7.08500 1.000 90.43190 3 GLN B CA 1
ATOM 2373 C C . GLN D 2 24 ? 46.13100 8.46900 6.84400 1.000 91.51624 3 GLN B C 1
ATOM 2374 O O . GLN D 2 24 ? 46.65500 7.48600 6.31500 1.000 96.64843 3 GLN B O 1
ATOM 2380 N N . GLU D 2 25 ? 44.86200 8.49200 7.24200 1.000 88.51324 4 GLU B N 1
ATOM 2381 C CA . GLU D 2 25 ? 43.93700 7.38800 7.03000 1.000 91.03986 4 GLU B CA 1
ATOM 2382 C C . GLU D 2 25 ? 42.79900 7.83900 6.12800 1.000 88.01845 4 GLU B C 1
ATOM 2383 O O . GLU D 2 25 ? 42.20300 8.89600 6.35600 1.000 87.34468 4 GLU B O 1
ATOM 2389 N N . ARG D 2 26 ? 42.49700 7.03200 5.11000 1.000 90.31346 5 ARG B N 1
ATOM 2390 C CA . ARG D 2 26 ? 41.47300 7.37900 4.13000 1.000 88.01055 5 ARG B CA 1
ATOM 2391 C C . ARG D 2 26 ? 40.09700 6.88100 4.56000 1.000 93.02958 5 ARG B C 1
ATOM 2392 O O . ARG D 2 26 ? 39.17900 7.67900 4.77500 1.000 95.62462 5 ARG B O 1
ATOM 2400 N N . GLY D 2 27 ? 39.93900 5.56900 4.68900 1.000 94.32973 6 GLY B N 1
ATOM 2401 C CA . GLY D 2 27 ? 38.68000 5.02000 5.14500 1.000 95.71674 6 GLY B CA 1
ATOM 2402 C C . GLY D 2 27 ? 38.63300 4.87800 6.65100 1.000 98.02754 6 GLY B C 1
ATOM 2403 O O . GLY D 2 27 ? 39.42700 4.13100 7.23200 1.000 106.20221 6 GLY B O 1
ATOM 2404 N N . HIS D 2 28 ? 37.71400 5.58800 7.29800 1.000 84.93650 7 HIS B N 1
ATOM 2405 C CA . HIS D 2 28 ? 37.56200 5.49800 8.74200 1.000 79.12264 7 HIS B CA 1
ATOM 2406 C C . HIS D 2 28 ? 36.63000 4.35100 9.09900 1.000 78.99631 7 HIS B C 1
ATOM 2407 O O . HIS D 2 28 ? 35.63900 4.10100 8.40800 1.000 80.52808 7 HIS B O 1
ATOM 2414 N N . THR D 2 29 ? 36.94800 3.66300 10.19100 1.000 76.89343 8 THR B N 1
ATOM 2415 C CA . THR D 2 29 ? 36.18400 2.50900 10.63900 1.000 78.29097 8 THR B CA 1
ATOM 2416 C C . THR D 2 29 ? 35.55500 2.80000 11.99300 1.000 78.54100 8 THR B C 1
ATOM 2417 O O . THR D 2 29 ? 36.14900 3.48300 12.83400 1.000 82.32303 8 THR B O 1
ATOM 2421 N N . TYR D 2 30 ? 34.35000 2.27500 12.19300 1.000 73.71410 9 TYR B N 1
ATOM 2422 C CA . TYR D 2 30 ? 33.64900 2.38800 13.46300 1.000 65.48154 9 TYR B CA 1
ATOM 2423 C C . TYR D 2 30 ? 33.05100 1.03400 13.81300 1.000 67.17648 9 TYR B C 1
ATOM 2424 O O . TYR D 2 30 ? 32.99800 0.11700 12.98800 1.000 67.39229 9 TYR B O 1
ATOM 2433 N N . VAL D 2 31 ? 32.61200 0.90500 15.06100 1.000 65.49733 10 VAL B N 1
ATOM 2434 C CA . VAL D 2 31 ? 32.07400 -0.34600 15.58200 1.000 65.10517 10 VAL B CA 1
ATOM 2435 C C . VAL D 2 31 ? 30.67800 -0.07400 16.11700 1.000 62.37590 10 VAL B C 1
ATOM 2436 O O . VAL D 2 31 ? 30.49900 0.76700 17.00700 1.000 64.84462 10 VAL B O 1
ATOM 2440 N N . THR D 2 32 ? 29.69200 -0.77600 15.56800 1.000 61.39157 11 THR B N 1
ATOM 2441 C CA . THR D 2 32 ? 28.32600 -0.74700 16.06900 1.000 59.99667 11 THR B CA 1
ATOM 2442 C C . THR D 2 32 ? 28.12300 -1.95300 16.97700 1.000 69.11355 11 THR B C 1
ATOM 2443 O O . THR D 2 32 ? 28.26500 -3.09700 16.53200 1.000 72.27709 11 THR B O 1
ATOM 2447 N N . LYS D 2 33 ? 27.80000 -1.69900 18.23800 1.000 64.39456 12 LYS B N 1
ATOM 2448 C CA . LYS D 2 33 ? 27.62300 -2.75100 19.22600 1.000 68.47400 12 LYS B CA 1
ATOM 2449 C C . LYS D 2 33 ? 26.14200 -3.05100 19.43200 1.000 70.27685 12 LYS B C 1
ATOM 2450 O O . LYS D 2 33 ? 25.26700 -2.25500 19.08200 1.000 68.26608 12 LYS B O 1
ATOM 2456 N N . ASN D 2 34 ? 25.87600 -4.22600 20.01000 1.000 74.21153 13 ASN B N 1
ATOM 2457 C CA . ASN D 2 34 ? 24.51700 -4.68200 20.31500 1.000 75.48273 13 ASN B CA 1
ATOM 2458 C C . ASN D 2 34 ? 23.65300 -4.76600 19.05700 1.000 73.65620 13 ASN B C 1
ATOM 2459 O O . ASN D 2 34 ? 22.46500 -4.43900 19.07400 1.000 74.22995 13 ASN B O 1
ATOM 2464 N N . VAL D 2 35 ? 24.25200 -5.23400 17.96000 1.000 73.10087 14 VAL B N 1
ATOM 2465 C CA . VAL D 2 35 ? 23.49700 -5.45700 16.73100 1.000 75.04584 14 VAL B CA 1
ATOM 2466 C C . VAL D 2 35 ? 22.63600 -6.70800 16.87500 1.000 81.83086 14 VAL B C 1
ATOM 2467 O O . VAL D 2 35 ? 22.85300 -7.55200 17.75400 1.000 82.78624 14 VAL B O 1
ATOM 2471 N N . THR D 2 36 ? 21.63300 -6.82600 16.00600 1.000 84.84965 15 THR B N 1
ATOM 2472 C CA . THR D 2 36 ? 20.72400 -7.95900 16.12300 1.000 83.28104 15 THR B CA 1
ATOM 2473 C C . THR D 2 36 ? 21.40800 -9.22600 15.62600 1.000 87.62103 15 THR B C 1
ATOM 2474 O O . THR D 2 36 ? 22.17600 -9.19400 14.66800 1.000 86.19718 15 THR B O 1
ATOM 2478 N N . VAL D 2 37 ? 21.19600 -10.33400 16.32800 1.000 99.24348 16 VAL B N 1
ATOM 2479 C CA . VAL D 2 37 ? 21.75400 -11.62300 15.93100 1.000 102.04908 16 VAL B CA 1
ATOM 2480 C C . VAL D 2 37 ? 20.60400 -12.57100 15.62300 1.000 104.88626 16 VAL B C 1
ATOM 2481 O O . VAL D 2 37 ? 19.78200 -12.86400 16.50000 1.000 109.59998 16 VAL B O 1
ATOM 2485 N N . GLU D 2 38 ? 20.54700 -13.05000 14.38000 1.000 105.21788 17 GLU B N 1
ATOM 2486 C CA . GLU D 2 38 ? 19.52800 -14.00100 13.95100 1.000 106.81281 17 GLU B CA 1
ATOM 2487 C C . GLU D 2 38 ? 20.20000 -15.09800 13.14200 1.000 106.81807 17 GLU B C 1
ATOM 2488 O O . GLU D 2 38 ? 20.87400 -14.81100 12.14700 1.000 105.72057 17 GLU B O 1
ATOM 2494 N N . ASP D 2 39 ? 19.99900 -16.35000 13.55900 1.000 107.29444 18 ASP B N 1
ATOM 2495 C CA . ASP D 2 39 ? 20.54200 -17.51700 12.86000 1.000 111.48442 18 ASP B CA 1
ATOM 2496 C C . ASP D 2 39 ? 22.04100 -17.37500 12.60700 1.000 109.87107 18 ASP B C 1
ATOM 2497 O O . ASP D 2 39 ? 22.54100 -17.67400 11.52100 1.000 110.03161 18 ASP B O 1
ATOM 2502 N N . GLY D 2 40 ? 22.76700 -16.90400 13.61800 1.000 109.04729 19 GLY B N 1
ATOM 2503 C CA . GLY D 2 40 ? 24.20300 -16.76000 13.48500 1.000 109.38943 19 GLY B CA 1
ATOM 2504 C C . GLY D 2 40 ? 24.66200 -15.65100 12.56800 1.000 109.95529 19 GLY B C 1
ATOM 2505 O O . GLY D 2 40 ? 25.84400 -15.61100 12.21500 1.000 111.70287 19 GLY B O 1
ATOM 2506 N N . ALA D 2 41 ? 23.77000 -14.74800 12.16900 1.000 108.19982 20 ALA B N 1
ATOM 2507 C CA . ALA D 2 41 ? 24.10300 -13.65400 11.27000 1.000 103.16500 20 ALA B CA 1
ATOM 2508 C C . ALA D 2 41 ? 23.73900 -12.32800 11.92400 1.000 98.77763 20 ALA B C 1
ATOM 2509 O O . ALA D 2 41 ? 22.82200 -12.25400 12.74900 1.000 102.33595 20 ALA B O 1
ATOM 2511 N N . CYS D 2 42 ? 24.46700 -11.27900 11.55100 1.000 93.39014 21 CYS B N 1
ATOM 2512 C CA . CYS D 2 42 ? 24.20800 -9.94200 12.06300 1.000 85.88661 21 CYS B CA 1
ATOM 2513 C C . CYS D 2 42 ? 23.12200 -9.25300 11.24800 1.000 78.15674 21 CYS B C 1
ATOM 2514 O O . CYS D 2 42 ? 23.15900 -9.24900 10.01400 1.000 75.85646 21 CYS B O 1
ATOM 2517 N N . VAL D 2 43 ? 22.15600 -8.67900 11.94900 1.000 77.94619 22 VAL B N 1
ATOM 2518 C CA . VAL D 2 43 ? 21.15400 -7.79000 11.38800 1.000 78.28044 22 VAL B CA 1
ATOM 2519 C C . VAL D 2 43 ? 21.54500 -6.39400 11.85000 1.000 74.86950 22 VAL B C 1
ATOM 2520 O O . VAL D 2 43 ? 21.42900 -6.05900 13.04200 1.000 70.90587 22 VAL B O 1
ATOM 2524 N N . TYR D 2 44 ? 22.09100 -5.62400 10.90900 1.000 67.88972 23 TYR B N 1
ATOM 2525 C CA . TYR D 2 44 ? 22.58400 -4.26800 11.12400 1.000 65.30520 23 TYR B CA 1
ATOM 2526 C C . TYR D 2 44 ? 21.85700 -3.34100 10.16000 1.000 72.12707 23 TYR B C 1
ATOM 2527 O O . TYR D 2 44 ? 22.13100 -3.35800 8.95400 1.000 70.31106 23 TYR B O 1
ATOM 2536 N N . LEU D 2 45 ? 20.91700 -2.55800 10.68800 1.000 73.13508 24 LEU B N 1
ATOM 2537 C CA . LEU D 2 45 ? 20.15000 -1.58600 9.90900 1.000 74.39576 24 LEU B CA 1
ATOM 2538 C C . LEU D 2 45 ? 19.52600 -2.23000 8.67100 1.000 80.92812 24 LEU B C 1
ATOM 2539 O O . LEU D 2 45 ? 19.75300 -1.81200 7.53400 1.000 77.86460 24 LEU B O 1
ATOM 2544 N N . ARG D 2 46 ? 18.74200 -3.27900 8.91800 1.000 88.93961 25 ARG B N 1
ATOM 2545 C CA . ARG D 2 46 ? 18.03200 -4.04300 7.89600 1.000 95.63252 25 ARG B CA 1
ATOM 2546 C C . ARG D 2 46 ? 18.97400 -4.76300 6.93900 1.000 96.82740 25 ARG B C 1
ATOM 2547 O O . ARG D 2 46 ? 18.53000 -5.25600 5.89500 1.000 103.95720 25 ARG B O 1
ATOM 2555 N N . ASN D 2 47 ? 20.26000 -4.84700 7.26800 1.000 87.16571 26 ASN B N 1
ATOM 2556 C CA . ASN D 2 47 ? 21.23500 -5.56300 6.45700 1.000 80.05697 26 ASN B CA 1
ATOM 2557 C C . ASN D 2 47 ? 21.58700 -6.88900 7.11500 1.000 76.89869 26 ASN B C 1
ATOM 2558 O O . ASN D 2 47 ? 21.97300 -6.92100 8.28900 1.000 75.39851 26 ASN B O 1
ATOM 2563 N N . VAL D 2 48 ? 21.44100 -7.97400 6.36000 1.000 77.38823 27 VAL B N 1
ATOM 2564 C CA . VAL D 2 48 ? 21.78700 -9.31100 6.82800 1.000 77.23821 27 VAL B CA 1
ATOM 2565 C C . VAL D 2 48 ? 23.21700 -9.59900 6.39100 1.000 75.98016 27 VAL B C 1
ATOM 2566 O O . VAL D 2 48 ? 23.52800 -9.58500 5.19500 1.000 76.17492 27 VAL B O 1
ATOM 2570 N N . ILE D 2 49 ? 24.09500 -9.85800 7.36300 1.000 76.35389 28 ILE B N 1
ATOM 2571 C CA . ILE D 2 49 ? 25.50700 -10.07700 7.11800 1.000 80.37016 28 ILE B CA 1
ATOM 2572 C C . ILE D 2 49 ? 25.93500 -11.37200 7.81100 1.000 85.54184 28 ILE B C 1
ATOM 2573 O O . ILE D 2 49 ? 25.87500 -11.45000 9.04200 1.000 82.40988 28 ILE B O 1
ATOM 2578 N N . PRO D 2 50 ? 26.34100 -12.40200 7.07800 1.000 92.26369 29 PRO B N 1
ATOM 2579 C CA . PRO D 2 50 ? 26.79300 -13.63900 7.72700 1.000 95.44565 29 PRO B CA 1
ATOM 2580 C C . PRO D 2 50 ? 27.97200 -13.38000 8.65300 1.000 97.55643 29 PRO B C 1
ATOM 2581 O O . PRO D 2 50 ? 28.67900 -12.37600 8.54100 1.000 100.03041 29 PRO B O 1
ATOM 2585 N N . ASN D 2 51 ? 28.17700 -14.31200 9.58400 1.000 100.55416 30 ASN B N 1
ATOM 2586 C CA . ASN D 2 51 ? 29.13000 -14.12300 10.67200 1.000 97.77751 30 ASN B CA 1
ATOM 2587 C C . ASN D 2 51 ? 30.55200 -13.88700 10.17400 1.000 113.38202 30 ASN B C 1
ATOM 2588 O O . ASN D 2 51 ? 31.09000 -12.78800 10.33600 1.000 111.36598 30 ASN B O 1
ATOM 2593 N N . GLY D 2 52 ? 31.16600 -14.89200 9.56200 1.000 127.80480 31 GLY B N 1
ATOM 2594 C CA . GLY D 2 52 ? 32.53000 -14.74500 9.09000 1.000 133.76077 31 GLY B CA 1
ATOM 2595 C C . GLY D 2 52 ? 32.68100 -14.13100 7.71200 1.000 138.07971 31 GLY B C 1
ATOM 2596 O O . GLY D 2 52 ? 33.62000 -14.47200 6.98600 1.000 146.17805 31 GLY B O 1
ATOM 2597 N N . GLU D 2 53 ? 31.77800 -13.22800 7.33000 1.000 131.67631 32 GLU B N 1
ATOM 2598 C CA . GLU D 2 53 ? 31.81600 -12.62200 6.00600 1.000 125.04131 32 GLU B CA 1
ATOM 2599 C C . GLU D 2 53 ? 31.82500 -11.10200 6.09100 1.000 114.87693 32 GLU B C 1
ATOM 2600 O O . GLU D 2 53 ? 31.19300 -10.51300 6.97300 1.000 115.81915 32 GLU B O 1
ATOM 2606 N N . THR D 2 54 ? 32.54400 -10.47800 5.16000 1.000 104.41252 33 THR B N 1
ATOM 2607 C CA . THR D 2 54 ? 32.61600 -9.02700 5.01700 1.000 87.55260 33 THR B CA 1
ATOM 2608 C C . THR D 2 54 ? 31.79600 -8.62800 3.79700 1.000 86.77883 33 THR B C 1
ATOM 2609 O O . THR D 2 54 ? 32.09600 -9.05600 2.67700 1.000 89.71076 33 THR B O 1
ATOM 2613 N N . LYS D 2 55 ? 30.77500 -7.80600 4.01300 1.000 65.85526 34 LYS B N 1
ATOM 2614 C CA . LYS D 2 55 ? 29.80800 -7.47500 2.97900 1.000 65.63155 34 LYS B CA 1
ATOM 2615 C C . LYS D 2 55 ? 29.77900 -5.97500 2.71300 1.000 70.08472 34 LYS B C 1
ATOM 2616 O O . LYS D 2 55 ? 29.84400 -5.16100 3.64100 1.000 67.15805 34 LYS B O 1
ATOM 2622 N N . ALA D 2 56 ? 29.68400 -5.62200 1.43400 1.000 71.27170 35 ALA B N 1
ATOM 2623 C CA . ALA D 2 56 ? 29.54100 -4.23700 1.01100 1.000 60.64938 35 ALA B CA 1
ATOM 2624 C C . ALA D 2 56 ? 28.06300 -3.87600 0.97200 1.000 75.42746 35 ALA B C 1
ATOM 2625 O O . ALA D 2 56 ? 27.27000 -4.55100 0.30700 1.000 62.46275 35 ALA B O 1
ATOM 2627 N N . LEU D 2 57 ? 27.69700 -2.81500 1.68200 1.000 68.71613 36 LEU B N 1
ATOM 2628 C CA . LEU D 2 57 ? 26.30700 -2.42000 1.84400 1.000 70.68742 36 LEU B CA 1
ATOM 2629 C C . LEU D 2 57 ? 26.00300 -1.15800 1.04800 1.000 70.56636 36 LEU B C 1
ATOM 2630 O O . LEU D 2 57 ? 26.89800 -0.39400 0.67400 1.000 71.68228 36 LEU B O 1
ATOM 2635 N N . ASN D 2 58 ? 24.71400 -0.95400 0.79000 1.000 68.86089 37 ASN B N 1
ATOM 2636 C CA . ASN D 2 58 ? 24.21900 0.23900 0.11700 1.000 63.43919 37 ASN B CA 1
ATOM 2637 C C . ASN D 2 58 ? 23.68900 1.28700 1.08700 1.000 58.52807 37 ASN B C 1
ATOM 2638 O O . ASN D 2 58 ? 23.94900 2.48000 0.90500 1.000 54.39073 37 ASN B O 1
ATOM 2643 N N . ASN D 2 59 ? 22.96600 0.86700 2.12300 1.000 56.93841 38 ASN B N 1
ATOM 2644 C CA . ASN D 2 59 ? 22.43100 1.78100 3.13000 1.000 58.10960 38 ASN B CA 1
ATOM 2645 C C . ASN D 2 59 ? 22.63500 1.14800 4.50100 1.000 62.14692 38 ASN B C 1
ATOM 2646 O O . ASN D 2 59 ? 21.89000 0.23100 4.88500 1.000 64.69460 38 ASN B O 1
ATOM 2651 N N . PRO D 2 60 ? 23.63700 1.60300 5.26900 1.000 62.54697 39 PRO B N 1
ATOM 2652 C CA . PRO D 2 60 ? 24.57400 2.66800 4.88900 1.000 60.50462 39 PRO B CA 1
ATOM 2653 C C . PRO D 2 60 ? 25.62300 2.21400 3.87200 1.000 61.20997 39 PRO B C 1
ATOM 2654 O O . PRO D 2 60 ? 25.94000 1.02500 3.78800 1.000 57.45163 39 PRO B O 1
ATOM 2658 N N . CYS D 2 61 ? 26.14300 3.17000 3.10200 1.000 64.04452 40 CYS B N 1
ATOM 2659 C CA . CYS D 2 61 ? 27.17600 2.89800 2.10900 1.000 62.03112 40 CYS B CA 1
ATOM 2660 C C . CYS D 2 61 ? 28.51400 2.63800 2.78900 1.000 59.29658 40 CYS B C 1
ATOM 2661 O O . CYS D 2 61 ? 29.41100 3.48800 2.75700 1.000 54.02490 40 CYS B O 1
ATOM 2664 N N . VAL D 2 62 ? 28.65600 1.46400 3.41000 1.000 62.57592 41 VAL B N 1
ATOM 2665 C CA . VAL D 2 62 ? 29.84100 1.10400 4.17900 1.000 62.62593 41 VAL B CA 1
ATOM 2666 C C . VAL D 2 62 ? 30.25000 -0.32000 3.82400 1.000 61.36262 41 VAL B C 1
ATOM 2667 O O . VAL D 2 62 ? 29.54400 -1.03900 3.11400 1.000 63.23390 41 VAL B O 1
ATOM 2671 N N . LEU D 2 63 ? 31.41500 -0.72000 4.32800 1.000 59.58609 42 LEU B N 1
ATOM 2672 C CA . LEU D 2 63 ? 31.91900 -2.08400 4.18300 1.000 59.16499 42 LEU B CA 1
ATOM 2673 C C . LEU D 2 63 ? 31.93900 -2.71500 5.56900 1.000 62.83122 42 LEU B C 1
ATOM 2674 O O . LEU D 2 63 ? 32.78300 -2.36400 6.39800 1.000 65.94738 42 LEU B O 1
ATOM 2679 N N . SER D 2 64 ? 31.00400 -3.62500 5.83200 1.000 61.79951 43 SER B N 1
ATOM 2680 C CA . SER D 2 64 ? 30.76600 -4.11600 7.18000 1.000 65.76578 43 SER B CA 1
ATOM 2681 C C . SER D 2 64 ? 31.28000 -5.54100 7.35300 1.000 72.95875 43 SER B C 1
ATOM 2682 O O . SER D 2 64 ? 31.40600 -6.30800 6.39500 1.000 75.83541 43 SER B O 1
ATOM 2685 N N . THR D 2 65 ? 31.57600 -5.88200 8.60600 1.000 72.86400 44 THR B N 1
ATOM 2686 C CA . THR D 2 65 ? 32.03200 -7.21200 8.99100 1.000 71.64806 44 THR B CA 1
ATOM 2687 C C . THR D 2 65 ? 31.40900 -7.56400 10.33200 1.000 75.56959 44 THR B C 1
ATOM 2688 O O . THR D 2 65 ? 31.50200 -6.78400 11.28500 1.000 74.28785 44 THR B O 1
ATOM 2692 N N . CYS D 2 66 ? 30.78200 -8.73600 10.39800 1.000 79.78062 45 CYS B N 1
ATOM 2693 C CA . CYS D 2 66 ? 30.01200 -9.14900 11.56300 1.000 83.90743 45 CYS B CA 1
ATOM 2694 C C . CYS D 2 66 ? 30.85500 -9.98300 12.52000 1.000 85.89714 45 CYS B C 1
ATOM 2695 O O . CYS D 2 66 ? 31.68500 -10.79000 12.09500 1.000 86.13664 45 CYS B O 1
ATOM 2698 N N . TYR D 2 67 ? 30.64700 -9.76700 13.82000 1.000 84.86281 46 TYR B N 1
ATOM 2699 C CA . TYR D 2 67 ? 31.21000 -10.59600 14.88300 1.000 89.46073 46 TYR B CA 1
ATOM 2700 C C . TYR D 2 67 ? 30.04900 -10.87100 15.83100 1.000 75.99859 46 TYR B C 1
ATOM 2701 O O . TYR D 2 67 ? 29.75400 -10.06300 16.71800 1.000 75.35640 46 TYR B O 1
ATOM 2710 N N . ALA D 2 68 ? 29.37600 -12.00400 15.62100 1.000 85.46288 47 ALA B N 1
ATOM 2711 C CA . ALA D 2 68 ? 28.15900 -12.29400 16.37000 1.000 83.35473 47 ALA B CA 1
ATOM 2712 C C . ALA D 2 68 ? 28.45700 -12.69000 17.80900 1.000 82.26249 47 ALA B C 1
ATOM 2713 O O . ALA D 2 68 ? 27.61100 -12.49200 18.68800 1.000 83.24682 47 ALA B O 1
ATOM 2715 N N . ALA D 2 69 ? 29.64200 -13.24700 18.07000 1.000 83.59687 48 ALA B N 1
ATOM 2716 C CA . ALA D 2 69 ? 29.99100 -13.62700 19.43600 1.000 90.66877 48 ALA B CA 1
ATOM 2717 C C . ALA D 2 69 ? 30.04900 -12.40900 20.34800 1.000 91.70573 48 ALA B C 1
ATOM 2718 O O . ALA D 2 69 ? 29.61400 -12.46600 21.50400 1.000 96.95110 48 ALA B O 1
ATOM 2720 N N . ASP D 2 70 ? 30.57800 -11.29700 19.84700 1.000 88.57904 49 ASP B N 1
ATOM 2721 C CA . ASP D 2 70 ? 30.60200 -10.04400 20.58400 1.000 89.02646 49 ASP B CA 1
ATOM 2722 C C . ASP D 2 70 ? 29.43800 -9.13300 20.22400 1.000 82.64675 49 ASP B C 1
ATOM 2723 O O . ASP D 2 70 ? 29.32300 -8.04300 20.79500 1.000 77.59878 49 ASP B O 1
ATOM 2728 N N . ARG D 2 71 ? 28.57600 -9.55600 19.29500 1.000 81.47293 50 ARG B N 1
ATOM 2729 C CA . ARG D 2 71 ? 27.42200 -8.76900 18.85600 1.000 81.37291 50 ARG B CA 1
ATOM 2730 C C . ARG D 2 71 ? 27.85400 -7.39800 18.34300 1.000 78.06989 50 ARG B C 1
ATOM 2731 O O . ARG D 2 71 ? 27.24100 -6.37500 18.65800 1.000 75.99069 50 ARG B O 1
ATOM 2739 N N . LYS D 2 72 ? 28.91900 -7.37400 17.54400 1.000 77.19347 51 LYS B N 1
ATOM 2740 C CA . LYS D 2 72 ? 29.45200 -6.12600 17.02200 1.000 75.84594 51 LYS B CA 1
ATOM 2741 C C . LYS D 2 72 ? 29.60200 -6.20700 15.50800 1.000 74.63000 51 LYS B C 1
ATOM 2742 O O . LYS D 2 72 ? 29.63400 -7.28800 14.91400 1.000 68.25555 51 LYS B O 1
ATOM 2748 N N . VAL D 2 73 ? 29.66000 -5.03200 14.88600 1.000 71.30329 52 VAL B N 1
ATOM 2749 C CA . VAL D 2 73 ? 29.85300 -4.91300 13.44500 1.000 67.88182 52 VAL B CA 1
ATOM 2750 C C . VAL D 2 73 ? 30.89000 -3.82700 13.20300 1.000 69.39253 52 VAL B C 1
ATOM 2751 O O . VAL D 2 73 ? 30.70700 -2.68400 13.63600 1.000 71.19275 52 VAL B O 1
ATOM 2755 N N . ASN D 2 74 ? 31.98200 -4.18200 12.53100 1.000 69.50570 53 ASN B N 1
ATOM 2756 C CA . ASN D 2 74 ? 33.02800 -3.23100 12.17700 1.000 73.27194 53 ASN B CA 1
ATOM 2757 C C . ASN D 2 74 ? 32.77400 -2.74900 10.75400 1.000 69.76626 53 ASN B C 1
ATOM 2758 O O . ASN D 2 74 ? 32.76300 -3.55500 9.81900 1.000 69.18461 53 ASN B O 1
ATOM 2763 N N . SER D 2 75 ? 32.55700 -1.44600 10.59400 1.000 66.53956 54 SER B N 1
ATOM 2764 C CA . SER D 2 75 ? 32.17500 -0.86800 9.31300 1.000 64.58932 54 SER B CA 1
ATOM 2765 C C . SER D 2 75 ? 33.18800 0.18400 8.88300 1.000 60.66254 54 SER B C 1
ATOM 2766 O O . SER D 2 75 ? 33.53900 1.07600 9.66300 1.000 55.55929 54 SER B O 1
ATOM 2769 N N . THR D 2 76 ? 33.64500 0.07300 7.63800 1.000 60.62306 55 THR B N 1
ATOM 2770 C CA . THR D 2 76 ? 34.53600 1.04200 7.01600 1.000 56.54625 55 THR B CA 1
ATOM 2771 C C . THR D 2 76 ? 33.71200 2.02900 6.19900 1.000 54.33546 55 THR B C 1
ATOM 2772 O O . THR D 2 76 ? 32.85700 1.62000 5.40300 1.000 55.38296 55 THR B O 1
ATOM 2776 N N . LEU D 2 77 ? 33.97400 3.32000 6.39900 1.000 52.14836 56 LEU B N 1
ATOM 2777 C CA . LEU D 2 77 ? 33.26200 4.39700 5.72900 1.000 49.26380 56 LEU B CA 1
ATOM 2778 C C . LEU D 2 77 ? 33.97400 4.80200 4.44200 1.000 49.83755 56 LEU B C 1
ATOM 2779 O O . LEU D 2 77 ? 35.13200 4.45400 4.20000 1.000 52.45892 56 LEU B O 1
ATOM 2784 N N . CYS D 2 78 ? 33.26400 5.56400 3.61600 1.000 48.61372 57 CYS B N 1
ATOM 2785 C CA . CYS D 2 78 ? 33.88600 6.15600 2.44700 1.000 47.40305 57 CYS B CA 1
ATOM 2786 C C . CYS D 2 78 ? 34.87600 7.23700 2.87800 1.000 46.37135 57 CYS B C 1
ATOM 2787 O O . CYS D 2 78 ? 34.68200 7.89500 3.90500 1.000 46.72929 57 CYS B O 1
ATOM 2790 N N . PRO D 2 79 ? 35.94000 7.44700 2.10700 1.000 49.31907 58 PRO B N 1
ATOM 2791 C CA . PRO D 2 79 ? 36.92500 8.46500 2.48800 1.000 51.98781 58 PRO B CA 1
ATOM 2792 C C . PRO D 2 79 ? 36.35600 9.86800 2.34100 1.000 53.72486 58 PRO B C 1
ATOM 2793 O O . PRO D 2 79 ? 35.56700 10.14800 1.43500 1.000 42.50510 58 PRO B O 1
ATOM 2797 N N . ASN D 2 80 ? 36.75900 10.75000 3.25500 1.000 42.11294 59 ASN B N 1
ATOM 2798 C CA . ASN D 2 80 ? 36.35300 12.14800 3.19000 1.000 45.18700 59 ASN B CA 1
ATOM 2799 C C . ASN D 2 80 ? 37.11100 12.88000 2.08600 1.000 45.18173 59 ASN B C 1
ATOM 2800 O O . ASN D 2 80 ? 38.28900 12.61800 1.82800 1.000 42.17348 59 ASN B O 1
ATOM 2805 N N . ILE D 2 81 ? 36.42700 13.82600 1.44700 1.000 46.35819 60 ILE B N 1
ATOM 2806 C CA . ILE D 2 81 ? 36.92700 14.49700 0.25200 1.000 49.67701 60 ILE B CA 1
ATOM 2807 C C . ILE D 2 81 ? 37.19600 15.95900 0.57300 1.000 53.86435 60 ILE B C 1
ATOM 2808 O O . ILE D 2 81 ? 36.33100 16.65300 1.12000 1.000 51.55092 60 ILE B O 1
ATOM 2813 N N . GLY D 2 82 ? 38.39800 16.42000 0.23800 1.000 60.83624 61 GLY B N 1
ATOM 2814 C CA . GLY D 2 82 ? 38.72100 17.83400 0.23600 1.000 62.97597 61 GLY B CA 1
ATOM 2815 C C . GLY D 2 82 ? 38.92700 18.32300 -1.18400 1.000 65.04727 61 GLY B C 1
ATOM 2816 O O . GLY D 2 82 ? 39.94700 18.01300 -1.80600 1.000 69.55044 61 GLY B O 1
ATOM 2817 N N . VAL D 2 83 ? 37.96700 19.08500 -1.70900 1.000 59.88613 62 VAL B N 1
ATOM 2818 C CA . VAL D 2 83 ? 37.96500 19.42400 -3.12800 1.000 59.69137 62 VAL B CA 1
ATOM 2819 C C . VAL D 2 83 ? 39.15000 20.32200 -3.45400 1.000 63.01808 62 VAL B C 1
ATOM 2820 O O . VAL D 2 83 ? 39.38400 21.33900 -2.78800 1.000 62.76805 62 VAL B O 1
ATOM 2824 N N . ASP D 2 84 ? 39.89800 19.95100 -4.49200 1.000 63.37339 63 ASP B N 1
ATOM 2825 C CA . ASP D 2 84 ? 41.06000 20.70700 -4.93200 1.000 64.72355 63 ASP B CA 1
ATOM 2826 C C . ASP D 2 84 ? 40.64700 21.72200 -5.99600 1.000 64.32613 63 ASP B C 1
ATOM 2827 O O . ASP D 2 84 ? 39.46400 21.88700 -6.30400 1.000 64.96832 63 ASP B O 1
ATOM 2832 N N . GLU D 2 85 ? 41.62700 22.41000 -6.57500 1.000 66.35006 64 GLU B N 1
ATOM 2833 C CA . GLU D 2 85 ? 41.34100 23.40100 -7.60200 1.000 68.60823 64 GLU B CA 1
ATOM 2834 C C . GLU D 2 85 ? 40.84500 22.73200 -8.87800 1.000 73.45354 64 GLU B C 1
ATOM 2835 O O . GLU D 2 85 ? 41.37800 21.70500 -9.30800 1.000 74.43524 64 GLU B O 1
ATOM 2841 N N . GLY D 2 86 ? 39.81700 23.32400 -9.48400 1.000 76.91712 65 GLY B N 1
ATOM 2842 C CA . GLY D 2 86 ? 39.26300 22.77600 -10.70700 1.000 81.60978 65 GLY B CA 1
ATOM 2843 C C . GLY D 2 86 ? 38.62100 21.41900 -10.55300 1.000 86.42352 65 GLY B C 1
ATOM 2844 O O . GLY D 2 86 ? 38.45600 20.70200 -11.54400 1.000 88.74748 65 GLY B O 1
ATOM 2845 N N . CYS D 2 87 ? 38.25400 21.04400 -9.33600 1.000 87.20782 66 CYS B N 1
ATOM 2846 C CA . CYS D 2 87 ? 37.71900 19.73100 -9.02200 1.000 90.53454 66 CYS B CA 1
ATOM 2847 C C . CYS D 2 87 ? 36.26200 19.85300 -8.59100 1.000 82.59938 66 CYS B C 1
ATOM 2848 O O . CYS D 2 87 ? 35.75600 20.94400 -8.31000 1.000 82.23881 66 CYS B O 1
ATOM 2851 N N . HIS D 2 88 ? 35.58100 18.71200 -8.55400 1.000 72.05864 67 HIS B N 1
ATOM 2852 C CA . HIS D 2 88 ? 34.20300 18.65100 -8.09500 1.000 63.95767 67 HIS B CA 1
ATOM 2853 C C . HIS D 2 88 ? 33.96700 17.27300 -7.49100 1.000 57.70955 67 HIS B C 1
ATOM 2854 O O . HIS D 2 88 ? 34.87400 16.43900 -7.42000 1.000 57.50163 67 HIS B O 1
ATOM 2861 N N . VAL D 2 89 ? 32.74000 17.04100 -7.04000 1.000 53.20638 68 VAL B N 1
ATOM 2862 C CA . VAL D 2 89 ? 32.36200 15.78400 -6.41000 1.000 54.80920 68 VAL B CA 1
ATOM 2863 C C . VAL D 2 89 ? 31.19800 15.19200 -7.19000 1.000 61.89163 68 VAL B C 1
ATOM 2864 O O . VAL D 2 89 ? 30.18000 15.86200 -7.40100 1.000 68.38188 68 VAL B O 1
ATOM 2868 N N . GLU D 2 90 ? 31.35600 13.94900 -7.63300 1.000 57.72797 69 GLU B N 1
ATOM 2869 C CA . GLU D 2 90 ? 30.28300 13.20300 -8.27900 1.000 59.34659 69 GLU B CA 1
ATOM 2870 C C . GLU D 2 90 ? 29.83100 12.09700 -7.33600 1.000 55.22767 69 GLU B C 1
ATOM 2871 O O . GLU D 2 90 ? 30.62800 11.22800 -6.96700 1.000 56.19884 69 GLU B O 1
ATOM 2877 N N . TRP D 2 91 ? 28.56300 12.14000 -6.93600 1.000 52.14046 70 TRP B N 1
ATOM 2878 C CA . TRP D 2 91 ? 28.02300 11.19100 -5.97600 1.000 51.42722 70 TRP B CA 1
ATOM 2879 C C . TRP D 2 91 ? 26.66200 10.69700 -6.44100 1.000 55.55666 70 TRP B C 1
ATOM 2880 O O . TRP D 2 91 ? 25.87500 11.46000 -7.01000 1.000 55.54877 70 TRP B O 1
ATOM 2891 N N . THR D 2 92 ? 26.39200 9.41400 -6.19300 1.000 56.40413 71 THR B N 1
ATOM 2892 C CA . THR D 2 92 ? 25.10300 8.79600 -6.45500 1.000 60.05457 71 THR B CA 1
ATOM 2893 C C . THR D 2 92 ? 24.82700 7.77500 -5.36000 1.000 62.03375 71 THR B C 1
ATOM 2894 O O . THR D 2 92 ? 25.74300 7.05400 -4.93800 1.000 65.74472 71 THR B O 1
ATOM 2898 N N . PRO D 2 93 ? 23.58500 7.69500 -4.87200 1.000 62.65225 72 PRO B N 1
ATOM 2899 C CA . PRO D 2 93 ? 23.26500 6.71200 -3.82800 1.000 62.82069 72 PRO B CA 1
ATOM 2900 C C . PRO D 2 93 ? 23.06700 5.29900 -4.35000 1.000 71.44278 72 PRO B C 1
ATOM 2901 O O . PRO D 2 93 ? 23.03600 4.36100 -3.54100 1.000 71.51910 72 PRO B O 1
ATOM 2905 N N . ASP D 2 94 ? 22.93900 5.11500 -5.66100 1.000 77.78827 73 ASP B N 1
ATOM 2906 C CA . ASP D 2 94 ? 22.68700 3.79400 -6.21400 1.000 85.11020 73 ASP B CA 1
ATOM 2907 C C . ASP D 2 94 ? 23.94400 2.93000 -6.14100 1.000 84.43118 73 ASP B C 1
ATOM 2908 O O . ASP D 2 94 ? 25.07400 3.42500 -6.09100 1.000 82.22038 73 ASP B O 1
ATOM 2913 N N . GLY D 2 95 ? 23.72800 1.61800 -6.13400 1.000 83.94164 74 GLY B N 1
ATOM 2914 C CA . GLY D 2 95 ? 24.81000 0.66200 -6.04100 1.000 80.93076 74 GLY B CA 1
ATOM 2915 C C . GLY D 2 95 ? 25.25400 0.42800 -4.60800 1.000 74.66685 74 GLY B C 1
ATOM 2916 O O . GLY D 2 95 ? 24.88800 1.14300 -3.67500 1.000 74.11415 74 GLY B O 1
ATOM 2917 N N . VAL D 2 96 ? 26.06800 -0.60700 -4.43800 1.000 70.87955 75 VAL B N 1
ATOM 2918 C CA . VAL D 2 96 ? 26.61300 -0.95200 -3.14400 1.000 66.05792 75 VAL B CA 1
ATOM 2919 C C . VAL D 2 96 ? 28.00000 -0.33500 -3.01300 1.000 66.13161 75 VAL B C 1
ATOM 2920 O O . VAL D 2 96 ? 28.54000 0.24300 -3.95300 1.000 66.64746 75 VAL B O 1
ATOM 2924 N N . TYR D 2 97 ? 28.58900 -0.46800 -1.82900 1.000 64.84462 76 TYR B N 1
ATOM 2925 C CA . TYR D 2 97 ? 29.94000 0.02100 -1.60400 1.000 61.72582 76 TYR B CA 1
ATOM 2926 C C . TYR D 2 97 ? 30.90500 -0.65700 -2.57600 1.000 64.40246 76 TYR B C 1
ATOM 2927 O O . TYR D 2 97 ? 30.80500 -1.86800 -2.80500 1.000 70.21105 76 TYR B O 1
ATOM 2936 N N . PRO D 2 98 ? 31.85100 0.08800 -3.16800 1.000 67.97920 77 PRO B N 1
ATOM 2937 C CA . PRO D 2 98 ? 32.06400 1.52400 -2.96500 1.000 71.09800 77 PRO B CA 1
ATOM 2938 C C . PRO D 2 98 ? 31.45500 2.40300 -4.05700 1.000 76.12228 77 PRO B C 1
ATOM 2939 O O . PRO D 2 98 ? 31.82500 3.57200 -4.17400 1.000 71.88757 77 PRO B O 1
ATOM 2943 N N . ASN D 2 99 ? 30.52800 1.84600 -4.84000 1.000 82.39146 78 ASN B N 1
ATOM 2944 C CA . ASN D 2 99 ? 29.93400 2.59000 -5.94600 1.000 87.17887 78 ASN B CA 1
ATOM 2945 C C . ASN D 2 99 ? 29.07200 3.75100 -5.47200 1.000 79.06474 78 ASN B C 1
ATOM 2946 O O . ASN D 2 99 ? 28.80600 4.66900 -6.25500 1.000 80.16224 78 ASN B O 1
ATOM 2951 N N . CYS D 2 100 ? 28.62400 3.72900 -4.22100 1.000 67.21595 79 CYS B N 1
ATOM 2952 C CA . CYS D 2 100 ? 27.82500 4.81200 -3.66700 1.000 60.21511 79 CYS B CA 1
ATOM 2953 C C . CYS D 2 100 ? 28.66600 5.84500 -2.92400 1.000 56.30149 79 CYS B C 1
ATOM 2954 O O . CYS D 2 100 ? 28.10800 6.81200 -2.39100 1.000 53.56432 79 CYS B O 1
ATOM 2957 N N . CYS D 2 101 ? 29.98400 5.66800 -2.87400 1.000 54.57233 80 CYS B N 1
ATOM 2958 C CA . CYS D 2 101 ? 30.83400 6.63900 -2.21000 1.000 51.98781 80 CYS B CA 1
ATOM 2959 C C . CYS D 2 101 ? 30.94000 7.90900 -3.05100 1.000 51.21404 80 CYS B C 1
ATOM 2960 O O . CYS D 2 101 ? 30.88800 7.85400 -4.28400 1.000 48.86112 80 CYS B O 1
ATOM 2963 N N . PRO D 2 102 ? 3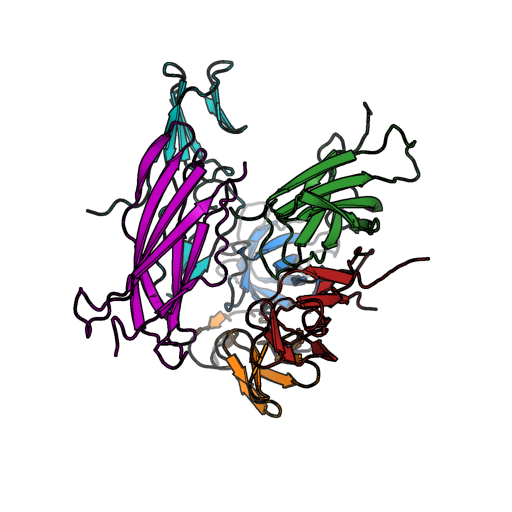1.08900 9.06700 -2.41000 1.000 54.95133 81 PRO B N 1
ATOM 2964 C CA . PRO D 2 102 ? 31.36100 10.29100 -3.17100 1.000 56.39097 81 PRO B CA 1
ATOM 2965 C C . PRO D 2 102 ? 32.71700 10.20500 -3.85500 1.000 53.09847 81 PRO B C 1
ATOM 2966 O O . PRO D 2 102 ? 33.69200 9.71000 -3.28500 1.000 47.68203 81 PRO B O 1
ATOM 2970 N N . LYS D 2 103 ? 32.76300 10.67500 -5.09800 1.000 54.36704 82 LYS B N 1
ATOM 2971 C CA . LYS D 2 103 ? 33.95200 10.58500 -5.93500 1.000 57.90431 82 LYS B CA 1
ATOM 2972 C C . LYS D 2 103 ? 34.54800 11.97300 -6.12000 1.000 60.06510 82 LYS B C 1
ATOM 2973 O O . LYS D 2 103 ? 33.86900 12.88500 -6.60900 1.000 63.33391 82 LYS B O 1
ATOM 2979 N N . HIS D 2 104 ? 35.81400 12.12500 -5.73500 1.000 57.23318 83 HIS B N 1
ATOM 2980 C CA . HIS D 2 104 ? 36.56300 13.36600 -5.93300 1.000 52.35891 83 HIS B CA 1
ATOM 2981 C C . HIS D 2 104 ? 37.01400 13.39500 -7.38600 1.000 51.31405 83 HIS B C 1
ATOM 2982 O O . HIS D 2 104 ? 38.07400 12.87800 -7.74100 1.000 50.41657 83 HIS B O 1
ATOM 2989 N N . VAL D 2 105 ? 36.19700 14.00000 -8.24400 1.000 55.45665 84 VAL B N 1
ATOM 2990 C CA . VAL D 2 105 ? 36.41700 13.97400 -9.68400 1.000 63.99978 84 VAL B CA 1
ATOM 2991 C C . VAL D 2 105 ? 37.11000 15.26000 -10.10900 1.000 79.98064 84 VAL B C 1
ATOM 2992 O O . VAL D 2 105 ? 36.56300 16.35900 -9.95600 1.000 80.85706 84 VAL B O 1
ATOM 2996 N N . CYS D 2 106 ? 38.31800 15.11700 -10.64100 1.000 93.19275 85 CYS B N 1
ATOM 2997 C CA . CYS D 2 106 ? 39.02200 16.17900 -11.33300 1.000 101.88064 85 CYS B CA 1
ATOM 2998 C C . CYS D 2 106 ? 39.36300 15.65300 -12.71800 1.000 104.74151 85 CYS B C 1
ATOM 2999 O O . CYS D 2 106 ? 39.86700 14.52400 -12.83500 1.000 111.47916 85 CYS B O 1
ATOM 3002 N N . PRO D 2 107 ? 39.11000 16.41600 -13.78000 1.000 104.93890 86 PRO B N 1
ATOM 3003 C CA . PRO D 2 107 ? 39.24400 15.86100 -15.13200 1.000 106.97862 86 PRO B CA 1
ATOM 3004 C C . PRO D 2 107 ? 40.66800 15.41900 -15.43100 1.000 109.73158 86 PRO B C 1
ATOM 3005 O O . PRO D 2 107 ? 41.64000 16.08800 -15.07100 1.000 108.62881 86 PRO B O 1
ATOM 3009 N N . SER D 2 108 ? 40.76900 14.26300 -16.08500 1.000 110.98173 87 SER B N 1
ATOM 3010 C CA . SER D 2 108 ? 42.03600 13.63700 -16.45100 1.000 111.60022 87 SER B CA 1
ATOM 3011 C C . SER D 2 108 ? 43.01400 14.61000 -17.10300 1.000 115.12696 87 SER B C 1
ATOM 3012 O O . SER D 2 108 ? 44.22300 14.50900 -16.90300 1.000 116.98245 87 SER B O 1
ATOM 3015 N N . MET E 1 20 ? 19.33200 33.47600 46.01900 1.000 42.46035 347 MET C N 1
ATOM 3016 C CA . MET E 1 20 ? 18.40200 32.41400 45.65100 1.000 43.31309 347 MET C CA 1
ATOM 3017 C C . MET E 1 20 ? 17.15100 32.50500 46.51100 1.000 43.96843 347 MET C C 1
ATOM 3018 O O . MET E 1 20 ? 17.17200 33.10000 47.58800 1.000 43.94737 347 MET C O 1
ATOM 3023 N N . VAL E 1 21 ? 16.06400 31.90000 46.04100 1.000 42.17085 348 VAL C N 1
ATOM 3024 C CA . VAL E 1 21 ? 14.82400 31.80400 46.80200 1.000 47.70309 348 VAL C CA 1
ATOM 3025 C C . VAL E 1 21 ? 14.42200 30.33700 46.80900 1.000 42.88146 348 VAL C C 1
ATOM 3026 O O . VAL E 1 21 ? 14.24000 29.73900 45.74200 1.000 45.22384 348 VAL C O 1
ATOM 3030 N N . LEU E 1 22 ? 14.31200 29.75600 48.00800 1.000 42.03136 349 LEU C N 1
ATOM 3031 C CA . LEU E 1 22 ? 14.01800 28.33600 48.20600 1.000 43.99212 349 LEU C CA 1
ATOM 3032 C C . LEU E 1 22 ? 15.17100 27.46800 47.71200 1.000 42.07610 349 LEU C C 1
ATOM 3033 O O . LEU E 1 22 ? 15.78300 26.73500 48.49500 1.000 36.39910 349 LEU C O 1
ATOM 3038 N N . SER E 1 23 ? 15.48000 27.54100 46.41800 1.000 36.25961 350 SER C N 1
ATOM 3039 C CA . SER E 1 23 ? 16.55600 26.74900 45.86400 1.000 37.89402 350 SER C CA 1
ATOM 3040 C C . SER E 1 23 ? 17.08900 27.47500 44.64000 1.000 38.04404 350 SER C C 1
ATOM 3041 O O . SER E 1 23 ? 16.30500 28.11300 43.92200 1.000 35.38845 350 SER C O 1
ATOM 3044 N N . PRO E 1 24 ? 18.40000 27.41900 44.38300 1.000 33.18819 351 PRO C N 1
ATOM 3045 C CA . PRO E 1 24 ? 18.93700 28.04300 43.16900 1.000 33.44348 351 PRO C CA 1
ATOM 3046 C C . PRO E 1 24 ? 18.78200 27.18900 41.92500 1.000 40.40484 351 PRO C C 1
ATOM 3047 O O . PRO E 1 24 ? 19.06100 27.68100 40.82400 1.000 40.34431 351 PRO C O 1
ATOM 3051 N N . TYR E 1 25 ? 18.32300 25.94700 42.05600 1.000 42.14189 352 TYR C N 1
ATOM 3052 C CA . TYR E 1 25 ? 18.26400 25.01200 40.94500 1.000 39.92058 352 TYR C CA 1
ATOM 3053 C C . TYR E 1 25 ? 16.82100 24.64500 40.63100 1.000 38.98362 352 TYR C C 1
ATOM 3054 O O . TYR E 1 25 ? 15.95900 24.61000 41.51500 1.000 37.61504 352 TYR C O 1
ATOM 3063 N N . LYS E 1 26 ? 16.57800 24.36800 39.35300 1.000 39.19680 353 LYS C N 1
ATOM 3064 C CA . LYS E 1 26 ? 15.27700 23.95200 38.85200 1.000 41.05492 353 LYS C CA 1
ATOM 3065 C C . LYS E 1 26 ? 15.45500 22.62700 38.12300 1.000 36.13328 353 LYS C C 1
ATOM 3066 O O . LYS E 1 26 ? 16.36900 22.48800 37.30300 1.000 32.61444 353 LYS C O 1
ATOM 3072 N N . LEU E 1 27 ? 14.61600 21.64700 38.45500 1.000 33.07239 354 LEU C N 1
ATOM 3073 C CA . LEU E 1 27 ? 14.69100 20.31500 37.86800 1.000 36.64650 354 LEU C CA 1
ATOM 3074 C C . LEU E 1 27 ? 13.61100 20.14300 36.80800 1.000 40.69698 354 LEU C C 1
ATOM 3075 O O . LEU E 1 27 ? 12.45400 20.51200 37.02200 1.000 47.71625 354 LEU C O 1
ATOM 3080 N N . ASN E 1 28 ? 13.98500 19.55800 35.67300 1.000 39.08100 355 ASN C N 1
ATOM 3081 C CA . ASN E 1 28 ? 13.00100 19.30000 34.62900 1.000 50.30603 355 ASN C CA 1
ATOM 3082 C C . ASN E 1 28 ? 13.34000 18.00300 33.91000 1.000 48.82954 355 ASN C C 1
ATOM 3083 O O . ASN E 1 28 ? 14.50700 17.72400 33.63800 1.000 51.06139 355 ASN C O 1
ATOM 3088 N N . LEU E 1 29 ? 12.31700 17.21400 33.60300 1.000 46.78719 356 LEU C N 1
ATOM 3089 C CA . LEU E 1 29 ? 12.52900 15.97300 32.87300 1.000 39.59948 356 LEU C CA 1
ATOM 3090 C C . LEU E 1 29 ? 12.73500 16.25600 31.39200 1.000 34.56730 356 LEU C C 1
ATOM 3091 O O . LEU E 1 29 ? 12.07900 17.12400 30.81100 1.000 34.44097 356 LEU C O 1
ATOM 3096 N N . VAL E 1 30 ? 13.65000 15.51100 30.78000 1.000 32.23281 357 VAL C N 1
ATOM 3097 C CA . VAL E 1 30 ? 13.90700 15.59600 29.34900 1.000 35.00420 357 VAL C CA 1
ATOM 3098 C C . VAL E 1 30 ? 13.86900 14.18700 28.77800 1.000 35.84377 357 VAL C C 1
ATOM 3099 O O . VAL E 1 30 ? 14.42000 13.25500 29.37700 1.000 28.34550 357 VAL C O 1
ATOM 3103 N N . ALA E 1 31 ? 13.16500 14.02700 27.65300 1.000 37.40448 358 ALA C N 1
ATOM 3104 C CA . ALA E 1 31 ? 13.06000 12.74700 26.94900 1.000 31.21164 358 ALA C CA 1
ATOM 3105 C C . ALA E 1 31 ? 12.57100 11.63700 27.87200 1.000 36.62281 358 ALA C C 1
ATOM 3106 O O . ALA E 1 31 ? 12.91200 10.46600 27.69800 1.000 29.33773 358 ALA C O 1
ATOM 3108 N N . THR E 1 32 ? 11.74800 12.00100 28.85200 1.000 34.18041 359 THR C N 1
ATOM 3109 C CA . THR E 1 32 ? 11.23500 11.06900 29.85200 1.000 32.40389 359 THR C CA 1
ATOM 3110 C C . THR E 1 32 ? 9.71600 11.15900 29.85000 1.000 31.49851 359 THR C C 1
ATOM 3111 O O . THR E 1 32 ? 9.12400 11.91200 30.63500 1.000 31.11952 359 THR C O 1
ATOM 3115 N N . PRO E 1 33 ? 9.05200 10.43200 28.95400 1.000 34.39360 360 PRO C N 1
ATOM 3116 C CA . PRO E 1 33 ? 7.58600 10.40200 28.98100 1.000 36.76493 360 PRO C CA 1
ATOM 3117 C C . PRO E 1 33 ? 7.07800 9.62400 30.18500 1.000 31.31428 360 PRO C C 1
ATOM 3118 O O . PRO E 1 33 ? 7.63100 8.58600 30.55600 1.000 32.08543 360 PRO C O 1
ATOM 3122 N N . LEU E 1 34 ? 6.02100 10.14700 30.80400 1.000 31.06951 361 LEU C N 1
ATOM 3123 C CA . LEU E 1 34 ? 5.45800 9.55000 32.00900 1.000 29.63250 361 LEU C CA 1
ATOM 3124 C C . LEU E 1 34 ? 4.50300 8.41200 31.66800 1.000 31.33797 361 LEU C C 1
ATOM 3125 O O . LEU E 1 34 ? 3.35800 8.39100 32.13300 1.000 29.15613 361 LEU C O 1
ATOM 3130 N N . PHE E 1 35 ? 4.97200 7.45300 30.87400 1.000 30.00097 362 PHE C N 1
ATOM 3131 C CA . PHE E 1 35 ? 4.14800 6.34600 30.41200 1.000 31.48009 362 PHE C CA 1
ATOM 3132 C C . PHE E 1 35 ? 4.94700 5.05800 30.52500 1.000 28.26128 362 PHE C C 1
ATOM 3133 O O . PHE E 1 35 ? 6.08100 4.98500 30.04200 1.000 28.03494 362 PHE C O 1
ATOM 3141 N N . LEU E 1 36 ? 4.36300 4.05200 31.16900 1.000 28.16390 363 LEU C N 1
ATOM 3142 C CA . LEU E 1 36 ? 5.03100 2.77100 31.36600 1.000 35.68586 363 LEU C CA 1
ATOM 3143 C C . LEU E 1 36 ? 4.73600 1.86300 30.18000 1.000 44.07634 363 LEU C C 1
ATOM 3144 O O . LEU E 1 36 ? 3.57400 1.52900 29.92000 1.000 50.73766 363 LEU C O 1
ATOM 3149 N N . LYS E 1 37 ? 5.78400 1.48800 29.44900 1.000 43.48416 364 LYS C N 1
ATOM 3150 C CA . LYS E 1 37 ? 5.65100 0.57400 28.32200 1.000 44.41848 364 LYS C CA 1
ATOM 3151 C C . LYS E 1 37 ? 6.02800 -0.83400 28.75700 1.000 39.29155 364 LYS C C 1
ATOM 3152 O O . LYS E 1 37 ? 7.06600 -1.01000 29.41000 1.000 39.10995 364 LYS C O 1
ATOM 3158 N N . PRO E 1 38 ? 5.23200 -1.85300 28.42400 1.000 39.10732 365 PRO C N 1
ATOM 3159 C CA . PRO E 1 38 ? 5.47400 -3.19200 28.98600 1.000 41.62868 365 PRO C CA 1
ATOM 3160 C C . PRO E 1 38 ? 6.72200 -3.84800 28.41600 1.000 40.63382 365 PRO C C 1
ATOM 3161 O O . PRO E 1 38 ? 7.00900 -3.75100 27.22100 1.000 46.46083 365 PRO C O 1
ATOM 3165 N N . GLY E 1 39 ? 7.45600 -4.53500 29.29000 1.000 33.93302 366 GLY C N 1
ATOM 3166 C CA . GLY E 1 39 ? 8.65100 -5.25000 28.88700 1.000 36.08064 366 GLY C CA 1
ATOM 3167 C C . GLY E 1 39 ? 9.83300 -4.38500 28.52000 1.000 38.53620 366 GLY C C 1
ATOM 3168 O O . GLY E 1 39 ? 10.85800 -4.91500 28.08100 1.000 40.91017 366 GLY C O 1
ATOM 3169 N N . ILE E 1 40 ? 9.73000 -3.07100 28.69100 1.000 36.40700 367 ILE C N 1
ATOM 3170 C CA . ILE E 1 40 ? 10.79300 -2.15100 28.29700 1.000 36.12012 367 ILE C CA 1
ATOM 3171 C C . ILE E 1 40 ? 11.29800 -1.41800 29.53400 1.000 35.94115 367 ILE C C 1
ATOM 3172 O O . ILE E 1 40 ? 10.49000 -0.98100 30.36700 1.000 38.65990 367 ILE C O 1
ATOM 3177 N N . PRO E 1 41 ? 12.61100 -1.27600 29.70500 1.000 34.44887 368 PRO C N 1
ATOM 3178 C CA . PRO E 1 41 ? 13.12400 -0.48400 30.82900 1.000 32.85657 368 PRO C CA 1
ATOM 3179 C C . PRO E 1 41 ? 12.65500 0.96200 30.75000 1.000 33.12239 368 PRO C C 1
ATOM 3180 O O . PRO E 1 41 ? 12.41000 1.50400 29.67000 1.000 37.12814 368 PRO C O 1
ATOM 3184 N N . TYR E 1 42 ? 12.53800 1.58900 31.91900 1.000 30.25100 369 TYR C N 1
ATOM 3185 C CA . TYR E 1 42 ? 12.06600 2.96000 32.01000 1.000 31.08794 369 TYR C CA 1
ATOM 3186 C C . TYR E 1 42 ? 13.24800 3.88700 32.24700 1.000 29.26404 369 TYR C C 1
ATOM 3187 O O . TYR E 1 42 ? 13.86300 3.82500 33.32300 1.000 25.09248 369 TYR C O 1
ATOM 3196 N N . PRO E 1 43 ? 13.61400 4.73800 31.29100 1.000 29.42195 370 PRO C N 1
ATOM 3197 C CA . PRO E 1 43 ? 14.69000 5.70600 31.51900 1.000 25.96890 370 PRO C CA 1
ATOM 3198 C C . PRO E 1 43 ? 14.16800 7.03500 32.04200 1.000 28.62185 370 PRO C C 1
ATOM 3199 O O . PRO E 1 43 ? 13.06500 7.48000 31.71900 1.000 30.50892 370 PRO C O 1
ATOM 3203 N N . ILE E 1 44 ? 14.99200 7.67300 32.87000 1.000 30.32732 371 ILE C N 1
ATOM 3204 C CA . ILE E 1 44 ? 14.65400 8.95000 33.48800 1.000 30.47997 371 ILE C CA 1
ATOM 3205 C C . ILE E 1 44 ? 15.85400 9.87400 33.35300 1.000 24.11079 371 ILE C C 1
ATOM 3206 O O . ILE E 1 44 ? 16.92900 9.58000 33.88500 1.000 28.41130 371 ILE C O 1
ATOM 3211 N N . LYS E 1 45 ? 15.67500 10.98700 32.64900 1.000 24.66612 372 LYS C N 1
ATOM 3212 C CA . LYS E 1 45 ? 16.72600 11.98200 32.46600 1.000 30.01939 372 LYS C CA 1
ATOM 3213 C C . LYS E 1 45 ? 16.27100 13.28900 33.09800 1.000 27.30064 372 LYS C C 1
ATOM 3214 O O . LYS E 1 45 ? 15.21400 13.82000 32.74100 1.000 27.36907 372 LYS C O 1
ATOM 3220 N N . VAL E 1 46 ? 17.05700 13.79500 34.04500 1.000 24.56347 373 VAL C N 1
ATOM 3221 C CA . VAL E 1 46 ? 16.72600 15.01100 34.77900 1.000 28.26918 373 VAL C CA 1
ATOM 3222 C C . VAL E 1 46 ? 17.75600 16.08200 34.44000 1.000 28.55869 373 VAL C C 1
ATOM 3223 O O . VAL E 1 46 ? 18.96800 15.84300 34.50600 1.000 27.31380 373 VAL C O 1
ATOM 3227 N N . GLN E 1 47 ? 17.27000 17.25600 34.06700 1.000 34.78575 374 GLN C N 1
ATOM 3228 C CA . GLN E 1 47 ? 18.08600 18.41400 33.75700 1.000 37.36501 374 GLN C CA 1
ATOM 3229 C C . GLN E 1 47 ? 18.00200 19.40500 34.91100 1.000 30.24310 374 GLN C C 1
ATOM 3230 O O . GLN E 1 47 ? 16.92800 19.60300 35.49300 1.000 26.92165 374 GLN C O 1
ATOM 3236 N N . VAL E 1 48 ? 19.14000 20.01000 35.24700 1.000 26.94270 375 VAL C N 1
ATOM 3237 C CA . VAL E 1 48 ? 19.23900 20.97700 36.33500 1.000 30.57209 375 VAL C CA 1
ATOM 3238 C C . VAL E 1 48 ? 19.64200 22.32400 35.74800 1.000 30.00097 375 VAL C C 1
ATOM 3239 O O . VAL E 1 48 ? 20.70500 22.44400 35.12600 1.000 28.91399 375 VAL C O 1
ATOM 3243 N N . LYS E 1 49 ? 18.79700 23.32900 35.94200 1.000 31.58537 376 LYS C N 1
ATOM 3244 C CA . LYS E 1 49 ? 19.07800 24.69700 35.53200 1.000 37.00180 376 LYS C CA 1
ATOM 3245 C C . LYS E 1 49 ? 19.23900 25.58400 36.75900 1.000 36.94127 376 LYS C C 1
ATOM 3246 O O . LYS E 1 49 ? 18.94700 25.18700 37.89000 1.000 38.66779 376 LYS C O 1
ATOM 3252 N N . ASP E 1 50 ? 19.71200 26.80100 36.52300 1.000 38.12562 377 ASP C N 1
ATOM 3253 C CA . ASP E 1 50 ? 19.76100 27.81800 37.55800 1.000 38.23353 377 ASP C CA 1
ATOM 3254 C C . ASP E 1 50 ? 18.62600 28.81500 37.32300 1.000 40.12060 377 ASP C C 1
ATOM 3255 O O . ASP E 1 50 ? 17.76900 28.62200 36.45500 1.000 38.25195 377 ASP C O 1
ATOM 3260 N N . SER E 1 51 ? 18.62000 29.90200 38.09300 1.000 42.08136 378 SER C N 1
ATOM 3261 C CA . SER E 1 51 ? 17.57700 30.90500 37.92100 1.000 46.15290 378 SER C CA 1
ATOM 3262 C C . SER E 1 51 ? 17.66400 31.60500 36.57100 1.000 47.68730 378 SER C C 1
ATOM 3263 O O . SER E 1 51 ? 16.65000 32.12600 36.09400 1.000 51.35879 378 SER C O 1
ATOM 3266 N N . LEU E 1 52 ? 18.83300 31.59400 35.92800 1.000 48.27684 379 LEU C N 1
ATOM 3267 C CA . LEU E 1 52 ? 19.02800 32.239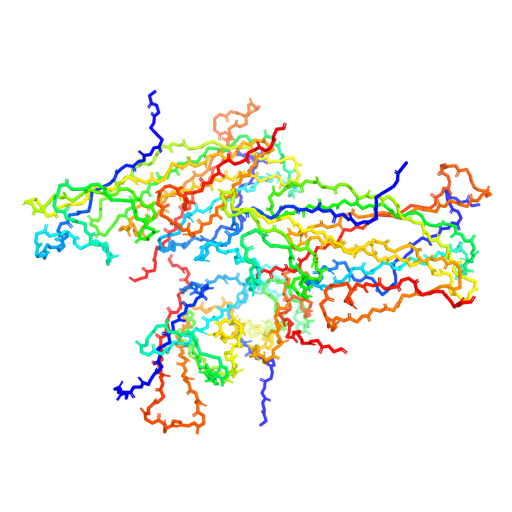00 34.63700 1.000 51.65356 379 LEU C CA 1
ATOM 3268 C C . LEU E 1 52 ? 18.88400 31.26500 33.47100 1.000 55.46454 379 LEU C C 1
ATOM 3269 O O . LEU E 1 52 ? 19.38800 31.53800 32.37600 1.000 53.71170 379 LEU C O 1
ATOM 3274 N N . ASP E 1 53 ? 18.20900 30.13400 33.69200 1.000 57.75166 380 ASP C N 1
ATOM 3275 C CA . ASP E 1 53 ? 17.91600 29.15000 32.64800 1.000 59.49398 380 ASP C CA 1
ATOM 3276 C C . ASP E 1 53 ? 19.18900 28.58300 32.01900 1.000 55.23557 380 ASP C C 1
ATOM 3277 O O . ASP E 1 53 ? 19.19600 28.18600 30.85100 1.000 57.38583 380 ASP C O 1
ATOM 3282 N N . GLN E 1 54 ? 20.27600 28.53200 32.78300 1.000 51.52723 381 GLN C N 1
ATOM 3283 C CA . GLN E 1 54 ? 21.54800 28.01600 32.29800 1.000 52.98004 381 GLN C CA 1
ATOM 3284 C C . GLN E 1 54 ? 21.80100 26.62800 32.87400 1.000 47.40042 381 GLN C C 1
ATOM 3285 O O . GLN E 1 54 ? 21.54800 26.37800 34.05800 1.000 42.76302 381 GLN C O 1
ATOM 3291 N N . LEU E 1 55 ? 22.28700 25.72400 32.02500 1.000 47.78994 382 LEU C N 1
ATOM 3292 C CA . LEU E 1 55 ? 22.61400 24.37600 32.46800 1.000 41.34706 382 LEU C CA 1
ATOM 3293 C C . LEU E 1 55 ? 23.76200 24.40400 33.46800 1.000 39.44947 382 LEU C C 1
ATOM 3294 O O . LEU E 1 55 ? 24.70000 25.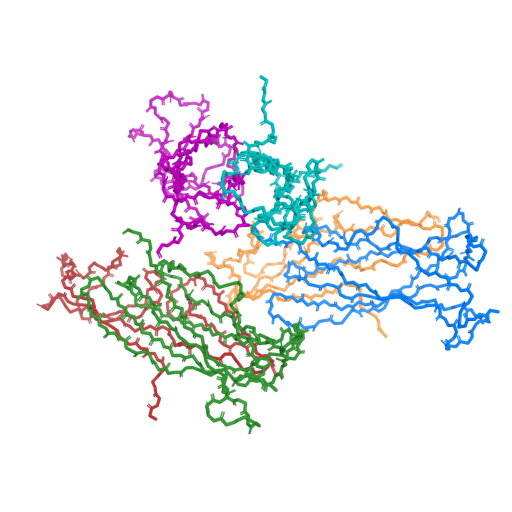19600 33.34400 1.000 33.20661 382 LEU C O 1
ATOM 3299 N N . VAL E 1 56 ? 23.68300 23.53500 34.47000 1.000 34.63573 383 VAL C N 1
ATOM 3300 C CA . VAL E 1 56 ? 24.72200 23.41100 35.48500 1.000 34.12778 383 VAL C CA 1
ATOM 3301 C C . VAL E 1 56 ? 25.05600 21.93500 35.66000 1.000 33.12239 383 VAL C C 1
ATOM 3302 O O . VAL E 1 56 ? 24.16100 21.10900 35.87900 1.000 27.47435 383 VAL C O 1
ATOM 3306 N N . GLY E 1 57 ? 26.34300 21.60500 35.54100 1.000 30.94845 384 GLY C N 1
ATOM 3307 C CA . GLY E 1 57 ? 26.81700 20.24500 35.64200 1.000 28.35077 384 GLY C CA 1
ATOM 3308 C C . GLY E 1 57 ? 27.53800 19.98200 36.95600 1.000 32.03542 384 GLY C C 1
ATOM 3309 O O . GLY E 1 57 ? 27.89600 20.89000 37.70600 1.000 32.43020 384 GLY C O 1
ATOM 3310 N N . GLY E 1 58 ? 27.74800 18.69500 37.22000 1.000 33.85669 385 GLY C N 1
ATOM 3311 C CA . GLY E 1 58 ? 28.39600 18.28500 38.44800 1.000 32.56180 385 GLY C CA 1
ATOM 3312 C C . GLY E 1 58 ? 27.51200 18.31200 39.66900 1.000 34.34096 385 GLY C C 1
ATOM 3313 O O . GLY E 1 58 ? 28.02900 18.36400 40.78900 1.000 41.01808 385 GLY C O 1
ATOM 3314 N N . VAL E 1 59 ? 26.19600 18.27400 39.49600 1.000 29.01927 386 VAL C N 1
ATOM 3315 C CA . VAL E 1 59 ? 25.24800 18.32600 40.60400 1.000 28.85083 386 VAL C CA 1
ATOM 3316 C C . VAL E 1 59 ? 24.74200 16.90500 40.86600 1.000 31.17742 386 VAL C C 1
ATOM 3317 O O . VAL E 1 59 ? 24.18500 16.28600 39.94900 1.000 36.17276 386 VAL C O 1
ATOM 3321 N N . PRO E 1 60 ? 24.92600 16.36600 42.06900 1.000 30.25363 387 PRO C N 1
ATOM 3322 C CA . PRO E 1 60 ? 24.36700 15.04200 42.36700 1.000 28.01652 387 PRO C CA 1
ATOM 3323 C C . PRO E 1 60 ? 22.84800 15.07600 42.39100 1.000 29.92464 387 PRO C C 1
ATOM 3324 O O . PRO E 1 60 ? 22.23300 16.03000 42.87300 1.000 29.29825 387 PRO C O 1
ATOM 3328 N N . VAL E 1 61 ? 22.24600 14.01400 41.86500 1.000 31.81434 388 VAL C N 1
ATOM 3329 C CA . VAL E 1 61 ? 20.80100 13.85400 41.81300 1.000 27.01377 388 VAL C CA 1
ATOM 3330 C C . VAL E 1 61 ? 20.47200 12.46100 42.33100 1.000 25.38199 388 VAL C C 1
ATOM 3331 O O . VAL E 1 61 ? 21.00300 11.46200 41.82600 1.000 23.32385 388 VAL C O 1
ATOM 3335 N N . THR E 1 62 ? 19.61600 12.40000 43.34800 1.000 27.97967 389 THR C N 1
ATOM 3336 C CA . THR E 1 62 ? 19.15500 11.15300 43.94000 1.000 32.98553 389 THR C CA 1
ATOM 3337 C C . THR E 1 62 ? 17.72300 10.89900 43.49400 1.000 31.08267 389 THR C C 1
ATOM 3338 O O . THR E 1 62 ? 16.88400 11.80600 43.53800 1.000 30.69842 389 THR C O 1
ATOM 3342 N N . LEU E 1 63 ? 17.45500 9.67000 43.06000 1.000 29.38510 390 LEU C N 1
ATOM 3343 C CA . LEU E 1 63 ? 16.14300 9.24900 42.59500 1.000 25.57675 390 LEU C CA 1
ATOM 3344 C C . LEU E 1 63 ? 15.58500 8.20000 43.54500 1.000 26.88743 390 LEU C C 1
ATOM 3345 O O . LEU E 1 63 ? 16.28500 7.24300 43.90000 1.000 31.68538 390 LEU C O 1
ATOM 3350 N N . ASN E 1 64 ? 14.34300 8.40900 43.98000 1.000 25.09775 391 ASN C N 1
ATOM 3351 C CA . ASN E 1 64 ? 13.57500 7.42800 44.73200 1.000 25.86889 391 ASN C CA 1
ATOM 3352 C C . ASN E 1 64 ? 12.31800 7.09100 43.94400 1.000 27.70332 391 ASN C C 1
ATOM 3353 O O . ASN E 1 64 ? 11.79900 7.93000 43.20300 1.000 29.02980 391 ASN C O 1
ATOM 3358 N N . ALA E 1 65 ? 11.84100 5.85500 44.09000 1.000 27.70332 392 ALA C N 1
ATOM 3359 C CA . ALA E 1 65 ? 10.72400 5.37500 43.28700 1.000 28.94294 392 ALA C CA 1
ATOM 3360 C C . ALA E 1 65 ? 9.85900 4.41700 44.09500 1.000 36.35962 392 ALA C C 1
ATOM 3361 O O . ALA E 1 65 ? 10.30800 3.80500 45.06700 1.000 39.66528 392 ALA C O 1
ATOM 3363 N N . GLN E 1 66 ? 8.60700 4.28100 43.65700 1.000 33.84353 393 GLN C N 1
ATOM 3364 C CA . GLN E 1 66 ? 7.64100 3.39900 44.29900 1.000 38.33091 393 GLN C CA 1
ATOM 3365 C C . GLN E 1 66 ? 6.65800 2.89300 43.25100 1.000 37.91244 393 GLN C C 1
ATOM 3366 O O . GLN E 1 66 ? 6.09900 3.68700 42.48800 1.000 37.80190 393 GLN C O 1
ATOM 3372 N N . THR E 1 67 ? 6.45800 1.57700 43.20700 1.000 32.70392 394 THR C N 1
ATOM 3373 C CA . THR E 1 67 ? 5.59600 0.94200 42.22000 1.000 35.18053 394 THR C CA 1
ATOM 3374 C C . THR E 1 67 ? 4.31200 0.45700 42.87700 1.000 37.84927 394 THR C C 1
ATOM 3375 O O . THR E 1 67 ? 4.33100 -0.06300 44.00100 1.000 43.48942 394 THR C O 1
ATOM 3379 N N . ILE E 1 68 ? 3.20000 0.65000 42.16900 1.000 35.33055 395 ILE C N 1
ATOM 3380 C CA . ILE E 1 68 ? 1.88500 0.15100 42.55200 1.000 38.73359 395 ILE C CA 1
ATOM 3381 C C . ILE E 1 68 ? 1.38700 -0.74500 41.42600 1.000 38.25195 395 ILE C C 1
ATOM 3382 O O . ILE E 1 68 ? 1.34600 -0.32100 40.26100 1.000 33.58034 395 ILE C O 1
ATOM 3387 N N . ASP E 1 69 ? 1.01900 -1.98000 41.77100 1.000 41.07598 396 ASP C N 1
ATOM 3388 C CA . ASP E 1 69 ? 0.65300 -2.99300 40.79600 1.000 49.24011 396 ASP C CA 1
ATOM 3389 C C . ASP E 1 69 ? -0.86700 -3.09200 40.66500 1.000 50.44815 396 ASP C C 1
ATOM 3390 O O . ASP E 1 69 ? -1.61700 -2.24400 41.15900 1.000 47.96891 396 ASP C O 1
ATOM 3395 N N . VAL E 1 70 ? -1.32900 -4.16100 40.00900 1.000 51.37721 397 VAL C N 1
ATOM 3396 C CA . VAL E 1 70 ? -2.75600 -4.35400 39.78100 1.000 50.20076 397 VAL C CA 1
ATOM 3397 C C . VAL E 1 70 ? -3.49900 -4.72200 41.05700 1.000 50.35604 397 VAL C C 1
ATOM 3398 O O . VAL E 1 70 ? -4.72400 -4.57100 41.11900 1.000 51.81674 397 VAL C O 1
ATOM 3402 N N . ASN E 1 71 ? -2.79800 -5.22900 42.07000 1.000 52.77212 398 ASN C N 1
ATOM 3403 C CA . ASN E 1 71 ? -3.41600 -5.61300 43.33100 1.000 56.80418 398 ASN C CA 1
ATOM 3404 C C . ASN E 1 71 ? -3.24600 -4.55200 44.41000 1.000 62.16008 398 ASN C C 1
ATOM 3405 O O . ASN E 1 71 ? -3.34300 -4.86900 45.60100 1.000 64.64986 398 ASN C O 1
ATOM 3410 N N . GLN E 1 72 ? -2.98600 -3.30300 44.01600 1.000 62.70752 399 GLN C N 1
ATOM 3411 C CA . GLN E 1 72 ? -2.83800 -2.17400 44.93300 1.000 61.40999 399 GLN C CA 1
ATOM 3412 C C . GLN E 1 72 ? -1.68400 -2.36100 45.91400 1.000 59.39923 399 GLN C C 1
ATOM 3413 O O . GLN E 1 72 ? -1.64300 -1.70100 46.95800 1.000 59.03076 399 GLN C O 1
ATOM 3419 N N . GLU E 1 73 ? -0.74900 -3.25700 45.61500 1.000 59.40186 400 GLU C N 1
ATOM 3420 C CA . GLU E 1 73 ? 0.39100 -3.49000 46.48600 1.000 60.33618 400 GLU C CA 1
ATOM 3421 C C . GLU E 1 73 ? 1.52600 -2.53100 46.14600 1.000 58.05959 400 GLU C C 1
ATOM 3422 O O . GLU E 1 73 ? 1.71900 -2.14700 44.98900 1.000 53.44851 400 GLU C O 1
ATOM 3428 N N . THR E 1 74 ? 2.28300 -2.15500 47.17300 1.000 59.63610 401 THR C N 1
ATOM 3429 C CA . THR E 1 74 ? 3.31500 -1.13400 47.07200 1.000 56.69101 401 THR C CA 1
ATOM 3430 C C . THR E 1 74 ? 4.69700 -1.76000 47.20000 1.000 53.88804 401 THR C C 1
ATOM 3431 O O . THR E 1 74 ? 4.92600 -2.60800 48.06800 1.000 56.73049 401 THR C O 1
ATOM 3435 N N . SER E 1 75 ? 5.61500 -1.34500 46.32800 1.000 52.03519 402 SER C N 1
ATOM 3436 C CA . SER E 1 75 ? 7.00100 -1.79100 46.39800 1.000 50.28761 402 SER C CA 1
ATOM 3437 C C . SER E 1 75 ? 7.93000 -0.59200 46.26800 1.000 46.32661 402 SER C C 1
ATOM 3438 O O . SER E 1 75 ? 7.81300 0.18700 45.31800 1.000 38.66253 402 SER C O 1
ATOM 3441 N N . ASP E 1 76 ? 8.85500 -0.45000 47.21300 1.000 48.89007 403 ASP C N 1
ATOM 3442 C CA . ASP E 1 76 ? 9.82000 0.64300 47.20900 1.000 47.77415 403 ASP C CA 1
ATOM 3443 C C . ASP E 1 76 ? 11.15400 0.15800 46.65600 1.000 50.11654 403 ASP C C 1
ATOM 3444 O O . ASP E 1 76 ? 11.66900 -0.88100 47.08100 1.000 56.76207 403 ASP C O 1
ATOM 3449 N N . LEU E 1 77 ? 11.70800 0.91300 45.71600 1.000 48.16104 404 LEU C N 1
ATOM 3450 C CA . LEU E 1 77 ? 12.98400 0.57700 45.10500 1.000 41.00492 404 LEU C CA 1
ATOM 3451 C C . LEU E 1 77 ? 14.12400 1.19900 45.89700 1.000 37.18604 404 LEU C C 1
ATOM 3452 O O . LEU E 1 77 ? 13.93000 2.12100 46.69100 1.000 37.00970 404 LEU C O 1
ATOM 3457 N N . ASP E 1 78 ? 15.32500 0.68800 45.66400 1.000 39.29945 405 ASP C N 1
ATOM 3458 C CA . ASP E 1 78 ? 16.49800 1.27500 46.28800 1.000 44.26583 405 ASP C CA 1
ATOM 3459 C C . ASP E 1 78 ? 16.84000 2.59400 45.59900 1.000 47.07143 405 ASP C C 1
ATOM 3460 O O . ASP E 1 78 ? 16.75600 2.69200 44.37100 1.000 52.86160 405 ASP C O 1
ATOM 3465 N N . PRO E 1 79 ? 17.22600 3.61900 46.35600 1.000 39.27050 406 PRO C N 1
ATOM 3466 C CA . PRO E 1 79 ? 17.53000 4.91300 45.73400 1.000 37.62030 406 PRO C CA 1
ATOM 3467 C C . PRO E 1 79 ? 18.74000 4.81600 44.81900 1.000 41.50498 406 PRO C C 1
ATOM 3468 O O . PRO E 1 79 ? 19.70500 4.10300 45.10600 1.000 47.13197 406 PRO C O 1
ATOM 3472 N N . SER E 1 80 ? 18.67700 5.53600 43.70400 1.000 38.72570 407 SER C N 1
ATOM 3473 C CA . SER E 1 80 ? 19.76600 5.57400 42.74000 1.000 39.87847 407 SER C CA 1
ATOM 3474 C C . SER E 1 80 ? 20.39100 6.96700 42.71100 1.000 38.29933 407 SER C C 1
ATOM 3475 O O . SER E 1 80 ? 19.75000 7.96500 43.04800 1.000 30.64578 407 SER C O 1
ATOM 3478 N N . LYS E 1 81 ? 21.65700 7.03200 42.29900 1.000 37.06234 408 LYS C N 1
ATOM 3479 C CA . LYS E 1 81 ? 22.40700 8.28200 42.29300 1.000 36.84652 408 LYS C CA 1
ATOM 3480 C C . LYS E 1 81 ? 23.04200 8.50500 40.93200 1.000 29.98781 408 LYS C C 1
ATOM 3481 O O . LYS E 1 81 ? 23.58500 7.57300 40.33200 1.000 29.00085 408 LYS C O 1
ATOM 3487 N N . SER E 1 82 ? 22.98700 9.75000 40.45700 1.000 24.16079 409 SER C N 1
ATOM 3488 C CA . SER E 1 82 ? 23.65100 10.13700 39.22100 1.000 24.27923 409 SER C CA 1
ATOM 3489 C C . SER E 1 82 ? 24.15800 11.56800 39.36700 1.000 25.76625 409 SER C C 1
ATOM 3490 O O . SER E 1 82 ? 23.86200 12.25600 40.34400 1.000 23.84496 409 SER C O 1
ATOM 3493 N N . VAL E 1 83 ? 24.94600 12.01800 38.39200 1.000 26.08207 410 VAL C N 1
ATOM 3494 C CA . VAL E 1 83 ? 25.49000 13.37100 38.38400 1.000 28.10600 410 VAL C CA 1
ATOM 3495 C C . VAL E 1 83 ? 25.19700 14.00700 37.03100 1.000 33.43822 410 VAL C C 1
ATOM 3496 O O . VAL E 1 83 ? 25.27700 13.34000 35.99400 1.000 37.63346 410 VAL C O 1
ATOM 3500 N N . THR E 1 84 ? 24.84500 15.29300 37.03900 1.000 33.29347 411 THR C N 1
ATOM 3501 C CA . THR E 1 84 ? 24.59200 15.99200 35.78400 1.000 34.35675 411 THR C CA 1
ATOM 3502 C C . THR E 1 84 ? 25.89500 16.17000 35.01600 1.000 37.15972 411 THR C C 1
ATOM 3503 O O . THR E 1 84 ? 26.89600 16.64000 35.56600 1.000 39.34156 411 THR C O 1
ATOM 3507 N N . ARG E 1 85 ? 25.87600 15.79000 33.74200 1.000 33.76194 412 ARG C N 1
ATOM 3508 C CA . ARG E 1 85 ? 27.06000 15.88100 32.90600 1.000 36.74914 412 ARG C CA 1
ATOM 3509 C C . ARG E 1 85 ? 27.44700 17.34300 32.68300 1.000 36.40700 412 ARG C C 1
ATOM 3510 O O . ARG E 1 85 ? 26.64100 18.26300 32.85000 1.000 31.54852 412 ARG C O 1
ATOM 3518 N N . VAL E 1 86 ? 28.71100 17.54800 32.30300 1.000 37.93086 413 VAL C N 1
ATOM 3519 C CA . VAL E 1 86 ? 29.21500 18.89700 32.05100 1.000 36.28856 413 VAL C CA 1
ATOM 3520 C C . VAL E 1 86 ? 28.88500 19.38800 30.64900 1.000 36.68071 413 VAL C C 1
ATOM 3521 O O . VAL E 1 86 ? 28.98700 20.59200 30.38200 1.000 40.07323 413 VAL C O 1
ATOM 3525 N N . ASP E 1 87 ? 28.45100 18.50300 29.75200 1.000 36.00695 414 ASP C N 1
ATOM 3526 C CA . ASP E 1 87 ? 28.14200 18.89800 28.38500 1.000 35.94115 414 ASP C CA 1
ATOM 3527 C C . ASP E 1 87 ? 26.66200 19.16100 28.14900 1.000 35.54637 414 ASP C C 1
ATOM 3528 O O . ASP E 1 87 ? 26.32000 19.82200 27.16300 1.000 51.93254 414 ASP C O 1
ATOM 3533 N N . ASP E 1 88 ? 25.78100 18.66900 29.01700 1.000 33.55139 415 ASP C N 1
ATOM 3534 C CA . ASP E 1 88 ? 24.35600 18.92200 28.83700 1.000 33.33031 415 ASP C CA 1
ATOM 3535 C C . ASP E 1 88 ? 23.59000 19.08000 30.14300 1.000 33.41453 415 ASP C C 1
ATOM 3536 O O . ASP E 1 88 ? 22.37900 19.30900 30.09100 1.000 33.87511 415 ASP C O 1
ATOM 3541 N N . GLY E 1 89 ? 24.23200 18.94500 31.29900 1.000 32.91184 416 GLY C N 1
ATOM 3542 C CA . GLY E 1 89 ? 23.54200 19.10200 32.57200 1.000 32.59865 416 GLY C CA 1
ATOM 3543 C C . GLY E 1 89 ? 22.44100 18.09200 32.80000 1.000 34.46992 416 GLY C C 1
ATOM 3544 O O . GLY E 1 89 ? 21.38300 18.44000 33.34000 1.000 41.23652 416 GLY C O 1
ATOM 3545 N N . VAL E 1 90 ? 22.67300 16.83800 32.42100 1.000 31.69854 417 VAL C N 1
ATOM 3546 C CA . VAL E 1 90 ? 21.67300 15.78200 32.50200 1.000 30.33785 417 VAL C CA 1
ATOM 3547 C C . VAL E 1 90 ? 22.20000 14.67700 33.40500 1.000 28.34550 417 VAL C C 1
ATOM 3548 O O . VAL E 1 90 ? 23.37400 14.29800 33.31200 1.000 26.24262 417 VAL C O 1
ATOM 3552 N N . ALA E 1 91 ? 21.34100 14.19000 34.29700 1.000 28.34024 418 ALA C N 1
ATOM 3553 C CA . ALA E 1 91 ? 21.60100 13.00300 35.09700 1.000 34.09619 418 ALA C CA 1
ATOM 3554 C C . ALA E 1 91 ? 20.62000 11.91800 34.66800 1.000 33.18819 418 ALA C C 1
ATOM 3555 O O . ALA E 1 91 ? 19.41900 12.18200 34.54200 1.000 32.83815 418 ALA C O 1
ATOM 3557 N N . SER E 1 92 ? 21.12900 10.70900 34.43500 1.000 31.33797 419 SER C N 1
ATOM 3558 C CA . SER E 1 92 ? 20.34800 9.62900 33.84600 1.000 29.41668 419 SER C CA 1
ATOM 3559 C C . SER E 1 92 ? 20.21100 8.44900 34.80200 1.000 30.83528 419 SER C C 1
ATOM 3560 O O . SER E 1 92 ? 21.15900 8.08800 35.50700 1.000 31.94330 419 SER C O 1
ATOM 3563 N N . PHE E 1 93 ? 19.02500 7.84600 34.79900 1.000 30.04044 420 PHE C N 1
ATOM 3564 C CA . PHE E 1 93 ? 18.72900 6.63600 35.54800 1.000 28.23760 420 PHE C CA 1
ATOM 3565 C C . PHE E 1 93 ? 17.95300 5.68400 34.64700 1.000 27.93230 420 PHE C C 1
ATOM 3566 O O . PHE E 1 93 ? 17.27100 6.11100 33.71200 1.000 28.59290 420 PHE C O 1
ATOM 3574 N N . VAL E 1 94 ? 18.06000 4.38800 34.93100 1.000 25.42147 421 VAL C N 1
ATOM 3575 C CA . VAL E 1 94 ? 17.29600 3.36000 34.22800 1.000 27.44803 421 VAL C CA 1
ATOM 3576 C C . VAL E 1 94 ? 16.69700 2.42700 35.27000 1.000 25.82678 421 VAL C C 1
ATOM 3577 O O . VAL E 1 94 ? 17.42900 1.85700 36.08700 1.000 26.35316 421 VAL C O 1
ATOM 3581 N N . LEU E 1 95 ? 15.37600 2.28000 35.25300 1.000 26.49002 422 LEU C N 1
ATOM 3582 C CA . LEU E 1 95 ? 14.68100 1.37600 36.15400 1.000 30.77737 422 LEU C CA 1
ATOM 3583 C C . LEU E 1 95 ? 14.11900 0.18800 35.38600 1.000 34.70153 422 LEU C C 1
ATOM 3584 O O . LEU E 1 95 ? 13.69100 0.31300 34.23600 1.000 35.72797 422 LEU C O 1
ATOM 3589 N N . ASN E 1 96 ? 14.10500 -0.96600 36.04800 1.000 35.43056 423 ASN C N 1
ATOM 3590 C CA . ASN E 1 96 ? 13.52200 -2.18500 35.50500 1.000 33.15661 423 ASN C CA 1
ATOM 3591 C C . ASN E 1 96 ? 12.38200 -2.59600 36.42300 1.000 28.76661 423 ASN C C 1
ATOM 3592 O O . ASN E 1 96 ? 12.60900 -2.90400 37.59700 1.000 32.56443 423 ASN C O 1
ATOM 3597 N N . LEU E 1 97 ? 11.16300 -2.57100 35.89700 1.000 28.54290 424 LEU C N 1
ATOM 3598 C CA . LEU E 1 97 ? 9.97800 -2.73700 36.71600 1.000 32.19333 424 LEU C CA 1
ATOM 3599 C C . LEU E 1 97 ? 9.32200 -4.09100 36.47100 1.000 41.76553 424 LEU C C 1
ATOM 3600 O O . LEU E 1 97 ? 9.43000 -4.65100 35.37500 1.000 48.66899 424 LEU C O 1
ATOM 3605 N N . PRO E 1 98 ? 8.63200 -4.63900 37.47300 1.000 39.06784 425 PRO C N 1
ATOM 3606 C CA . PRO E 1 98 ? 7.89400 -5.89400 37.27600 1.000 35.78850 425 PRO C CA 1
ATOM 3607 C C . PRO E 1 98 ? 6.79700 -5.75000 36.23200 1.000 36.84389 425 PRO C C 1
ATOM 3608 O O . PRO E 1 98 ? 6.45000 -4.65500 35.78100 1.000 36.97285 425 PRO C O 1
ATOM 3612 N N . SER E 1 99 ? 6.22700 -6.89900 35.85900 1.000 35.34898 426 SER C N 1
ATOM 3613 C CA . SER E 1 99 ? 5.28900 -6.93600 34.74300 1.000 38.62042 426 SER C CA 1
ATOM 3614 C C . SER E 1 99 ? 3.91700 -6.38300 35.11000 1.000 41.65236 426 SER C C 1
ATOM 3615 O O . SER E 1 99 ? 3.21800 -5.85900 34.23700 1.000 50.73766 426 SER C O 1
ATOM 3618 N N . GLY E 1 100 ? 3.51200 -6.48300 36.37200 1.000 33.13029 427 GLY C N 1
ATOM 3619 C CA . GLY E 1 100 ? 2.17000 -6.06600 36.73500 1.000 35.09631 427 GLY C CA 1
ATOM 3620 C C . GLY E 1 100 ? 2.05800 -4.66600 37.30800 1.000 39.25734 427 GLY C C 1
ATOM 3621 O O . GLY E 1 100 ? 1.05400 -4.33800 37.94700 1.000 42.38666 427 GLY C O 1
ATOM 3622 N N . VAL E 1 101 ? 3.06400 -3.82800 37.07700 1.000 31.16689 428 VAL C N 1
ATOM 3623 C CA . VAL E 1 101 ? 3.09300 -2.48700 37.65300 1.000 37.51766 428 VAL C CA 1
ATOM 3624 C C . VAL E 1 101 ? 2.19100 -1.56000 36.84700 1.000 39.64686 428 VAL C C 1
ATOM 3625 O O . VAL E 1 101 ? 2.29500 -1.47900 35.61700 1.000 42.17611 428 VAL C O 1
ATOM 3629 N N . THR E 1 102 ? 1.32200 -0.83300 37.54400 1.000 35.79640 429 THR C N 1
ATOM 3630 C CA . THR E 1 102 ? 0.41100 0.11700 36.92000 1.000 32.41441 429 THR C CA 1
ATOM 3631 C C . THR E 1 102 ? 0.81900 1.56400 37.13000 1.000 35.44899 429 THR C C 1
ATOM 3632 O O . THR E 1 102 ? 0.62000 2.39100 36.23600 1.000 36.37805 429 THR C O 1
ATOM 3636 N N . VAL E 1 103 ? 1.37200 1.89800 38.29400 1.000 34.65679 430 VAL C N 1
ATOM 3637 C CA . VAL E 1 103 ? 1.76000 3.26700 38.61100 1.000 36.12012 430 VAL C CA 1
ATOM 3638 C C . VAL E 1 103 ? 3.18900 3.26800 39.13600 1.000 33.50665 430 VAL C C 1
ATOM 3639 O O . VAL E 1 103 ? 3.56700 2.40700 39.93600 1.000 32.02752 430 VAL C O 1
ATOM 3643 N N . LEU E 1 104 ? 3.97900 4.24500 38.69900 1.000 31.21690 431 LEU C N 1
ATOM 3644 C CA . LEU E 1 104 ? 5.34000 4.44400 39.19200 1.000 35.43846 431 LEU C CA 1
ATOM 3645 C C . LEU E 1 104 ? 5.44700 5.88800 39.67400 1.000 39.48895 431 LEU C C 1
ATOM 3646 O O . LEU E 1 104 ? 5.51300 6.81400 38.86400 1.000 41.92871 431 LEU C O 1
ATOM 3651 N N . GLU E 1 105 ? 5.43800 6.08400 40.98700 1.000 40.46538 432 GLU C N 1
ATOM 3652 C CA . GLU E 1 105 ? 5.60500 7.40600 41.57600 1.000 43.86315 432 GLU C CA 1
ATOM 3653 C C . GLU E 1 105 ? 7.05900 7.56300 41.99600 1.000 38.46514 432 GLU C C 1
ATOM 3654 O O . GLU E 1 105 ? 7.53900 6.82300 42.86000 1.000 37.46502 432 GLU C O 1
ATOM 3660 N N . PHE E 1 106 ? 7.76500 8.50400 41.37600 1.000 34.86734 433 PHE C N 1
ATOM 3661 C CA . PHE E 1 106 ? 9.17100 8.70600 41.68800 1.000 35.88062 433 PHE C CA 1
ATOM 3662 C C . PHE E 1 106 ? 9.43000 10.17600 41.98700 1.000 39.88373 433 PHE C C 1
ATOM 3663 O O . PHE E 1 106 ? 8.56700 11.03600 41.80900 1.000 39.82583 433 PHE C O 1
ATOM 3671 N N . ASN E 1 107 ? 10.63000 10.44600 42.48700 1.000 41.11282 434 ASN C N 1
ATOM 3672 C CA . ASN E 1 107 ? 11.02600 11.80100 42.83500 1.000 41.32864 434 ASN C CA 1
ATOM 3673 C C . ASN E 1 107 ? 12.53800 11.91900 42.74000 1.000 42.62090 434 ASN C C 1
ATOM 3674 O O . ASN E 1 107 ? 13.27400 10.98300 43.07300 1.000 44.45796 434 ASN C O 1
ATOM 3679 N N . VAL E 1 108 ? 12.98700 13.07800 42.27500 1.000 42.37350 435 VAL C N 1
ATOM 3680 C CA . VAL E 1 108 ? 14.40000 13.38700 42.11500 1.000 36.73072 435 VAL C CA 1
ATOM 3681 C C . VAL E 1 108 ? 14.72700 14.60800 42.96300 1.000 32.28545 435 VAL C C 1
ATOM 3682 O O . VAL E 1 108 ? 13.97200 15.58600 42.98000 1.000 35.78850 435 VAL C O 1
ATOM 3686 N N . LYS E 1 109 ? 15.84700 14.54400 43.67700 1.000 28.88767 436 LYS C N 1
ATOM 3687 C CA . LYS E 1 109 ? 16.27800 15.65800 44.51000 1.000 30.02728 436 LYS C CA 1
ATOM 3688 C C . LYS E 1 109 ? 17.76900 15.89200 44.32600 1.000 33.64877 436 LYS C C 1
ATOM 3689 O O . LYS E 1 109 ? 18.53900 14.94500 44.15000 1.000 36.23856 436 LYS C O 1
ATOM 3695 N N . THR E 1 110 ? 18.17000 17.16000 44.34100 1.000 33.13555 437 THR C N 1
ATOM 3696 C CA . THR E 1 110 ? 19.58700 17.46200 44.24300 1.000 31.11952 437 THR C CA 1
ATOM 3697 C C . THR E 1 110 ? 20.28600 17.16300 45.56500 1.000 32.08016 437 THR C C 1
ATOM 3698 O O . THR E 1 110 ? 19.66200 17.05200 46.62400 1.000 31.36429 437 THR C O 1
ATOM 3702 N N . ASP E 1 111 ? 21.60700 17.05200 45.49000 1.000 34.26727 438 ASP C N 1
ATOM 3703 C CA . ASP E 1 111 ? 22.44200 16.83000 46.66300 1.000 37.08076 438 ASP C CA 1
ATOM 3704 C C . ASP E 1 111 ? 23.75400 17.58800 46.49100 1.000 39.01520 438 ASP C C 1
ATOM 3705 O O . ASP E 1 111 ? 24.84800 17.03500 46.61700 1.000 39.02047 438 ASP C O 1
ATOM 3710 N N . ALA E 1 112 ? 23.64200 18.87600 46.18900 1.000 38.84150 439 ALA C N 1
ATOM 3711 C CA . ALA E 1 112 ? 24.82200 19.69800 45.97000 1.000 32.96185 439 ALA C CA 1
ATOM 3712 C C . ALA E 1 112 ? 25.56600 19.89100 47.28600 1.000 30.07203 439 ALA C C 1
ATOM 3713 O O . ALA E 1 112 ? 24.93700 20.16300 48.31500 1.000 27.91651 439 ALA C O 1
ATOM 3715 N N . PRO E 1 113 ? 26.89400 19.74000 47.30100 1.000 29.64829 440 PRO C N 1
ATOM 3716 C CA . PRO E 1 113 ? 27.64000 19.87600 48.56200 1.000 30.11940 440 PRO C CA 1
ATOM 3717 C C . PRO E 1 113 ? 27.67500 21.29300 49.11500 1.000 32.80130 440 PRO C C 1
ATOM 3718 O O . PRO E 1 113 ? 28.03100 21.46400 50.28800 1.000 39.34945 440 PRO C O 1
ATOM 3722 N N . ASP E 1 114 ? 27.32000 22.30600 48.32500 1.000 29.79831 441 ASP C N 1
ATOM 3723 C CA . ASP E 1 114 ? 27.34600 23.69300 48.77500 1.000 34.20147 441 ASP C CA 1
ATOM 3724 C C . ASP E 1 114 ? 25.98200 24.19800 49.22900 1.000 32.80657 441 ASP C C 1
ATOM 3725 O O . ASP E 1 114 ? 25.85700 25.37900 49.56400 1.000 31.57747 441 ASP C O 1
ATOM 3730 N N . LEU E 1 115 ? 24.96500 23.33700 49.26000 1.000 30.07203 442 LEU C N 1
ATOM 3731 C CA . LEU E 1 115 ? 23.62300 23.73500 49.64700 1.000 31.56694 442 LEU C CA 1
ATOM 3732 C C . LEU E 1 115 ? 23.16500 22.97400 50.88500 1.000 39.39683 442 LEU C C 1
ATOM 3733 O O . LEU E 1 115 ? 23.47600 21.78700 51.03300 1.000 43.84999 442 LEU C O 1
ATOM 3738 N N . PRO E 1 116 ? 22.41700 23.61600 51.77800 1.000 44.10002 443 PRO C N 1
ATOM 3739 C CA . PRO E 1 116 ? 21.81500 22.89000 52.90100 1.000 34.20673 443 PRO C CA 1
ATOM 3740 C C . PRO E 1 116 ? 20.76600 21.90200 52.41300 1.000 33.37769 443 PRO C C 1
ATOM 3741 O O . PRO E 1 116 ? 20.36800 21.88700 51.24700 1.000 32.10122 443 PRO C O 1
ATOM 3745 N N . GLU E 1 117 ? 20.30700 21.06400 53.34600 1.000 37.14656 444 GLU C N 1
ATOM 3746 C CA . GLU E 1 117 ? 19.28900 20.07200 53.01400 1.000 37.68347 444 GLU C CA 1
ATOM 3747 C C . GLU E 1 117 ? 18.00000 20.73800 52.54900 1.000 35.49373 444 GLU C C 1
ATOM 3748 O O . GLU E 1 117 ? 17.38300 20.29900 51.57100 1.000 32.90131 444 GLU C O 1
ATOM 3754 N N . GLU E 1 118 ? 17.59500 21.81900 53.22200 1.000 37.38869 445 GLU C N 1
ATOM 3755 C CA . GLU E 1 118 ? 16.32800 22.48000 52.92300 1.000 41.24705 445 GLU C CA 1
ATOM 3756 C C . GLU E 1 118 ? 16.34600 23.21600 51.59100 1.000 37.11498 445 GLU C C 1
ATOM 3757 O O . GLU E 1 118 ? 15.27600 23.51500 51.05000 1.000 35.96484 445 GLU C O 1
ATOM 3763 N N . ASN E 1 119 ? 17.52800 23.53000 51.06100 1.000 34.39360 446 ASN C N 1
ATOM 3764 C CA . ASN E 1 119 ? 17.65800 24.32000 49.84600 1.000 33.71457 446 ASN C CA 1
ATOM 3765 C C . ASN E 1 119 ? 17.99900 23.47100 48.62800 1.000 35.13579 446 ASN C C 1
ATOM 3766 O O . ASN E 1 119 ? 18.47800 24.00400 47.62100 1.000 36.79652 446 ASN C O 1
ATOM 3771 N N . GLN E 1 120 ? 17.75900 22.16900 48.69500 1.000 35.57795 447 GLN C N 1
ATOM 3772 C CA . GLN E 1 120 ? 17.97600 21.29700 47.55400 1.000 33.47770 447 GLN C CA 1
ATOM 3773 C C . GLN E 1 120 ? 16.71300 21.25900 46.70500 1.000 33.79353 447 GLN C C 1
ATOM 3774 O O . GLN E 1 120 ? 15.59600 21.27500 47.23100 1.000 36.65176 447 GLN C O 1
ATOM 3780 N N . ALA E 1 121 ? 16.89700 21.24500 45.38900 1.000 29.23245 448 ALA C N 1
ATOM 3781 C CA . ALA E 1 121 ? 15.76400 21.17100 44.47800 1.000 28.92189 448 ALA C CA 1
ATOM 3782 C C . ALA E 1 121 ? 15.16700 19.76600 44.50200 1.000 29.90885 448 ALA C C 1
ATOM 3783 O O . ALA E 1 121 ? 15.89500 18.76900 44.48800 1.000 26.52160 448 ALA C O 1
ATOM 3785 N N . ARG E 1 122 ? 13.83900 19.69200 44.57500 1.000 31.18269 449 ARG C N 1
ATOM 3786 C CA . ARG E 1 122 ? 13.11200 18.43400 44.64400 1.000 28.30603 449 ARG C CA 1
ATOM 3787 C C . ARG E 1 122 ? 11.92900 18.47500 43.68800 1.000 28.24549 449 ARG C C 1
ATOM 3788 O O . ARG E 1 122 ? 11.26000 19.50400 43.56400 1.000 29.99833 449 ARG C O 1
ATOM 3796 N N . GLU E 1 123 ? 11.66800 17.35300 43.01800 1.000 29.61671 450 GLU C N 1
ATOM 3797 C CA . GLU E 1 123 ? 10.52900 17.25200 42.11500 1.000 34.80417 450 GLU C CA 1
ATOM 3798 C C . GLU E 1 123 ? 9.96200 15.84200 42.17800 1.000 36.48332 450 GLU C C 1
ATOM 3799 O O . GLU E 1 123 ? 10.70100 14.86600 42.33100 1.000 37.62556 450 GLU C O 1
ATOM 3805 N N . GLY E 1 124 ? 8.64700 15.74600 42.04300 1.000 33.04080 451 GLY C N 1
ATOM 3806 C CA . GLY E 1 124 ? 7.95100 14.46900 42.08800 1.000 29.53512 451 GLY C CA 1
ATOM 3807 C C . GLY E 1 124 ? 7.12900 14.25800 40.83200 1.000 29.35615 451 GLY C C 1
ATOM 3808 O O . GLY E 1 124 ? 6.52500 15.19900 40.31300 1.000 30.16677 451 GLY C O 1
ATOM 3809 N N . TYR E 1 125 ? 7.10000 13.01400 40.35700 1.000 27.38223 452 TYR C N 1
ATOM 3810 C CA . TYR E 1 125 ? 6.40900 12.66500 39.12700 1.000 28.33234 452 TYR C CA 1
ATOM 3811 C C . TYR E 1 125 ? 5.69300 11.33500 39.29900 1.000 32.21965 452 TYR C C 1
ATOM 3812 O O . TYR E 1 125 ? 6.03500 10.52000 40.16100 1.000 35.42530 452 TYR C O 1
ATOM 3821 N N . ARG E 1 126 ? 4.69700 11.12300 38.44300 1.000 33.75405 453 ARG C N 1
ATOM 3822 C CA . ARG E 1 126 ? 3.84700 9.93800 38.49100 1.000 38.22827 453 ARG C CA 1
ATOM 3823 C C . ARG E 1 126 ? 3.66700 9.43500 37.06400 1.000 40.06533 453 ARG C C 1
ATOM 3824 O O . ARG E 1 126 ? 3.00800 10.09200 36.25100 1.000 41.15757 453 ARG C O 1
ATOM 3832 N N . ALA E 1 127 ? 4.25600 8.28200 36.75600 1.000 37.62030 454 ALA C N 1
ATOM 3833 C CA . ALA E 1 127 ? 4.12200 7.65200 35.45200 1.000 37.70452 454 ALA C CA 1
ATOM 3834 C C . ALA E 1 127 ? 3.04800 6.57600 35.52100 1.000 38.78623 454 ALA C C 1
ATOM 3835 O O . ALA E 1 127 ? 2.98500 5.80800 36.48500 1.000 39.44683 454 ALA C O 1
ATOM 3837 N N . ILE E 1 128 ? 2.20200 6.52700 34.49800 1.000 38.58621 455 ILE C N 1
ATOM 3838 C CA . ILE E 1 128 ? 1.03900 5.65100 34.47800 1.000 42.02083 455 ILE C CA 1
ATOM 3839 C C . ILE E 1 128 ? 1.18700 4.66100 33.33200 1.000 38.79149 455 ILE C C 1
ATOM 3840 O O . ILE E 1 128 ? 1.69900 5.01000 32.26300 1.000 41.68921 455 ILE C O 1
ATOM 3845 N N . ALA E 1 129 ? 0.77300 3.41800 33.57300 1.000 29.95622 456 ALA C N 1
ATOM 3846 C CA . ALA E 1 129 ? 0.70400 2.41700 32.52200 1.000 30.29837 456 ALA C CA 1
ATOM 3847 C C . ALA E 1 129 ? -0.61400 2.54100 31.76100 1.000 37.94402 456 ALA C C 1
ATOM 3848 O O . ALA E 1 129 ? -1.58400 3.13700 32.23900 1.000 38.90466 456 ALA C O 1
ATOM 3850 N N . TYR E 1 130 ? -0.64200 1.96400 30.56100 1.000 40.02059 457 TYR C N 1
ATOM 3851 C CA . TYR E 1 130 ? -1.83100 2.03800 29.72400 1.000 46.50294 457 TYR C CA 1
ATOM 3852 C C . TYR E 1 130 ? -3.02100 1.37900 30.41500 1.000 62.72857 457 TYR C C 1
ATOM 3853 O O . TYR E 1 130 ? -2.86800 0.49300 31.26000 1.000 66.23426 457 TYR C O 1
ATOM 3862 N N . SER E 1 131 ? -4.21900 1.82400 30.04500 1.000 75.20375 458 SER C N 1
ATOM 3863 C CA . SER E 1 131 ? -5.44900 1.35900 30.67700 1.000 84.32064 458 SER C CA 1
ATOM 3864 C C . SER E 1 131 ? -5.71600 -0.11100 30.36700 1.000 88.61326 458 SER C C 1
ATOM 3865 O O . SER E 1 131 ? -5.73900 -0.95100 31.26600 1.000 90.12133 458 SER C O 1
ATOM 3868 N N . VAL F 2 23 ? 25.24700 -3.82500 51.91100 1.000 82.33882 2 VAL D N 1
ATOM 3869 C CA . VAL F 2 23 ? 23.83500 -4.01700 52.20700 1.000 80.94128 2 VAL D CA 1
ATOM 3870 C C . VAL F 2 23 ? 22.99800 -3.67000 50.98300 1.000 79.75167 2 VAL D C 1
ATOM 3871 O O . VAL F 2 23 ? 21.78500 -3.49600 51.08500 1.000 83.02574 2 VAL D O 1
ATOM 3875 N N . GLN F 2 24 ? 23.64700 -3.55700 49.82700 1.000 76.62761 3 GLN D N 1
ATOM 3876 C CA . GLN F 2 24 ? 22.94400 -3.26200 48.58600 1.000 75.30113 3 GLN D CA 1
ATOM 3877 C C . GLN F 2 24 ? 22.41800 -4.53800 47.94400 1.000 66.80801 3 GLN D C 1
ATOM 3878 O O . GLN F 2 24 ? 22.96100 -5.62800 48.14200 1.000 72.68240 3 GLN D O 1
ATOM 3884 N N . GLU F 2 25 ? 21.34500 -4.39000 47.17200 1.000 53.78803 4 GLU D N 1
ATOM 3885 C CA . GLU F 2 25 ? 20.81300 -5.45400 46.33100 1.000 50.60344 4 GLU D CA 1
ATOM 3886 C C . GLU F 2 25 ? 20.78900 -4.97000 44.89000 1.000 52.31943 4 GLU D C 1
ATOM 3887 O O . GLU F 2 25 ? 20.28400 -3.87800 44.60900 1.000 52.17994 4 GLU D O 1
ATOM 3893 N N . ARG F 2 26 ? 21.31800 -5.78300 43.97700 1.000 53.77750 5 ARG D N 1
ATOM 3894 C CA . ARG F 2 26 ? 21.38900 -5.37900 42.57700 1.000 52.97477 5 ARG D CA 1
ATOM 3895 C C . ARG F 2 26 ? 20.14400 -5.80800 41.80500 1.000 58.78600 5 ARG D C 1
ATOM 3896 O O . ARG F 2 26 ? 19.40100 -4.96400 41.29500 1.000 67.98184 5 ARG D O 1
ATOM 3904 N N . GLY F 2 27 ? 19.90500 -7.11100 41.71300 1.000 54.56181 6 GLY D N 1
ATOM 3905 C CA . GLY F 2 27 ? 18.72100 -7.60600 41.04200 1.000 52.96688 6 GLY D CA 1
ATOM 3906 C C . GLY F 2 27 ? 17.54400 -7.77200 41.97800 1.000 55.59351 6 GLY D C 1
ATOM 3907 O O . GLY F 2 27 ? 17.61100 -8.55600 42.93000 1.000 66.97382 6 GLY D O 1
ATOM 3908 N N . HIS F 2 28 ? 16.46200 -7.04400 41.73000 1.000 48.87165 7 HIS D N 1
ATOM 3909 C CA . HIS F 2 28 ? 15.26100 -7.16100 42.54300 1.000 48.53213 7 HIS D CA 1
ATOM 3910 C C . HIS F 2 28 ? 14.38700 -8.29700 42.02300 1.000 47.30567 7 HIS D C 1
ATOM 3911 O O . HIS F 2 28 ? 14.33100 -8.55500 40.81700 1.000 48.66899 7 HIS D O 1
ATOM 3918 N N . THR F 2 29 ? 13.72800 -8.99200 42.94300 1.000 42.16821 8 THR D N 1
ATOM 3919 C CA . THR F 2 29 ? 12.88200 -10.12600 42.61200 1.000 41.20757 8 THR D CA 1
ATOM 3920 C C . THR F 2 29 ? 11.43600 -9.82600 42.98400 1.000 42.88409 8 THR D C 1
ATOM 3921 O O . THR F 2 29 ? 11.16100 -9.14900 43.97800 1.000 48.28474 8 THR D O 1
ATOM 3925 N N . TYR F 2 30 ? 10.51100 -10.34300 42.17900 1.000 41.12862 9 TYR D N 1
ATOM 3926 C CA . TYR F 2 30 ? 9.08700 -10.21000 42.45300 1.000 39.94163 9 TYR D CA 1
ATOM 3927 C C . TYR F 2 30 ? 8.40300 -11.55500 42.24600 1.000 39.10732 9 TYR D C 1
ATOM 3928 O O . TYR F 2 30 ? 8.97000 -12.49300 41.67600 1.000 36.14907 9 TYR D O 1
ATOM 3937 N N . VAL F 2 31 ? 7.16900 -11.64400 42.73500 1.000 41.33127 10 VAL D N 1
ATOM 3938 C CA . VAL F 2 31 ? 6.39300 -12.87700 42.69900 1.000 44.31321 10 VAL D CA 1
ATOM 3939 C C . VAL F 2 31 ? 5.06800 -12.59100 42.01100 1.000 46.52663 10 VAL D C 1
ATOM 3940 O O . VAL F 2 31 ? 4.30300 -11.73100 42.46400 1.000 51.74305 10 VAL D O 1
ATOM 3944 N N . THR F 2 32 ? 4.79700 -13.30600 40.92500 1.000 37.22815 11 THR D N 1
ATOM 3945 C CA . THR F 2 32 ? 3.50500 -13.26600 40.25500 1.000 38.47567 11 THR D CA 1
ATOM 3946 C C . THR F 2 32 ? 2.67500 -14.44700 40.74400 1.000 47.16881 11 THR D C 1
ATOM 3947 O O . THR F 2 32 ? 3.09000 -15.60300 40.60100 1.000 50.84294 11 THR D O 1
ATOM 3951 N N . LYS F 2 33 ? 1.52000 -14.15400 41.33100 1.000 44.16056 12 LYS D N 1
ATOM 3952 C CA . LYS F 2 33 ? 0.64000 -15.16700 41.89300 1.000 45.81602 12 LYS D CA 1
ATOM 3953 C C . LYS F 2 33 ? -0.49900 -15.49400 40.93300 1.000 48.40580 12 LYS D C 1
ATOM 3954 O O . LYS F 2 33 ? -0.79900 -14.74100 40.00200 1.000 49.34276 12 LYS D O 1
ATOM 3960 N N . ASN F 2 34 ? -1.12600 -16.64700 41.17500 1.000 52.21152 13 ASN D N 1
ATOM 3961 C CA . ASN F 2 34 ? -2.27200 -17.11800 40.39300 1.000 54.54075 13 ASN D CA 1
ATOM 3962 C C . ASN F 2 34 ? -1.93100 -17.24700 38.91100 1.000 50.40341 13 ASN D C 1
ATOM 3963 O O . ASN F 2 34 ? -2.73800 -16.92100 38.03900 1.000 50.69818 13 ASN D O 1
ATOM 3968 N N . VAL F 2 35 ? -0.72600 -17.73100 38.62000 1.000 47.55833 14 VAL D N 1
ATOM 3969 C CA . VAL F 2 35 ? -0.35900 -17.99700 37.23700 1.000 48.01892 14 VAL D CA 1
ATOM 3970 C C . VAL F 2 35 ? -1.04900 -19.27300 36.76500 1.000 49.22432 14 VAL D C 1
ATOM 3971 O O . VAL F 2 35 ? -1.45700 -20.12700 37.55700 1.000 51.09297 14 VAL D O 1
ATOM 3975 N N . THR F 2 36 ? -1.18400 -19.39700 35.45100 1.000 49.59805 15 THR D N 1
ATOM 3976 C CA . THR F 2 36 ? -1.83400 -20.55900 34.87100 1.000 55.61193 15 THR D CA 1
ATOM 3977 C C . THR F 2 36 ? -0.87900 -21.74500 34.88400 1.000 56.59363 15 THR D C 1
ATOM 3978 O O . THR F 2 36 ? 0.30700 -21.61000 34.56800 1.000 53.79066 15 THR D O 1
ATOM 3982 N N . VAL F 2 37 ? -1.39400 -22.90700 35.27200 1.000 61.26787 16 VAL D N 1
ATOM 3983 C CA . VAL F 2 37 ? -0.62300 -24.14400 35.28300 1.000 66.56588 16 VAL D CA 1
ATOM 3984 C C . VAL F 2 37 ? -1.27500 -25.11200 34.31100 1.000 76.11176 16 VAL D C 1
ATOM 3985 O O . VAL F 2 37 ? -2.44000 -25.49000 34.48900 1.000 80.23857 16 VAL D O 1
ATOM 3989 N N . GLU F 2 38 ? -0.52500 -25.51300 33.28800 1.000 81.48345 17 GLU D N 1
ATOM 3990 C CA . GLU F 2 38 ? -1.00300 -26.44900 32.27900 1.000 86.63407 17 GLU D CA 1
ATOM 3991 C C . GLU F 2 38 ? 0.07400 -27.48500 32.01200 1.000 81.01761 17 GLU D C 1
ATOM 3992 O O . GLU F 2 38 ? 1.23400 -27.13000 31.77800 1.000 77.97514 17 GLU D O 1
ATOM 3998 N N . ASP F 2 39 ? -0.31200 -28.75900 32.06900 1.000 79.58323 18 ASP D N 1
ATOM 3999 C CA . ASP F 2 39 ? 0.60000 -29.86800 31.79800 1.000 88.23163 18 ASP D CA 1
ATOM 4000 C C . 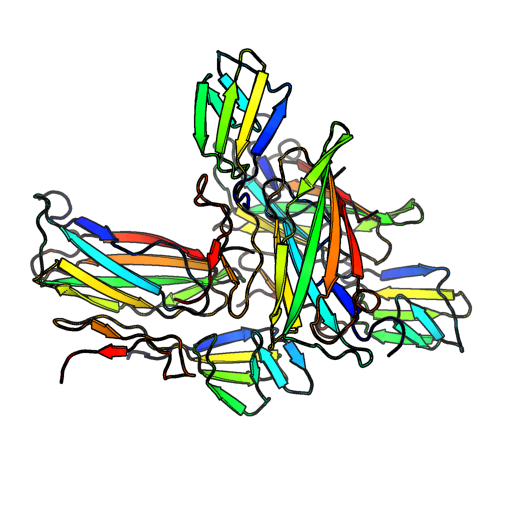ASP F 2 39 ? 1.85400 -29.75800 32.66100 1.000 63.50235 18 ASP D C 1
ATOM 4001 O O . ASP F 2 39 ? 2.98200 -29.92700 32.19200 1.000 62.56276 18 ASP D O 1
ATOM 4006 N N . GLY F 2 40 ? 1.65200 -29.43000 33.93600 1.000 62.55224 19 GLY D N 1
ATOM 4007 C CA . GLY F 2 40 ? 2.75000 -29.33400 34.87400 1.000 60.62832 19 GLY D CA 1
ATOM 4008 C C . GLY F 2 40 ? 3.68000 -28.16300 34.66900 1.000 67.86866 19 GLY D C 1
ATOM 4009 O O . GLY F 2 40 ? 4.76100 -28.14400 35.26600 1.000 67.58442 19 GLY D O 1
ATOM 4010 N N . ALA F 2 41 ? 3.31100 -27.18800 33.84000 1.000 61.68108 20 ALA D N 1
ATOM 4011 C CA . ALA F 2 41 ? 4.17000 -26.04400 33.57800 1.000 54.90922 20 ALA D CA 1
ATOM 4012 C C . ALA F 2 41 ? 3.43100 -24.74000 33.85100 1.000 50.81925 20 ALA D C 1
ATOM 4013 O O . ALA F 2 41 ? 2.21000 -24.65100 33.69500 1.000 55.46454 20 ALA D O 1
ATOM 4015 N N . CYS F 2 42 ? 4.19500 -23.72100 34.24300 1.000 47.47148 21 CYS D N 1
ATOM 4016 C CA . CYS F 2 42 ? 3.66500 -22.37900 34.43700 1.000 48.47950 21 CYS D CA 1
ATOM 4017 C C . CYS F 2 42 ? 3.62800 -21.66200 33.09700 1.000 44.88170 21 CYS D C 1
ATOM 4018 O O . CYS F 2 42 ? 4.59600 -21.71400 32.33000 1.000 43.90000 21 CYS D O 1
ATOM 4021 N N . VAL F 2 43 ? 2.50900 -21.01200 32.80700 1.000 45.73443 22 VAL D N 1
ATOM 4022 C CA . VAL F 2 43 ? 2.37500 -20.13800 31.65000 1.000 45.34754 22 VAL D CA 1
ATOM 4023 C C . VAL F 2 43 ? 2.38400 -18.71100 32.18300 1.000 43.88684 22 VAL D C 1
ATOM 4024 O O . VAL F 2 43 ? 1.40100 -18.24600 32.77100 1.000 50.37446 22 VAL D O 1
ATOM 4028 N N . TYR F 2 44 ? 3.50000 -18.01700 31.99100 1.000 40.94438 23 TYR D N 1
ATOM 4029 C CA . TYR F 2 44 ? 3.68900 -16.65100 32.47200 1.000 42.54721 23 TYR D CA 1
ATOM 4030 C C . TYR F 2 44 ? 3.98300 -15.76900 31.26300 1.000 39.25734 23 TYR D C 1
ATOM 4031 O O . TYR F 2 44 ? 5.09100 -15.80100 30.71700 1.000 37.25447 23 TYR D O 1
ATOM 4040 N N . LEU F 2 45 ? 2.98100 -14.99200 30.85100 1.000 42.12610 24 LEU D N 1
ATOM 4041 C CA . LEU F 2 45 ? 3.09200 -14.08200 29.71100 1.000 44.14213 24 LEU D CA 1
ATOM 4042 C C . LEU F 2 45 ? 3.62100 -14.81600 28.48000 1.000 43.61576 24 LEU D C 1
ATOM 4043 O O . LEU F 2 45 ? 4.62500 -14.43300 27.87600 1.000 42.23401 24 LEU D O 1
ATOM 4048 N N . ARG F 2 46 ? 2.92900 -15.89800 28.12200 1.000 44.54218 25 ARG D N 1
ATOM 4049 C CA . ARG F 2 46 ? 3.26500 -16.74700 26.98000 1.000 47.20040 25 ARG D CA 1
ATOM 4050 C C . ARG F 2 46 ? 4.61500 -17.44000 27.13100 1.000 45.17910 25 ARG D C 1
ATOM 4051 O O . ARG F 2 46 ? 5.16300 -17.95100 26.15000 1.000 47.31620 25 ARG D O 1
ATOM 4059 N N . ASN F 2 47 ? 5.17000 -17.46800 28.34000 1.000 44.33163 26 ASN D N 1
ATOM 4060 C CA . ASN F 2 47 ? 6.41100 -18.18000 28.61900 1.000 43.09990 26 ASN D CA 1
ATOM 4061 C C . ASN F 2 47 ? 6.07400 -19.47700 29.34500 1.000 43.14201 26 ASN D C 1
ATOM 4062 O O . ASN F 2 47 ? 5.40900 -19.45400 30.38500 1.000 42.34718 26 ASN D O 1
ATOM 4067 N N . VAL F 2 48 ? 6.52200 -20.59900 28.79600 1.000 46.94510 27 VAL D N 1
ATOM 4068 C CA . VAL F 2 48 ? 6.29600 -21.90700 29.40000 1.000 48.82954 27 VAL D CA 1
ATOM 4069 C C . VAL F 2 48 ? 7.50700 -22.26700 30.24900 1.000 47.78468 27 VAL D C 1
ATOM 4070 O O . VAL F 2 48 ? 8.63500 -22.31800 29.74700 1.000 49.09273 27 VAL D O 1
ATOM 4074 N N . ILE F 2 49 ? 7.28100 -22.49900 31.53800 1.000 42.29454 28 ILE D N 1
ATOM 4075 C CA . ILE F 2 49 ? 8.35600 -22.86100 32.45900 1.000 44.75537 28 ILE D CA 1
ATOM 4076 C C . ILE F 2 49 ? 7.93400 -24.11000 33.22300 1.000 46.46873 28 ILE D C 1
ATOM 4077 O O . ILE F 2 49 ? 7.00900 -24.03700 34.03900 1.000 53.55642 28 ILE D O 1
ATOM 4082 N N . PRO F 2 50 ? 8.55700 -25.26600 32.99900 1.000 45.68969 29 PRO D N 1
ATOM 4083 C CA . PRO F 2 50 ? 8.16300 -26.46400 33.75200 1.000 55.23031 29 PRO D CA 1
ATOM 4084 C C . PRO F 2 50 ? 8.39300 -26.28900 35.24800 1.000 54.66708 29 PRO D C 1
ATOM 4085 O O . PRO F 2 50 ? 9.21800 -25.48600 35.69100 1.000 45.53967 29 PRO D O 1
ATOM 4089 N N . ASN F 2 51 ? 7.65200 -27.07700 36.02800 1.000 53.78013 30 ASN D N 1
ATOM 4090 C CA . ASN F 2 51 ? 7.64000 -26.92000 37.47800 1.000 51.85359 30 ASN D CA 1
ATOM 4091 C C . ASN F 2 51 ? 9.02700 -27.15100 38.06700 1.000 50.52448 30 ASN D C 1
ATOM 4092 O O . ASN F 2 51 ? 9.69800 -28.13600 37.74600 1.000 51.82727 30 ASN D O 1
ATOM 4097 N N . GLY F 2 52 ? 9.45100 -26.22900 38.92800 1.000 50.04021 31 GLY D N 1
ATOM 4098 C CA . GLY F 2 52 ? 10.74800 -26.31800 39.57200 1.000 48.26368 31 GLY D CA 1
ATOM 4099 C C . GLY F 2 52 ? 11.93500 -26.06000 38.67100 1.000 53.93541 31 GLY D C 1
ATOM 4100 O O . GLY F 2 52 ? 13.02000 -26.58900 38.92300 1.000 60.71254 31 GLY D O 1
ATOM 4101 N N . GLU F 2 53 ? 11.77200 -25.23200 37.64500 1.000 50.31130 32 GLU D N 1
ATOM 4102 C CA . GLU F 2 53 ? 12.85000 -24.93000 36.71700 1.000 53.66433 32 GLU D CA 1
ATOM 4103 C C . GLU F 2 53 ? 13.06300 -23.42600 36.65400 1.000 51.00612 32 GLU D C 1
ATOM 4104 O O . GLU F 2 53 ? 12.12000 -22.64100 36.78700 1.000 44.82380 32 GLU D O 1
ATOM 4110 N N . THR F 2 54 ? 14.32000 -23.03600 36.47000 1.000 53.78803 33 THR D N 1
ATOM 4111 C CA . THR F 2 54 ? 14.71000 -21.63900 36.33200 1.000 54.55654 33 THR D CA 1
ATOM 4112 C C . THR F 2 54 ? 15.04200 -21.36800 34.87000 1.000 51.68778 33 THR D C 1
ATOM 4113 O O . THR F 2 54 ? 15.97900 -21.95700 34.32000 1.000 57.53321 33 THR D O 1
ATOM 4117 N N . LYS F 2 55 ? 14.27700 -20.47700 34.25000 1.000 45.18700 34 LYS D N 1
ATOM 4118 C CA . LYS F 2 55 ? 14.38000 -20.19200 32.82800 1.000 38.55199 34 LYS D CA 1
ATOM 4119 C C . LYS F 2 55 ? 14.65300 -18.71100 32.60800 1.000 36.07275 34 LYS D C 1
ATOM 4120 O O . LYS F 2 55 ? 14.06700 -17.85100 33.27600 1.000 36.89127 34 LYS D O 1
ATOM 4126 N N . ALA F 2 56 ? 15.54200 -18.42100 31.66200 1.000 36.34383 35 ALA D N 1
ATOM 4127 C CA . ALA F 2 56 ? 15.84300 -17.05200 31.26500 1.000 33.13029 35 ALA D CA 1
ATOM 4128 C C . ALA F 2 56 ? 14.87800 -16.64000 30.15900 1.000 33.31978 35 ALA D C 1
ATOM 4129 O O . ALA F 2 56 ? 14.77100 -17.32200 29.13500 1.000 30.77474 35 ALA D O 1
ATOM 4131 N N . LEU F 2 57 ? 14.17400 -15.53300 30.36900 1.000 31.75907 36 LEU D N 1
ATOM 4132 C CA . LEU F 2 57 ? 13.13600 -15.08700 29.45700 1.000 31.00372 36 LEU D CA 1
ATOM 4133 C C . LEU F 2 57 ? 13.58900 -13.85100 28.69200 1.000 35.61480 36 LEU D C 1
ATOM 4134 O O . LEU F 2 57 ? 14.49700 -13.12600 29.10700 1.000 37.68347 36 LEU D O 1
ATOM 4139 N N . ASN F 2 58 ? 12.93700 -13.62400 27.55500 1.000 40.12850 37 ASN D N 1
ATOM 4140 C CA . ASN F 2 58 ? 13.15800 -12.43800 26.73800 1.000 40.02585 37 ASN D CA 1
ATOM 4141 C C . ASN F 2 58 ? 12.11300 -11.36100 26.98200 1.000 41.36285 37 ASN D C 1
ATOM 4142 O O . ASN F 2 58 ? 12.45600 -10.17700 27.04500 1.000 46.63191 37 ASN D O 1
ATOM 4147 N N . ASN F 2 59 ? 10.84700 -11.74600 27.13300 1.000 30.71947 38 ASN D N 1
ATOM 4148 C CA . ASN F 2 59 ? 9.76600 -10.80400 27.41400 1.000 31.25112 38 ASN D CA 1
ATOM 4149 C C . ASN F 2 59 ? 8.85400 -11.42000 28.46900 1.000 39.17312 38 ASN D C 1
ATOM 4150 O O . ASN F 2 59 ? 8.04000 -12.30300 28.15400 1.000 43.12886 38 ASN D O 1
ATOM 4155 N N . PRO F 2 60 ? 8.95100 -10.97900 29.73300 1.000 38.31512 39 PRO D N 1
ATOM 4156 C CA . PRO F 2 60 ? 9.85500 -9.93600 30.23300 1.000 33.78826 39 PRO D CA 1
ATOM 4157 C C . PRO F 2 60 ? 11.30800 -10.38600 30.32900 1.000 38.19405 39 PRO D C 1
ATOM 4158 O O . PRO F 2 60 ? 11.57900 -11.57800 30.44500 1.000 43.16044 39 PRO D O 1
ATOM 4162 N N . CYS F 2 61 ? 12.23200 -9.43000 30.26000 1.000 38.22037 40 CYS D N 1
ATOM 4163 C CA . CYS F 2 61 ? 13.64900 -9.73400 30.39800 1.000 38.22037 40 CYS D CA 1
ATOM 4164 C C . CYS F 2 61 ? 13.96700 -10.03600 31.85700 1.000 43.22097 40 CYS D C 1
ATOM 4165 O O . CYS F 2 61 ? 14.56500 -9.20800 32.55200 1.000 46.48452 40 CYS D O 1
ATOM 4168 N N . VAL F 2 62 ? 13.55300 -11.21100 32.33800 1.000 40.28115 41 VAL D N 1
ATOM 4169 C CA . VAL F 2 62 ? 13.71400 -11.59900 33.73400 1.000 35.37529 41 VAL D CA 1
ATOM 4170 C C . VAL F 2 62 ? 14.20400 -13.04000 33.78900 1.000 29.19561 41 VAL D C 1
ATOM 4171 O O . VAL F 2 62 ? 14.23700 -13.74900 32.78200 1.000 26.99271 41 VAL D O 1
ATOM 4175 N N . LEU F 2 63 ? 14.57200 -13.47200 34.99600 1.000 28.80082 42 LEU D N 1
ATOM 4176 C CA . LEU F 2 63 ? 14.97700 -14.85200 35.25900 1.000 36.10433 42 LEU D CA 1
ATOM 4177 C C . LEU F 2 63 ? 13.91800 -15.47900 36.16100 1.000 45.06067 42 LEU D C 1
ATOM 4178 O O . LEU F 2 63 ? 13.84100 -15.14900 37.34800 1.000 52.11678 42 LEU D O 1
ATOM 4183 N N . SER F 2 64 ? 13.09200 -16.36200 35.60000 1.000 40.08902 43 SER D N 1
ATOM 4184 C CA . SER F 2 64 ? 11.89200 -16.82600 36.28300 1.000 42.41561 43 SER D CA 1
ATOM 4185 C C . SER F 2 64 ? 12.03900 -18.25800 36.78100 1.000 49.16379 43 SER D C 1
ATOM 4186 O O . SER F 2 64 ? 12.82400 -19.05200 36.26100 1.000 55.19083 43 SER D O 1
ATOM 4189 N N . THR F 2 65 ? 11.25100 -18.57700 37.80300 1.000 46.42662 44 THR D N 1
ATOM 4190 C CA . THR F 2 65 ? 11.21300 -19.90800 38.38700 1.000 45.39755 44 THR D CA 1
ATOM 4191 C C . THR F 2 65 ? 9.77800 -20.22900 38.77100 1.000 47.67677 44 THR D C 1
ATOM 4192 O O . THR F 2 65 ? 9.12900 -19.44600 39.47200 1.000 37.06234 44 THR D O 1
ATOM 4196 N N . CYS F 2 66 ? 9.29400 -21.38000 38.31600 1.000 49.84545 45 CYS D N 1
ATOM 4197 C CA . CYS F 2 66 ? 7.90000 -21.76300 38.49100 1.000 50.91400 45 CYS D CA 1
ATOM 4198 C C . CYS F 2 66 ? 7.72400 -22.62300 39.73500 1.000 50.80346 45 CYS D C 1
ATOM 4199 O O . CYS F 2 66 ? 8.55700 -23.48300 40.03400 1.000 47.11881 45 CYS D O 1
ATOM 4202 N N . TYR F 2 67 ? 6.62100 -22.39400 40.45100 1.000 52.62999 46 TYR D N 1
ATOM 4203 C CA . TYR F 2 67 ? 6.19000 -23.23000 41.57000 1.000 49.82703 46 TYR D CA 1
ATOM 4204 C C . TYR F 2 67 ? 4.71300 -23.51000 41.31700 1.000 50.31130 46 TYR D C 1
ATOM 4205 O O . TYR F 2 67 ? 3.84600 -22.71200 41.69000 1.000 52.49314 46 TYR D O 1
ATOM 4214 N N . ALA F 2 68 ? 4.43900 -24.64100 40.66200 1.000 51.74568 47 ALA D N 1
ATOM 4215 C CA . ALA F 2 68 ? 3.07900 -24.94100 40.23100 1.000 56.11725 47 ALA D CA 1
ATOM 4216 C C . ALA F 2 68 ? 2.19000 -25.34600 41.39900 1.000 65.81842 47 ALA D C 1
ATOM 4217 O O . ALA F 2 68 ? 0.97000 -25.15400 41.33900 1.000 69.01880 47 ALA D O 1
ATOM 4219 N N . ALA F 2 69 ? 2.77400 -25.90300 42.46300 1.000 68.02921 48 ALA D N 1
ATOM 4220 C CA . ALA F 2 69 ? 1.97500 -26.27200 43.62600 1.000 71.42172 48 ALA D CA 1
ATOM 4221 C C . ALA F 2 69 ? 1.32800 -25.04500 44.25400 1.000 72.18760 48 ALA D C 1
ATOM 4222 O O . ALA F 2 69 ? 0.17000 -25.09300 44.68600 1.000 74.81950 48 ALA D O 1
ATOM 4224 N N . ASP F 2 70 ? 2.05800 -23.93400 44.30700 1.000 70.05577 49 ASP D N 1
ATOM 4225 C CA . ASP F 2 70 ? 1.52000 -22.67400 44.79400 1.000 71.72965 49 ASP D CA 1
ATOM 4226 C C . ASP F 2 70 ? 1.03600 -21.76800 43.67100 1.000 69.85311 49 ASP D C 1
ATOM 4227 O O . ASP F 2 70 ? 0.52600 -20.67800 43.95100 1.000 69.36095 49 ASP D O 1
ATOM 4232 N N . ARG F 2 71 ? 1.18500 -22.19200 42.41300 1.000 67.63179 50 ARG D N 1
ATOM 4233 C CA . ARG F 2 71 ? 0.76800 -21.40100 41.25400 1.000 62.74700 50 ARG D CA 1
ATOM 4234 C C . ARG F 2 71 ? 1.42300 -20.02200 41.26300 1.000 60.50199 50 ARG D C 1
ATOM 4235 O O . ARG F 2 71 ? 0.77000 -19.00000 41.03700 1.000 56.80944 50 ARG D O 1
ATOM 4243 N N . LYS F 2 72 ? 2.72500 -19.98700 41.54200 1.000 59.24131 51 LYS D N 1
ATOM 4244 C CA . LYS F 2 72 ? 3.45300 -18.73000 41.60700 1.000 57.31740 51 LYS D CA 1
ATOM 4245 C C . LYS F 2 72 ? 4.69000 -18.79500 40.72100 1.000 52.48261 51 LYS D C 1
ATOM 4246 O O . LYS F 2 72 ? 5.17600 -19.87100 40.36000 1.000 51.04296 51 LYS D O 1
ATOM 4252 N N . VAL F 2 73 ? 5.19000 -17.61600 40.36100 1.000 49.88230 52 VAL D N 1
ATOM 4253 C CA . VAL F 2 73 ? 6.39700 -17.48500 39.55200 1.000 44.96065 52 VAL D CA 1
ATOM 4254 C C . VAL F 2 73 ? 7.27400 -16.41600 40.18400 1.000 39.52316 52 VAL D C 1
ATOM 4255 O O . VAL F 2 73 ? 6.84500 -15.26600 40.33500 1.000 43.19465 52 VAL D O 1
ATOM 4259 N N . ASN F 2 74 ? 8.49100 -16.79500 40.56200 1.000 35.41214 53 ASN D N 1
ATOM 4260 C CA . ASN F 2 74 ? 9.46300 -15.86800 41.13000 1.000 34.80154 53 ASN D CA 1
ATOM 4261 C C . ASN F 2 74 ? 10.41100 -15.41200 40.02700 1.000 38.35986 53 ASN D C 1
ATOM 4262 O O . ASN F 2 74 ? 11.11800 -16.23400 39.43900 1.000 38.49935 53 ASN D O 1
ATOM 4267 N N . SER F 2 75 ? 10.43200 -14.10900 39.75300 1.000 34.62520 54 SER D N 1
ATOM 4268 C CA . SER F 2 75 ? 11.20800 -13.55600 38.65000 1.000 31.38797 54 SER D CA 1
ATOM 4269 C C . SER F 2 75 ? 12.20500 -12.53100 39.17400 1.000 33.84090 54 SER D C 1
ATOM 4270 O O . SER F 2 75 ? 11.84100 -11.64600 39.95700 1.000 33.73036 54 SER D O 1
ATOM 4273 N N . THR F 2 76 ? 13.45900 -12.66200 38.74400 1.000 30.86159 55 THR D N 1
ATOM 4274 C CA . THR F 2 76 ? 14.51600 -11.70900 39.05800 1.000 29.07191 55 THR D CA 1
ATOM 4275 C C . THR F 2 76 ? 14.66000 -10.70900 37.91900 1.000 30.52998 55 THR D C 1
ATOM 4276 O O . THR F 2 76 ? 14.77900 -11.10200 36.75100 1.000 26.92954 55 THR D O 1
ATOM 4280 N N . LEU F 2 77 ? 14.67800 -9.42200 38.27000 1.000 34.87260 56 LEU D N 1
ATOM 4281 C CA . LEU F 2 77 ? 14.77000 -8.32600 37.31900 1.000 28.17706 56 LEU D CA 1
ATOM 4282 C C . LEU F 2 77 ? 16.22500 -7.92300 37.07900 1.000 27.09009 56 LEU D C 1
ATOM 4283 O O . LEU F 2 77 ? 17.13700 -8.29200 37.82300 1.000 24.29765 56 LEU D O 1
ATOM 4288 N N . CYS F 2 78 ? 16.43000 -7.14400 36.02200 1.000 30.83528 57 CYS D N 1
ATOM 4289 C CA . CYS F 2 78 ? 17.73000 -6.54600 35.77500 1.000 33.11713 57 CYS D CA 1
ATOM 4290 C C . CYS F 2 78 ? 18.02000 -5.46800 36.82300 1.000 27.69806 57 CYS D C 1
ATOM 4291 O O . CYS F 2 78 ? 17.09700 -4.84600 37.35600 1.000 24.35292 57 CYS D O 1
ATOM 4294 N N . PRO F 2 79 ? 19.29200 -5.23900 37.14700 1.000 28.60606 58 PRO D N 1
ATOM 4295 C CA . PRO F 2 79 ? 19.61900 -4.21600 38.14900 1.000 30.57472 58 PRO D CA 1
ATOM 4296 C C . PRO F 2 79 ? 19.38200 -2.81100 37.61700 1.000 28.53237 58 PRO D C 1
ATOM 4297 O O . PRO F 2 79 ? 19.62100 -2.52200 36.44300 1.000 28.49815 58 PRO D O 1
ATOM 4301 N N . ASN F 2 80 ? 18.91800 -1.92900 38.49700 1.000 31.28533 59 ASN D N 1
ATOM 4302 C CA . ASN F 2 80 ? 18.73400 -0.53300 38.13300 1.000 30.60893 59 ASN D CA 1
ATOM 4303 C C . ASN F 2 80 ? 20.07900 0.17900 38.06300 1.000 31.49588 59 ASN D C 1
ATOM 4304 O O . ASN F 2 80 ? 20.99900 -0.10400 38.83700 1.000 29.21666 59 ASN D O 1
ATOM 4309 N N . ILE F 2 81 ? 20.18200 1.12300 37.13100 1.000 33.74089 60 ILE D N 1
ATOM 4310 C CA . ILE F 2 81 ? 21.44200 1.78000 36.80400 1.000 32.91447 60 ILE D CA 1
ATOM 4311 C C . ILE F 2 81 ? 21.35700 3.25200 37.18400 1.000 35.44899 60 ILE D C 1
ATOM 4312 O O . ILE F 2 81 ? 20.39200 3.94000 36.82900 1.000 30.66683 60 ILE D O 1
ATOM 4317 N N . GLY F 2 82 ? 22.36200 3.72800 37.91900 1.000 43.62365 61 GLY D N 1
ATOM 4318 C CA . GLY F 2 82 ? 22.56100 5.14900 38.13100 1.000 40.69172 61 GLY D CA 1
ATOM 4319 C C . GLY F 2 82 ? 23.79800 5.61400 37.39000 1.000 40.97860 61 GLY D C 1
ATOM 4320 O O . GLY F 2 82 ? 24.92300 5.32900 37.80900 1.000 45.15278 61 GLY D O 1
ATOM 4321 N N . VAL F 2 83 ? 23.59900 6.33000 36.28200 1.000 40.80489 62 VAL D N 1
ATOM 4322 C CA . VAL F 2 83 ? 24.69300 6.64300 35.36900 1.000 39.89689 62 VAL D CA 1
ATOM 4323 C C . VAL F 2 83 ? 25.67500 7.59800 36.03200 1.000 44.63956 62 VAL D C 1
ATOM 4324 O O . VAL F 2 83 ? 25.28500 8.63600 36.58300 1.000 51.68514 62 VAL D O 1
ATOM 4328 N N . ASP F 2 84 ? 26.96100 7.26100 35.96200 1.000 44.36058 63 ASP D N 1
ATOM 4329 C CA . ASP F 2 84 ? 28.00500 8.09500 36.53400 1.000 48.70058 63 ASP D CA 1
ATOM 4330 C C . ASP F 2 84 ? 28.52500 9.08400 35.48900 1.000 54.16965 63 ASP D C 1
ATOM 4331 O O . ASP F 2 84 ? 28.03200 9.16000 34.36100 1.000 51.70620 63 ASP D O 1
ATOM 4336 N N . GLU F 2 85 ? 29.54700 9.84700 35.86600 1.000 57.95958 64 GLU D N 1
ATOM 4337 C CA . GLU F 2 85 ? 30.14700 10.80500 34.94700 1.000 61.10733 64 GLU D CA 1
ATOM 4338 C C . GLU F 2 85 ? 30.90300 10.08800 33.83600 1.000 55.41454 64 GLU D C 1
ATOM 4339 O O . GLU F 2 85 ? 31.60400 9.10100 34.07300 1.000 49.46646 64 GLU D O 1
ATOM 4345 N N . GLY F 2 86 ? 30.75800 10.59600 32.61400 1.000 59.13604 65 GLY D N 1
ATOM 4346 C CA . GLY F 2 86 ? 31.39300 9.97900 31.46800 1.000 60.49410 65 GLY D CA 1
ATOM 4347 C C . GLY F 2 86 ? 30.86700 8.60100 31.14500 1.000 59.66505 65 GLY D C 1
ATOM 4348 O O . GLY F 2 86 ? 31.53600 7.83500 30.44800 1.000 63.20495 65 GLY D O 1
ATOM 4349 N N . CYS F 2 87 ? 29.68700 8.26000 31.65000 1.000 56.36992 66 CYS D N 1
ATOM 4350 C CA . CYS F 2 87 ? 29.10100 6.94300 31.48700 1.000 45.54493 66 CYS D CA 1
ATOM 4351 C C . CYS F 2 87 ? 27.81500 7.05200 30.68300 1.000 42.14189 66 CYS D C 1
ATOM 4352 O O . CYS F 2 87 ? 27.25200 8.13800 30.51500 1.000 47.75573 66 CYS D O 1
ATOM 4355 N N . HIS F 2 88 ? 27.34700 5.90900 30.19200 1.000 35.32002 67 HIS D N 1
ATOM 4356 C CA . HIS F 2 88 ? 26.09200 5.86100 29.45900 1.000 34.60415 67 HIS D CA 1
ATOM 4357 C C . HIS F 2 88 ? 25.47200 4.48000 29.63200 1.000 35.85693 67 HIS D C 1
ATOM 4358 O O . HIS F 2 88 ? 26.01700 3.60800 30.31400 1.000 40.37063 67 HIS D O 1
ATOM 4365 N N . VAL F 2 89 ? 24.32300 4.28500 28.99500 1.000 30.46681 68 VAL D N 1
ATOM 4366 C CA . VAL F 2 89 ? 23.57500 3.03700 29.07200 1.000 32.63023 68 VAL D CA 1
ATOM 4367 C C . VAL F 2 89 ? 23.41900 2.49200 27.66200 1.000 34.31990 68 VAL D C 1
ATOM 4368 O O . VAL F 2 89 ? 22.92800 3.19400 26.76900 1.000 38.09404 68 VAL D O 1
ATOM 4372 N N . GLU F 2 90 ? 23.84800 1.25100 27.45900 1.000 33.26188 69 GLU D N 1
ATOM 4373 C CA . GLU F 2 90 ? 23.64900 0.53700 26.20500 1.000 33.50665 69 GLU D CA 1
ATOM 4374 C C . GLU F 2 90 ? 22.63400 -0.56700 26.45500 1.000 33.46191 69 GLU D C 1
ATOM 4375 O O . GLU F 2 90 ? 22.84800 -1.41900 27.32300 1.000 34.30674 69 GLU D O 1
ATOM 4381 N N . TRP F 2 91 ? 21.51800 -0.53200 25.72900 1.000 33.49349 70 TRP D N 1
ATOM 4382 C CA . TRP F 2 91 ? 20.43300 -1.47800 25.94000 1.000 28.99032 70 TRP D CA 1
ATOM 4383 C C . TRP F 2 91 ? 19.92400 -2.00600 24.60800 1.000 28.47183 70 TRP D C 1
ATOM 4384 O O . TRP F 2 91 ? 19.88900 -1.27900 23.61300 1.000 30.18257 70 TRP D O 1
ATOM 4395 N N . THR F 2 92 ? 19.53400 -3.28100 24.59700 1.000 27.95072 71 THR D N 1
ATOM 4396 C CA . THR F 2 92 ? 18.89200 -3.88300 23.44300 1.000 31.27480 71 THR D CA 1
ATOM 4397 C C . THR F 2 92 ? 17.84000 -4.86600 23.93900 1.000 33.99881 71 THR D C 1
ATOM 4398 O O . THR F 2 92 ? 18.06100 -5.56200 24.94200 1.000 33.14345 71 THR D O 1
ATOM 4402 N N . PRO F 2 93 ? 16.67500 -4.92000 23.28700 1.000 36.10170 72 PRO D N 1
ATOM 4403 C CA . PRO F 2 93 ? 15.63800 -5.86800 23.71500 1.000 38.07825 72 PRO D CA 1
ATOM 4404 C C . PRO F 2 93 ? 15.87000 -7.29300 23.24300 1.000 41.71290 72 PRO D C 1
ATOM 4405 O O . PRO F 2 93 ? 15.21700 -8.21000 23.75900 1.000 44.08160 72 PRO D O 1
ATOM 4409 N N . ASP F 2 94 ? 16.78300 -7.51000 22.30100 1.000 41.54182 73 ASP D N 1
ATOM 4410 C CA . ASP F 2 94 ? 16.99300 -8.83900 21.75300 1.000 45.79760 73 ASP D CA 1
ATOM 4411 C C . ASP F 2 94 ? 17.71700 -9.73200 22.75600 1.000 44.52639 73 ASP D C 1
ATOM 4412 O O . ASP F 2 94 ? 18.42800 -9.26500 23.65100 1.000 48.87428 73 ASP D O 1
ATOM 4417 N N . GLY F 2 95 ? 17.51700 -11.03800 22.59800 1.000 41.70237 74 GLY D N 1
ATOM 4418 C CA . GLY F 2 95 ? 18.11700 -12.01500 23.47800 1.000 36.59649 74 GLY D CA 1
ATOM 4419 C C . GLY F 2 95 ? 17.32300 -12.21500 24.75600 1.000 37.89402 74 GLY D C 1
ATOM 4420 O O . GLY F 2 95 ? 16.39000 -11.47900 25.08000 1.000 41.25758 74 GLY D O 1
ATOM 4421 N N . VAL F 2 96 ? 17.70300 -13.25700 25.49200 1.000 36.07011 75 VAL D N 1
ATOM 4422 C CA . VAL F 2 96 ? 17.08000 -13.55900 26.77600 1.000 36.15170 75 VAL D CA 1
ATOM 4423 C C . VAL F 2 96 ? 17.92700 -12.96000 27.88900 1.000 36.90179 75 VAL D C 1
ATOM 4424 O O . VAL F 2 96 ? 19.00000 -12.40200 27.63600 1.000 36.71756 75 VAL D O 1
ATOM 4428 N N . TYR F 2 97 ? 17.44300 -13.06900 29.12300 1.000 38.37829 76 TYR D N 1
ATOM 4429 C CA . TYR F 2 97 ? 18.20100 -12.60200 30.27300 1.000 35.12790 76 TYR D CA 1
ATOM 4430 C C . TYR F 2 97 ? 19.54800 -13.31900 30.33100 1.000 36.30698 76 TYR D C 1
ATOM 4431 O O . TYR F 2 97 ? 19.61100 -14.53900 30.13900 1.000 43.38678 76 TYR D O 1
ATOM 4440 N N . PRO F 2 98 ? 20.64900 -12.60000 30.60700 1.000 32.11964 77 PRO D N 1
ATOM 4441 C CA . PRO F 2 98 ? 20.69700 -11.16000 30.86600 1.000 33.15661 77 PRO D CA 1
ATOM 4442 C C . PRO F 2 98 ? 21.12500 -10.31600 29.66700 1.000 40.53907 77 PRO D C 1
ATOM 4443 O O . PRO F 2 98 ? 21.50600 -9.15800 29.85000 1.000 46.69770 77 PRO D O 1
ATOM 4447 N N . ASN F 2 99 ? 21.07400 -10.88600 28.46200 1.000 38.45461 78 ASN D N 1
ATOM 4448 C CA . ASN F 2 99 ? 21.52800 -10.16100 27.28100 1.000 40.79700 78 ASN D CA 1
ATOM 4449 C C . ASN F 2 99 ? 20.62800 -8.98100 26.94100 1.000 42.10505 78 ASN D C 1
ATOM 4450 O O . ASN F 2 99 ? 21.06800 -8.05900 26.24500 1.000 39.68897 78 ASN D O 1
ATOM 4455 N N . CYS F 2 100 ? 19.38800 -8.98300 27.41700 1.000 41.93661 79 CYS D N 1
ATOM 4456 C CA . CYS F 2 100 ? 18.47100 -7.87900 27.18200 1.000 37.91507 79 CYS D CA 1
ATOM 4457 C C . CYS F 2 100 ? 18.46800 -6.86000 28.31200 1.000 29.99570 79 CYS D C 1
ATOM 4458 O O . CYS F 2 100 ? 17.70200 -5.89300 28.25000 1.000 29.48248 79 CYS D O 1
ATOM 4461 N N . CYS F 2 101 ? 19.28800 -7.05500 29.34400 1.000 28.44288 80 CYS D N 1
ATOM 4462 C CA . CYS F 2 101 ? 19.35200 -6.08900 30.42900 1.000 29.00611 80 CYS D CA 1
ATOM 4463 C C . CYS F 2 101 ? 20.08400 -4.82400 29.98000 1.000 29.92990 80 CYS D C 1
ATOM 4464 O O . CYS F 2 101 ? 20.99000 -4.88200 29.14400 1.000 30.87475 80 CYS D O 1
ATOM 4467 N N . PRO F 2 102 ? 19.71100 -3.66800 30.52600 1.000 29.85884 81 PRO D N 1
ATOM 4468 C CA . PRO F 2 102 ? 20.48900 -2.45300 30.26800 1.000 28.34550 81 PRO D CA 1
ATOM 4469 C C . PRO F 2 102 ? 21.88500 -2.57400 30.85900 1.000 28.71660 81 PRO D C 1
ATOM 4470 O O . PRO F 2 102 ? 22.07300 -3.08600 31.96500 1.000 27.43750 81 PRO D O 1
ATOM 4474 N N . LYS F 2 103 ? 22.86900 -2.10900 30.09900 1.000 29.85884 82 LYS D N 1
ATOM 4475 C CA . LYS F 2 103 ? 24.27600 -2.22700 30.46000 1.000 28.43236 82 LYS D CA 1
ATOM 4476 C C . LYS F 2 103 ? 24.82200 -0.84400 30.79700 1.000 27.65595 82 LYS D C 1
ATOM 4477 O O . LYS F 2 103 ? 24.76000 0.07200 29.96700 1.000 28.42183 82 LYS D O 1
ATOM 4483 N N . HIS F 2 104 ? 25.35200 -0.69800 32.01000 1.000 26.55845 83 HIS D N 1
ATOM 4484 C CA . HIS F 2 104 ? 25.99600 0.53900 32.44600 1.000 29.14560 83 HIS D CA 1
ATOM 4485 C C . HIS F 2 104 ? 27.40600 0.56500 31.86800 1.000 32.75130 83 HIS D C 1
ATOM 4486 O O . HIS F 2 104 ? 28.36000 0.06100 32.46500 1.000 33.69351 83 HIS D O 1
ATOM 4493 N N . VAL F 2 105 ? 27.53200 1.15400 30.68300 1.000 33.06975 84 VAL D N 1
ATOM 4494 C CA . VAL F 2 105 ? 28.77000 1.13900 29.91200 1.000 36.96496 84 VAL D CA 1
ATOM 4495 C C . VAL F 2 105 ? 29.50800 2.45800 30.11900 1.000 45.00540 84 VAL D C 1
ATOM 4496 O O . VAL F 2 105 ? 28.98800 3.52800 29.77500 1.000 46.44241 84 VAL D O 1
ATOM 4500 N N . CYS F 2 106 ? 30.71800 2.39100 30.67700 1.000 45.02119 85 CYS D N 1
ATOM 4501 C CA . CYS F 2 106 ? 31.62000 3.54000 30.69400 1.000 55.08292 85 CYS D CA 1
ATOM 4502 C C . CYS F 2 106 ? 32.92300 3.14700 30.01200 1.000 63.88398 85 CYS D C 1
ATOM 4503 O O . CYS F 2 106 ? 33.66700 2.30800 30.55000 1.000 62.97334 85 CYS D O 1
ATOM 4506 N N . PRO F 2 107 ? 33.25800 3.70900 28.85600 1.000 72.67187 86 PRO D N 1
ATOM 4507 C CA . PRO F 2 107 ? 34.52500 3.34100 28.22000 1.000 73.08245 86 PRO D CA 1
ATOM 4508 C C . PRO F 2 107 ? 35.69000 3.90500 29.01900 1.000 71.86651 86 PRO D C 1
ATOM 4509 O O . PRO F 2 107 ? 35.65100 5.04400 29.49200 1.000 68.72403 86 PRO D O 1
ATOM 4513 N N . SER F 2 108 ? 36.72800 3.09500 29.17800 1.000 77.03029 87 SER D N 1
ATOM 4514 C CA . SER F 2 108 ? 37.90800 3.52900 29.91600 1.000 80.78337 87 SER D CA 1
ATOM 4515 C C . SER F 2 108 ? 39.07400 3.76400 28.96200 1.000 79.61744 87 SER D C 1
ATOM 4516 O O . SER F 2 108 ? 40.16100 3.22100 29.15000 1.000 79.48321 87 SER D O 1
#

Sequence (595 aa):
MVLSPYKLNLVATPLFLKPGIPYPIKVQVKDSLDQLVGGVPVTLNAQTIDVNQETSDLDPSKSVTRVDDGVASFVLNLPSGVTVLEFNVKTDAPDLPEENQAREGYRAIAYSVQERGHTYVTKNVTVEDGACVYLRNVIPNGETKALNNPCVLSTCYAADRKVNSTLCPNIGVDEGCHVEWTPDGVYPNCCPKHVCPSMVLSPYKLNLVATPLFLKPGIPYPIKVQVKDSLDQLVGGVPVTLNAQTIDVNQETSDLDPSKSVTRVDDGVASFVLNLPSGVTVLEFNVKTDAPDLPEENQAREGYRAIAYSSVQERGHTYVTKNVTVEDGACVYLRNVIPNGETKALNNPCVLSTCYAADRKVNSTLCPNIGVDEGCHVEWTPDGVYPNCCPKHVCPSMVLSPYKLNLVATPLFLKPGIPYPIKVQVKDSLDQLVGGVPVTLNAQTIDVNQETSDLDPSKSVTRVDDGVASFVLNLPSGVTVLEFNVKTDAPDLPEENQAREGYRAIAYSVQERGHTYVTKNVTVEDGACVYLRNVIPNGETKALNNPCVLSTCYAADRKVNSTLCPNIGVDEGCHVEWTPDGVYPNCCPKHVCPS

CATH classification: 2.60.40.10

Foldseek 3Di:
DPQAQKDKDWDPFDLEDDAPDKHKTKIFIAGPVRHTDWFWKKKKWKWWQFPVRDIDTDDIDIFTQHPVGRITMDIGDDDRGTFKMKMKMWIDGPVDDPRHIDIDIDMHGYDD/DDDFKDKDKDAPFDADPQWGQDVNDTGHAQDWDWALVVQWIWHDHVVRNMIMTIHGGDDDADPQWDWDADSDDTPPNRHIDTDHPD/DPLAQKDKDWDPQALEDDAPDKHKTKIAIAGPVRDGDWFWKKKKWKWWQFPVRDIDTDDIDIFTQHPVGRMTMDIGDDDRGTFKMKMKMWIDGPVDDPRHIDIDIDMHGYDDD/DDDFWDKDKDAQFDADPQWGCDPNDTGHAQDWDWALVVQWTWHHHVVRRMIITIHGGDDDADPQWDWDADSDDTPPNRHIDTDHPD/DPQAQKDKDWDPFALEDDAPDKHKTKIFIAGPVRHGDWFWKKKKWKWFQFPVRDIDTDDIDIFTQDPVGRITMDIGDDDRGTFKMKMKMWIDGPVDDPRHIDMDIDMRGYDD/DDDFWDKDKDAPFDADPQWGQDVNDTGHAQDWDWALVVQWTWHAHVVRRMIMTIHGGDDDADPQWDWDADSDDTPPNRHIDTDHDD